Protein AF-A0A653V7L8-F1 (afdb_monomer_lite)

Foldseek 3Di:
DFDWDADPVRDTDGPPPPPPPPDPPPLFWEFAAKFKFDWAADPVQAAIDTDGLFCVNCVPPPSADEQFDKIKIKTFTDNQFQFKKKKFKFFFPLHLQVDRDTDFFFWAALPDDQPPRTDTDRIDMFGQLDDQLCAFSVSDPPSHPCSVPPGNRMTMIITTNYHPAQVSRQSSLVSQQAHKTWMKMKMDTPVQFFGHYHPDPDTDGDIDIALNDNVRGIYIYHYAKEKEFEAQQARNQRADDDPNGHQGIEIADHPSHQKYWYWYQYNSGGTDTFDIWGKDKAFFWAFKDADPDDDPAFPDKDADFWAQQWGMWTAHPQGKIWTAGDPPVRRIIIIGTDPGIAMKTQADQWTADDDPLFGQTEHEDGDQQRIAHPLLVNLSSQLSRQLSDYWYWSHAHHPNQHRPPGRGRGRHQKTKTFADPALVSNLSSLVSLVSSAQQAKEADCPDSRVVRPSYDYDPPRDGIIMGGDGDCSSYHYPRD

pLDDT: mean 90.54, std 13.06, range [32.81, 98.69]

Secondary structure (DSSP, 8-state):
-----B-TT--B-------------S---EEEEEEEEEEEEETTTTEEEEEE-STTT--SS--EEETT-EEEEEEEEES-TT-EEEEEEEE-SS-SSSS-PPP-EEEE-TTSPTT--EEEESSEEEETT--GGG--TTS--TT-SSHHHHTTTEEEEEEESS-S-HHHHHHHHHHHTTSEEEEEEEEEETT---BEETT-SS-BSS-EEES-SGGG--EEEE--EEEEEE-TT-TT--PPEETTEEP-EEEE--TT-SEEEEEEE-TT--EEEEEEEEEEEEEEEPPPEE-SSPPS-EEEEEEPPSSTTEEEEEEETTS-EEEEES-SS-SEEEEPEEEEEEEEEE--SEEEEEETTEEEEEEE-S----EE-HHHHHHHHHHHHHHTS-EEEEE-B-TTS--TT-SS-GGG-EEEEEPPSSHHHHHHHHHHHHHTTEEEEEE--SGGGGG-SS-EE-TT-SSEEEEEEE-GGGEEE---

Sequence (480 aa):
MAKITITNSGQTTTLNETNLPEIPEDGLQRIVSVYFAKKVVTQNGTSVTFNRIDSLNNPQMNYDAFLGQTIYLIIETSNMRALEIDAIIKPSTDTITGSTDSLNLMKFNPEAQAGSEYEASALLTATVGNFDALNDRDGSHAHYTNLETNHADKAIIKLQLRPNIRATFDTWATNLGTTSRSLEVVVERHDKQACAYRNTTEEIYGAETFLNSDAEGRFRIVNRVIFTIYHADNTYNILELNAGNRRRLAKVENNTATQATYFYYNEHDVEIEVATCNLSSVLGRTNGTRLQNVPTGYISQNPAPAGGEAQTNYYYANGNIVTQGTNTANPIVRYGALTTNVVLVRMPDNLAINNDGTVINYVFSGTQRRFCNPQCFAAFVGALAQFGQRMTSTGMCFGDATSYPSVSHPNGDSVDTTYAANLATEQLKVNGFHDYGFAHILRGQTGWKAQLQNSTYHTNHETHLHSGDFNDDFLQILNA

Structure (mmCIF, N/CA/C/O backbone):
data_AF-A0A653V7L8-F1
#
_entry.id   AF-A0A653V7L8-F1
#
loop_
_atom_site.group_PDB
_atom_site.id
_atom_site.type_symbol
_atom_site.label_atom_id
_atom_site.label_alt_id
_atom_site.label_comp_id
_atom_site.label_asym_id
_atom_site.label_entity_id
_atom_site.label_seq_id
_atom_site.pdbx_PDB_ins_code
_atom_site.Cartn_x
_atom_site.Cartn_y
_atom_site.Cartn_z
_atom_site.occupancy
_atom_site.B_iso_or_equiv
_atom_site.auth_seq_id
_atom_site.auth_comp_id
_atom_site.auth_asym_id
_atom_site.auth_atom_id
_atom_site.pdbx_PDB_model_num
ATOM 1 N N . MET A 1 1 ? -4.785 -25.035 31.695 1.00 34.50 1 MET A N 1
ATOM 2 C CA . MET A 1 1 ? -4.035 -26.304 31.496 1.00 34.50 1 MET A CA 1
ATOM 3 C C . MET A 1 1 ? -3.069 -26.073 30.345 1.00 34.50 1 MET A C 1
ATOM 5 O O . MET A 1 1 ? -3.517 -26.016 29.206 1.00 34.50 1 MET A O 1
ATOM 9 N N . ALA A 1 2 ? -1.779 -25.902 30.635 1.00 32.81 2 ALA A N 1
ATOM 10 C CA . ALA A 1 2 ? -0.767 -25.615 29.621 1.00 32.81 2 ALA A CA 1
ATOM 11 C C . ALA A 1 2 ? -0.572 -26.805 28.665 1.00 32.81 2 ALA A C 1
ATOM 13 O O . ALA A 1 2 ? -0.405 -27.947 29.099 1.00 32.81 2 ALA A O 1
ATOM 14 N N . LYS A 1 3 ? -0.585 -26.539 27.355 1.00 34.72 3 LYS A N 1
ATOM 15 C CA . LYS A 1 3 ? -0.336 -27.542 26.311 1.00 34.72 3 LYS A CA 1
ATOM 16 C C . LYS A 1 3 ? 1.136 -27.467 25.904 1.00 34.72 3 LYS A C 1
ATOM 18 O O . LYS 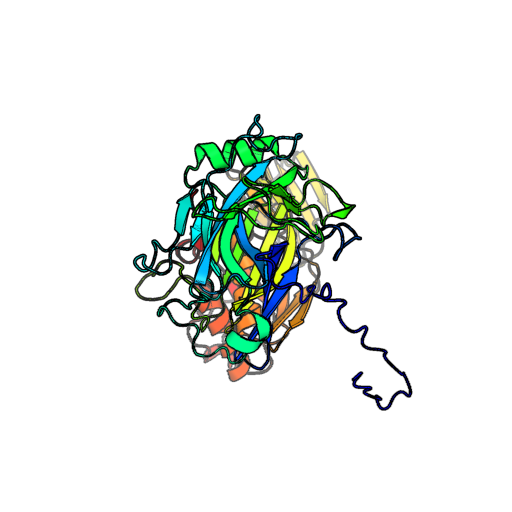A 1 3 ? 1.571 -26.477 25.325 1.00 34.72 3 LYS A O 1
ATOM 23 N N . ILE A 1 4 ? 1.901 -28.508 26.218 1.00 40.72 4 ILE A N 1
ATOM 24 C CA . ILE A 1 4 ? 3.314 -28.623 25.834 1.00 40.72 4 ILE A CA 1
ATOM 25 C C . ILE A 1 4 ? 3.383 -29.334 24.481 1.00 40.72 4 ILE A C 1
ATOM 27 O O . ILE A 1 4 ? 2.844 -30.431 24.336 1.00 40.72 4 ILE A O 1
ATOM 31 N N . THR A 1 5 ? 4.065 -28.732 23.506 1.00 43.97 5 THR A N 1
ATOM 32 C CA . THR A 1 5 ? 4.425 -29.402 22.248 1.00 43.97 5 THR A CA 1
ATOM 33 C C . THR A 1 5 ? 5.934 -29.607 22.226 1.00 43.97 5 THR A C 1
ATOM 35 O O . THR A 1 5 ? 6.688 -28.655 22.400 1.00 43.97 5 THR A O 1
ATOM 38 N N . ILE A 1 6 ? 6.376 -30.849 22.031 1.00 40.53 6 ILE A N 1
ATOM 39 C CA . ILE A 1 6 ? 7.792 -31.205 21.888 1.00 40.53 6 ILE A CA 1
ATOM 40 C C . ILE A 1 6 ? 8.074 -31.371 20.393 1.00 40.53 6 ILE A C 1
ATOM 42 O O . ILE A 1 6 ? 7.427 -32.186 19.736 1.00 40.53 6 ILE A O 1
ATOM 46 N N . THR A 1 7 ? 9.034 -30.624 19.846 1.00 46.31 7 THR A N 1
ATOM 47 C CA . THR A 1 7 ? 9.521 -30.831 18.472 1.00 46.31 7 THR A CA 1
ATOM 48 C C . THR A 1 7 ? 10.717 -31.787 18.448 1.00 46.31 7 THR A C 1
ATOM 50 O O . THR A 1 7 ? 11.477 -31.883 19.412 1.00 46.31 7 THR A O 1
ATOM 53 N N . ASN A 1 8 ? 10.931 -32.463 17.310 1.00 42.22 8 ASN A N 1
ATOM 54 C CA . ASN A 1 8 ? 11.995 -33.462 17.073 1.00 42.22 8 ASN A CA 1
ATOM 55 C C . ASN A 1 8 ? 13.451 -32.950 17.226 1.00 42.22 8 ASN A C 1
ATOM 57 O O . ASN A 1 8 ? 14.392 -33.697 16.976 1.00 42.22 8 ASN A O 1
ATOM 61 N N . SER A 1 9 ? 13.654 -31.694 17.632 1.00 53.09 9 SER A N 1
ATOM 62 C CA . SER A 1 9 ? 14.952 -31.087 17.954 1.00 53.09 9 SER A CA 1
ATOM 63 C C . SER A 1 9 ? 15.287 -31.096 19.454 1.00 53.09 9 SER A C 1
ATOM 65 O O . SER A 1 9 ? 16.361 -30.635 19.832 1.00 53.09 9 SER A O 1
ATOM 67 N N . GLY A 1 10 ? 14.392 -31.585 20.323 1.00 39.06 10 GLY A N 1
ATOM 68 C CA . GLY A 1 10 ? 14.613 -31.613 21.775 1.00 39.06 10 GLY A CA 1
ATOM 69 C C . GLY A 1 10 ? 14.524 -30.242 22.459 1.00 39.06 10 GLY A C 1
ATOM 70 O O . GLY A 1 10 ? 14.916 -30.113 23.616 1.00 39.06 10 GLY A O 1
ATOM 71 N N . GLN A 1 11 ? 14.013 -29.218 21.770 1.00 37.88 11 GLN A N 1
ATOM 72 C CA . GLN A 1 11 ? 13.721 -27.920 22.374 1.00 37.88 11 GLN A CA 1
ATOM 73 C C . GLN A 1 11 ? 12.317 -27.917 22.983 1.00 37.88 11 GLN A C 1
ATOM 75 O O . GLN A 1 11 ? 11.324 -28.161 22.299 1.00 37.88 11 GLN A O 1
ATOM 80 N N . THR A 1 12 ? 12.242 -27.610 24.277 1.00 35.38 12 THR A N 1
ATOM 81 C CA . THR A 1 12 ? 10.989 -27.308 24.971 1.00 35.38 12 THR A CA 1
ATOM 82 C C . THR A 1 12 ? 10.672 -25.835 24.750 1.00 35.38 12 THR A C 1
ATOM 84 O O . THR A 1 12 ? 11.412 -24.971 25.218 1.00 35.38 12 THR A O 1
ATOM 87 N N . THR A 1 13 ? 9.588 -25.526 24.043 1.00 38.84 13 THR A N 1
ATOM 88 C CA . THR A 1 13 ? 9.063 -24.158 23.981 1.00 38.84 13 THR A CA 1
ATOM 89 C C . THR A 1 13 ? 7.928 -24.041 24.989 1.00 38.84 13 THR A C 1
ATOM 91 O O . THR A 1 13 ? 6.899 -24.703 24.853 1.00 38.84 13 THR A O 1
ATOM 94 N N . THR A 1 14 ? 8.105 -23.213 26.016 1.00 36.03 14 THR A N 1
ATOM 95 C CA . THR A 1 14 ? 6.988 -22.781 26.857 1.00 36.03 14 THR A CA 1
ATOM 96 C C . THR A 1 14 ? 6.189 -21.779 26.033 1.00 36.03 14 THR A C 1
ATOM 98 O O . THR A 1 14 ? 6.667 -20.679 25.763 1.00 36.03 14 THR A O 1
ATOM 101 N N . LEU A 1 15 ? 4.990 -22.160 25.591 1.00 35.25 15 LEU A N 1
ATOM 102 C CA . LEU A 1 15 ? 3.989 -21.168 25.218 1.00 35.25 15 LEU A CA 1
ATOM 103 C C . LEU A 1 15 ? 3.699 -20.391 26.498 1.00 35.25 15 LEU A C 1
ATOM 105 O O . LEU A 1 15 ? 3.108 -20.946 27.424 1.00 35.25 15 LEU A O 1
ATOM 109 N N . ASN A 1 16 ? 4.170 -19.145 26.578 1.00 34.91 16 ASN A N 1
ATOM 110 C CA . ASN A 1 16 ? 3.606 -18.217 27.543 1.00 34.91 16 ASN A CA 1
ATOM 111 C C . ASN A 1 16 ? 2.110 -18.214 27.248 1.00 34.91 16 ASN A C 1
ATOM 113 O O . ASN A 1 16 ? 1.710 -17.853 26.138 1.00 34.91 16 ASN A O 1
ATOM 117 N N . GLU A 1 17 ? 1.301 -18.682 28.202 1.00 35.78 17 GLU A N 1
ATOM 118 C CA . GLU A 1 17 ? -0.106 -18.319 28.213 1.00 35.78 17 GLU A CA 1
ATOM 119 C C . GLU A 1 17 ? -0.104 -16.803 28.016 1.00 35.78 17 GLU A C 1
ATOM 121 O O . GLU A 1 17 ? 0.579 -16.071 28.738 1.00 35.78 17 GLU A O 1
ATOM 126 N N . THR A 1 18 ? -0.735 -16.335 26.940 1.00 35.91 18 THR A N 1
ATOM 127 C CA . THR A 1 18 ? -1.091 -14.928 26.834 1.00 35.91 18 THR A CA 1
ATOM 128 C C . THR A 1 18 ? -1.752 -14.601 28.159 1.00 35.91 18 THR A C 1
ATOM 130 O O . THR A 1 18 ? -2.824 -15.143 28.431 1.00 35.91 18 THR A O 1
ATOM 133 N N . ASN A 1 19 ? -1.091 -13.793 28.993 1.00 34.88 19 ASN A N 1
ATOM 134 C CA . ASN A 1 19 ? -1.705 -13.143 30.140 1.00 34.88 19 ASN A CA 1
ATOM 135 C C . ASN A 1 19 ? -2.784 -12.222 29.561 1.00 34.88 19 ASN A C 1
ATOM 137 O O . ASN A 1 19 ? -2.587 -11.015 29.431 1.00 34.88 19 ASN A O 1
ATOM 141 N N . LEU A 1 20 ? -3.899 -12.804 29.121 1.00 42.28 20 LEU A N 1
ATOM 142 C CA . LEU A 1 20 ? -5.147 -12.082 29.043 1.00 42.28 20 LEU A CA 1
ATOM 143 C C . LEU A 1 20 ? -5.364 -11.576 30.470 1.00 42.28 20 LEU A C 1
ATOM 145 O O . LEU A 1 20 ? -5.210 -12.374 31.401 1.00 42.28 20 LEU A O 1
ATOM 149 N N . PRO A 1 21 ? -5.605 -10.273 30.674 1.00 46.09 21 PRO A N 1
ATOM 150 C CA . PRO A 1 21 ? -5.945 -9.787 31.998 1.00 46.09 21 PRO A CA 1
ATOM 151 C C . PRO A 1 21 ? -7.099 -10.648 32.508 1.00 46.09 21 PRO A C 1
ATOM 153 O O . PRO A 1 21 ? -8.119 -10.777 31.831 1.00 46.09 21 PRO A O 1
ATOM 156 N N . GLU A 1 22 ? -6.883 -11.312 33.644 1.00 52.28 22 GLU A N 1
ATOM 157 C CA . GLU A 1 22 ? -7.913 -12.096 34.313 1.00 52.28 22 GLU A CA 1
ATOM 158 C C . GLU A 1 22 ? -9.054 -11.118 34.598 1.00 52.28 22 GLU A C 1
ATOM 160 O O . GLU A 1 22 ? -8.897 -10.187 35.390 1.00 52.28 22 GLU A O 1
ATOM 165 N N . ILE A 1 23 ? -10.150 -11.238 33.849 1.00 57.50 23 ILE A N 1
ATOM 166 C CA . ILE A 1 23 ? -11.311 -10.377 34.031 1.00 57.50 23 ILE A CA 1
ATOM 167 C C . ILE A 1 23 ? -11.871 -10.732 35.409 1.00 57.50 23 ILE A C 1
ATOM 169 O O . ILE A 1 23 ? -12.241 -11.891 35.609 1.00 57.50 23 ILE A O 1
ATOM 173 N N . PRO A 1 24 ? -11.931 -9.792 36.368 1.00 61.03 24 PRO A N 1
ATOM 174 C CA . PRO A 1 24 ? -12.511 -10.089 37.666 1.00 61.03 24 PRO A CA 1
ATOM 175 C C . PRO A 1 24 ? -13.969 -10.530 37.479 1.00 61.03 24 PRO A C 1
ATOM 177 O O . PRO A 1 24 ? -14.772 -9.787 36.914 1.00 61.03 24 PRO A O 1
ATOM 180 N N . GLU A 1 25 ? -14.325 -11.733 37.938 1.00 66.31 25 GLU A N 1
ATOM 181 C CA . GLU A 1 25 ? -15.727 -12.165 38.026 1.00 66.31 25 GLU A CA 1
ATOM 182 C C . GLU A 1 25 ? -16.388 -11.525 39.255 1.00 66.31 25 GLU A C 1
ATOM 184 O O . GLU A 1 25 ? -16.718 -12.182 40.240 1.00 66.31 25 GLU A O 1
ATOM 189 N N . ASP A 1 26 ? -16.535 -10.204 39.221 1.00 80.31 26 ASP A N 1
ATOM 190 C CA . ASP A 1 26 ? -17.148 -9.410 40.290 1.00 80.31 26 ASP A CA 1
ATOM 191 C C . ASP A 1 26 ? -18.551 -8.893 39.933 1.00 80.31 26 ASP A C 1
ATOM 193 O O . ASP A 1 26 ? -19.195 -8.226 40.741 1.00 80.31 26 ASP A O 1
ATOM 197 N N . GLY A 1 27 ? -19.045 -9.232 38.738 1.00 87.25 27 GLY A N 1
ATOM 198 C CA . GLY A 1 27 ? -20.359 -8.825 38.239 1.00 87.25 27 GLY A CA 1
ATOM 199 C C . GLY A 1 27 ? -20.444 -7.363 37.793 1.00 87.25 27 GLY A C 1
ATOM 200 O O . GLY A 1 27 ? -21.509 -6.949 37.338 1.00 87.25 27 GLY A O 1
ATOM 201 N N . LEU A 1 28 ? -19.354 -6.591 37.885 1.00 93.50 28 LEU A N 1
ATOM 202 C CA . LEU A 1 28 ? -19.339 -5.198 37.446 1.00 93.50 28 LEU A CA 1
ATOM 203 C C . LEU A 1 28 ? -19.404 -5.116 35.921 1.00 93.50 28 LEU A C 1
ATOM 205 O O . LEU A 1 28 ? -18.766 -5.901 35.210 1.00 93.50 28 LEU A O 1
ATOM 209 N N . GLN A 1 29 ? -20.145 -4.133 35.415 1.00 96.31 29 GLN A N 1
ATOM 210 C CA . GLN A 1 29 ? -20.105 -3.743 34.013 1.00 96.31 29 GLN A CA 1
ATOM 211 C C . GLN A 1 29 ? -18.828 -2.938 33.799 1.00 96.31 29 GLN A C 1
ATOM 213 O O . GLN A 1 29 ? -18.661 -1.847 34.347 1.00 96.31 29 GLN A O 1
ATOM 218 N N . ARG A 1 30 ? -17.882 -3.508 33.053 1.00 96.62 30 ARG A N 1
ATOM 219 C CA . ARG A 1 30 ? -16.494 -3.038 33.048 1.00 96.62 30 ARG A CA 1
ATOM 220 C C . ARG A 1 30 ? -15.959 -2.885 31.637 1.00 96.62 30 ARG A C 1
ATOM 222 O O . ARG A 1 30 ? -15.998 -3.836 30.861 1.00 96.62 30 ARG A O 1
ATOM 229 N N . ILE A 1 31 ? -15.348 -1.738 31.353 1.00 97.69 31 ILE A N 1
ATOM 230 C CA . ILE A 1 31 ? -14.451 -1.564 30.208 1.00 97.69 31 ILE A CA 1
ATOM 231 C C . ILE A 1 31 ? -13.039 -1.929 30.675 1.00 97.69 31 ILE A C 1
ATOM 233 O O . ILE A 1 31 ? -12.396 -1.198 31.432 1.00 97.69 31 ILE A O 1
ATOM 237 N N . VAL A 1 32 ? -12.577 -3.106 30.261 1.00 95.62 32 VAL A N 1
ATOM 238 C CA . VAL A 1 32 ? -11.346 -3.745 30.744 1.00 95.62 32 VAL A CA 1
ATOM 239 C C . VAL A 1 32 ? -10.127 -3.152 30.053 1.00 95.62 32 VAL A C 1
ATOM 241 O O . VAL A 1 32 ? -9.157 -2.772 30.710 1.00 95.62 32 VAL A O 1
ATOM 244 N N . SER A 1 33 ? -10.161 -3.077 28.722 1.00 96.00 33 SER A N 1
ATOM 245 C CA . SER A 1 33 ? -9.042 -2.575 27.933 1.00 96.00 33 SER A CA 1
ATOM 246 C C . SER A 1 33 ? -9.512 -1.933 26.633 1.00 96.00 33 SER A C 1
ATOM 248 O O . SER A 1 33 ? -10.568 -2.265 26.100 1.00 96.00 33 SER A O 1
ATOM 250 N N . VAL A 1 34 ? -8.712 -1.001 26.128 1.00 98.06 34 VAL A N 1
ATOM 251 C CA . VAL A 1 34 ? -8.911 -0.332 24.841 1.00 98.06 34 VAL A CA 1
ATOM 252 C C . VAL A 1 34 ? -7.582 -0.394 24.113 1.00 98.06 34 VAL A C 1
ATOM 254 O O . VAL A 1 34 ? -6.561 -0.143 24.744 1.00 98.06 34 VAL A O 1
ATOM 257 N N . TYR A 1 35 ? -7.562 -0.753 22.832 1.00 97.38 35 TYR A N 1
ATOM 258 C CA . TYR A 1 35 ? -6.334 -0.763 22.033 1.00 97.38 35 TYR A CA 1
ATOM 259 C C . TYR A 1 35 ? -6.618 -0.729 20.534 1.00 97.38 35 TYR A C 1
ATOM 261 O O . TYR A 1 35 ? -7.655 -1.195 20.062 1.00 97.38 35 TYR A O 1
ATOM 269 N N . PHE A 1 36 ? -5.651 -0.224 19.772 1.00 97.19 36 PHE A N 1
ATOM 270 C CA . PHE A 1 36 ? -5.639 -0.372 18.322 1.00 97.19 36 PHE A CA 1
ATOM 271 C C . PHE A 1 36 ? -4.998 -1.702 17.923 1.00 97.19 36 PHE A C 1
ATOM 273 O O . PHE A 1 36 ? -4.066 -2.178 18.575 1.00 97.19 36 PHE A O 1
ATOM 280 N N . ALA A 1 37 ? -5.487 -2.311 16.847 1.00 95.50 37 ALA A N 1
ATOM 281 C CA . ALA A 1 37 ? -5.036 -3.615 16.396 1.00 95.50 37 ALA A CA 1
ATOM 282 C C . ALA A 1 37 ? -5.086 -3.793 14.877 1.00 95.50 37 ALA A C 1
ATOM 284 O O . ALA A 1 37 ? -5.877 -3.163 14.168 1.00 95.50 37 ALA A O 1
ATOM 285 N N . LYS A 1 38 ? -4.271 -4.737 14.400 1.00 92.44 38 LYS A N 1
ATOM 286 C CA . LYS A 1 38 ? -4.398 -5.347 13.074 1.00 92.44 38 LYS A CA 1
ATOM 287 C C . LYS A 1 38 ? -5.235 -6.616 13.182 1.00 92.44 38 LYS A C 1
ATOM 289 O O . LYS A 1 38 ? -5.032 -7.411 14.103 1.00 92.44 38 LYS A O 1
ATOM 294 N N . LYS A 1 39 ? -6.145 -6.819 12.230 1.00 93.44 39 LYS A N 1
ATOM 295 C CA . LYS A 1 39 ? -6.850 -8.094 12.066 1.00 93.44 39 LYS A CA 1
ATOM 296 C C . LYS A 1 39 ? -5.863 -9.147 11.566 1.00 93.44 39 LYS A C 1
ATOM 298 O O . LYS A 1 39 ? -5.104 -8.887 10.636 1.00 93.44 39 LYS A O 1
ATOM 303 N N . VAL A 1 40 ? -5.908 -10.330 12.160 1.00 91.44 40 VAL A N 1
ATOM 304 C CA . VAL A 1 40 ? -5.190 -11.515 11.692 1.00 91.44 40 VAL A CA 1
ATOM 305 C C . VAL A 1 40 ? -6.206 -12.613 11.461 1.00 91.44 40 VAL A C 1
ATOM 307 O O . VAL A 1 40 ? -7.076 -12.843 12.299 1.00 91.44 40 VAL A O 1
ATOM 310 N N . VAL A 1 41 ? -6.099 -13.285 10.323 1.00 92.06 41 VAL A N 1
ATOM 311 C CA . VAL A 1 41 ? -6.967 -14.401 9.965 1.00 92.06 41 VAL A CA 1
ATOM 312 C C . VAL A 1 41 ? -6.110 -15.649 9.825 1.00 92.06 41 VAL A C 1
ATOM 314 O O . VAL A 1 41 ? -5.048 -15.618 9.220 1.00 92.06 41 VAL A O 1
ATOM 317 N N . THR A 1 42 ? -6.559 -16.743 10.426 1.00 88.56 42 THR A N 1
ATOM 318 C CA . THR A 1 42 ? -5.858 -18.030 10.465 1.00 88.56 42 THR A CA 1
ATOM 319 C C . THR A 1 42 ? -6.827 -19.159 10.122 1.00 88.56 42 THR A C 1
ATOM 321 O O . THR A 1 42 ? -8.011 -18.921 9.876 1.00 88.56 42 THR A O 1
ATOM 324 N N . GLN A 1 43 ? -6.330 -20.401 10.109 1.00 85.94 43 GLN A N 1
ATOM 325 C CA . GLN A 1 43 ? -7.136 -21.600 9.842 1.00 85.94 43 GLN A CA 1
ATOM 326 C C . GLN A 1 43 ? -7.854 -21.534 8.482 1.00 85.94 43 GLN A C 1
ATOM 328 O O . GLN A 1 43 ? -9.034 -21.846 8.381 1.00 85.94 43 GLN A O 1
ATOM 333 N N . ASN A 1 44 ? -7.138 -21.121 7.430 1.00 85.44 44 ASN A N 1
ATOM 334 C CA . ASN A 1 44 ? -7.683 -20.983 6.071 1.00 85.44 44 ASN A CA 1
ATOM 335 C C . ASN A 1 44 ? -8.931 -20.086 6.010 1.00 85.44 44 ASN A C 1
ATOM 337 O O . ASN A 1 44 ? -9.933 -20.435 5.386 1.00 85.44 44 ASN A O 1
ATOM 341 N N . GLY A 1 45 ? -8.891 -18.952 6.709 1.00 87.69 45 GLY A N 1
ATOM 342 C CA . GLY A 1 45 ? -9.970 -17.971 6.666 1.00 87.69 45 GLY A CA 1
ATOM 343 C C . GLY A 1 45 ? -11.005 -18.093 7.781 1.00 87.69 45 GLY A C 1
ATOM 344 O O . GLY A 1 45 ? -11.828 -17.200 7.904 1.00 87.69 45 GLY A O 1
ATOM 345 N N . THR A 1 46 ? -10.999 -19.147 8.606 1.00 94.06 46 THR A N 1
ATOM 346 C CA . THR A 1 46 ? -12.125 -19.417 9.525 1.00 94.06 46 THR A CA 1
ATOM 347 C C . THR A 1 46 ? -11.934 -18.905 10.948 1.00 94.06 46 THR A C 1
ATOM 349 O O . THR A 1 46 ? -12.849 -19.017 11.759 1.00 94.06 46 THR A O 1
ATOM 352 N N . SER A 1 47 ? -10.772 -18.357 11.302 1.00 94.94 47 SER A N 1
ATOM 353 C CA . SER A 1 47 ? -10.532 -17.836 12.651 1.00 94.94 47 SER A CA 1
ATOM 354 C C . SER A 1 47 ? -9.894 -16.459 12.605 1.00 94.94 47 SER A C 1
ATOM 356 O O . SER A 1 47 ? -8.853 -16.289 11.977 1.00 94.94 47 SER A O 1
ATOM 358 N N . VAL A 1 48 ? -10.461 -15.506 13.341 1.00 95.94 48 VAL A N 1
ATOM 359 C CA . VAL A 1 48 ? -9.960 -14.128 13.434 1.00 95.94 48 VAL A CA 1
ATOM 360 C C . VAL A 1 48 ? -9.353 -13.842 14.804 1.00 95.94 48 VAL A C 1
ATOM 362 O O . VAL A 1 48 ? -9.856 -14.297 15.826 1.00 95.94 48 VAL A O 1
ATOM 365 N N . THR A 1 49 ? -8.264 -13.086 14.846 1.00 95.62 49 THR A N 1
ATOM 366 C CA . THR A 1 49 ? -7.678 -12.521 16.065 1.00 95.62 49 THR A CA 1
ATOM 367 C C . THR A 1 49 ? -7.215 -11.085 15.810 1.00 95.62 49 THR A C 1
ATOM 369 O O . THR A 1 49 ? -7.247 -10.591 14.681 1.00 95.62 49 THR A O 1
ATOM 372 N N . PHE A 1 50 ? -6.811 -10.388 16.873 1.00 94.81 50 PHE A N 1
ATOM 373 C CA . PHE A 1 50 ? -6.368 -8.998 16.808 1.00 94.81 50 PHE A CA 1
ATOM 374 C C . PHE A 1 50 ? -4.986 -8.855 17.433 1.00 94.81 50 PHE A C 1
ATOM 376 O O . PHE A 1 50 ? -4.810 -9.119 18.623 1.00 94.81 50 PHE A O 1
ATOM 383 N N . ASN A 1 51 ? -4.019 -8.407 16.635 1.00 92.06 51 ASN A N 1
ATOM 384 C CA . ASN A 1 51 ? -2.669 -8.119 17.102 1.00 92.06 51 ASN A CA 1
ATOM 385 C C . ASN A 1 51 ? -2.570 -6.649 17.490 1.00 92.06 51 ASN A C 1
ATOM 387 O O . ASN A 1 51 ? -2.757 -5.774 16.641 1.00 92.06 51 ASN A O 1
ATOM 391 N N . ARG A 1 52 ? -2.272 -6.386 18.765 1.00 93.31 52 ARG A N 1
ATOM 392 C CA . ARG A 1 52 ? -2.180 -5.027 19.303 1.00 93.31 52 ARG A CA 1
ATOM 393 C C . ARG A 1 52 ? -1.054 -4.232 18.644 1.00 93.31 52 ARG A C 1
ATOM 395 O O . ARG A 1 52 ? 0.048 -4.743 18.437 1.00 93.31 52 ARG A O 1
ATOM 402 N N . ILE A 1 53 ? -1.340 -2.968 18.362 1.00 92.25 53 ILE A N 1
ATOM 403 C CA . ILE A 1 53 ? -0.402 -1.977 17.845 1.00 92.25 53 ILE A CA 1
ATOM 404 C C . ILE A 1 53 ? -0.133 -0.998 18.991 1.00 92.25 53 ILE A C 1
ATOM 406 O O . ILE A 1 53 ? -0.821 0.005 19.123 1.00 92.25 53 ILE A O 1
ATOM 410 N N . ASP A 1 54 ? 0.800 -1.318 19.884 1.00 90.69 54 ASP A N 1
ATOM 411 C CA . ASP A 1 54 ? 1.079 -0.470 21.046 1.00 90.69 54 ASP A CA 1
ATOM 412 C C . ASP A 1 54 ? 2.493 -0.647 21.623 1.00 90.69 54 ASP A C 1
ATOM 414 O O . ASP A 1 54 ? 3.220 -1.590 21.287 1.00 90.69 54 ASP A O 1
ATOM 418 N N . SER A 1 55 ? 2.861 0.272 22.523 1.00 88.31 55 SER A N 1
ATOM 419 C CA . SER A 1 55 ? 4.152 0.307 23.219 1.00 88.31 55 SER A CA 1
ATOM 420 C C . SER A 1 55 ? 4.455 -0.911 24.092 1.00 88.31 55 SER A C 1
ATOM 422 O O . SER A 1 55 ? 5.630 -1.217 24.298 1.00 88.31 55 SER A O 1
ATOM 424 N N . LEU A 1 56 ? 3.436 -1.585 24.631 1.00 87.25 56 LEU A N 1
ATOM 425 C CA . LEU A 1 56 ? 3.611 -2.694 25.574 1.00 87.25 56 LEU A CA 1
ATOM 426 C C . LEU A 1 56 ? 3.920 -4.000 24.846 1.00 87.25 56 LEU A C 1
ATOM 428 O O . LEU A 1 56 ? 4.769 -4.775 25.282 1.00 87.25 56 LEU A O 1
ATOM 432 N N . ASN A 1 57 ? 3.244 -4.229 23.726 1.00 82.56 57 ASN A N 1
ATOM 433 C CA . ASN A 1 57 ? 3.347 -5.463 22.959 1.00 82.56 57 ASN A CA 1
ATOM 434 C C . ASN A 1 57 ? 4.460 -5.400 21.907 1.00 82.56 57 ASN A C 1
ATOM 436 O O . ASN A 1 57 ? 4.889 -6.435 21.404 1.00 82.56 57 ASN A O 1
ATOM 440 N N . ASN A 1 58 ? 4.970 -4.201 21.601 1.00 75.12 58 ASN A N 1
ATOM 441 C CA . ASN A 1 58 ? 5.989 -3.984 20.574 1.00 75.12 58 ASN A CA 1
ATOM 442 C C . ASN A 1 58 ? 7.044 -2.943 21.019 1.00 75.12 58 ASN A C 1
ATOM 444 O O . ASN A 1 58 ? 7.224 -1.912 20.367 1.00 75.12 58 ASN A O 1
ATOM 448 N N . PRO A 1 59 ? 7.793 -3.185 22.111 1.00 60.34 59 PRO A N 1
ATOM 449 C CA . PRO A 1 59 ? 8.681 -2.183 22.715 1.00 60.34 59 PRO A CA 1
ATOM 450 C C . PRO A 1 59 ? 9.866 -1.762 21.822 1.00 60.34 59 PRO A C 1
ATOM 452 O O . PRO A 1 59 ? 10.506 -0.741 22.075 1.00 60.34 59 PRO A O 1
ATOM 455 N N . GLN A 1 60 ? 10.170 -2.517 20.761 1.00 52.19 60 GLN A N 1
ATOM 456 C CA . GLN A 1 60 ? 11.239 -2.217 19.806 1.00 52.19 60 GLN A CA 1
ATOM 457 C C . GLN A 1 60 ? 10.712 -1.430 18.590 1.00 52.19 60 GLN A C 1
ATOM 459 O O . GLN A 1 60 ? 10.590 -1.984 17.507 1.00 52.19 60 GLN A O 1
ATOM 464 N N . MET A 1 61 ? 10.386 -0.145 18.784 1.00 50.22 61 MET A N 1
ATOM 465 C CA . MET A 1 61 ? 10.174 0.918 17.767 1.00 50.22 61 MET A CA 1
ATOM 466 C C . MET A 1 61 ? 9.287 0.660 16.515 1.00 50.22 61 MET A C 1
ATOM 468 O O . MET A 1 61 ? 9.154 1.573 15.710 1.00 50.22 61 MET A O 1
ATOM 472 N N . ASN A 1 62 ? 8.614 -0.483 16.358 1.00 64.06 62 ASN A N 1
ATOM 473 C CA . ASN A 1 62 ? 7.895 -0.857 15.124 1.00 64.06 62 ASN A CA 1
ATOM 474 C C . ASN A 1 62 ? 6.358 -0.920 15.259 1.00 64.06 62 ASN A C 1
ATOM 476 O O . ASN A 1 62 ? 5.711 -1.647 14.512 1.00 64.06 62 ASN A O 1
ATOM 480 N N . TYR A 1 63 ? 5.752 -0.191 16.199 1.00 80.81 63 TYR A N 1
ATOM 481 C CA . TYR A 1 63 ? 4.284 -0.165 16.351 1.00 80.81 63 TYR A CA 1
ATOM 482 C C . TYR A 1 63 ? 3.623 1.095 15.803 1.00 80.81 63 TYR A C 1
ATOM 484 O O . TYR A 1 63 ? 2.470 1.372 16.114 1.00 80.81 63 TYR A O 1
ATOM 492 N N . ASP A 1 64 ? 4.332 1.884 15.006 1.00 87.50 64 ASP A N 1
ATOM 493 C CA . ASP A 1 64 ? 3.697 3.023 14.363 1.00 87.50 64 ASP A CA 1
ATOM 494 C C . ASP A 1 64 ? 2.637 2.525 13.369 1.00 87.50 64 ASP A C 1
ATOM 496 O O . ASP A 1 64 ? 2.899 1.660 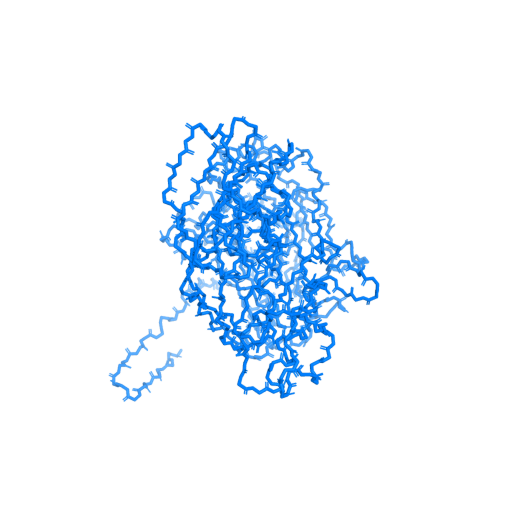12.530 1.00 87.50 64 ASP A O 1
ATOM 500 N N . ALA A 1 65 ? 1.438 3.093 13.453 1.00 92.00 65 ALA A N 1
ATOM 501 C CA . ALA A 1 65 ? 0.457 3.000 12.384 1.00 92.00 65 ALA A CA 1
ATOM 502 C C . ALA A 1 65 ? 0.634 4.162 11.402 1.00 92.00 65 ALA A C 1
ATOM 504 O O . ALA A 1 65 ? 1.273 5.177 11.694 1.00 92.00 65 ALA A O 1
ATOM 505 N N . PHE A 1 66 ? 0.049 4.035 10.218 1.00 92.12 66 PHE A N 1
ATOM 506 C CA . PHE A 1 66 ? 0.259 5.002 9.145 1.00 92.12 66 PHE A CA 1
ATOM 507 C C . PHE A 1 66 ? -0.988 5.849 8.908 1.00 92.12 66 PHE A C 1
ATOM 509 O O . PHE A 1 66 ? -2.110 5.344 8.910 1.00 92.12 66 PHE A O 1
ATOM 516 N N . LEU A 1 67 ? -0.801 7.149 8.671 1.00 91.75 67 LEU A N 1
ATOM 517 C CA . LEU A 1 67 ? -1.901 8.039 8.308 1.00 91.75 67 LEU A CA 1
ATOM 518 C C . LEU A 1 67 ? -2.603 7.531 7.032 1.00 91.75 67 LEU A C 1
ATOM 520 O O . LEU A 1 67 ? -1.985 7.427 5.976 1.00 91.75 67 LEU A O 1
ATOM 524 N N . GLY A 1 68 ? -3.895 7.221 7.138 1.00 90.00 68 GLY A N 1
ATOM 525 C CA . GLY A 1 68 ? -4.715 6.604 6.092 1.00 90.00 68 GLY A CA 1
ATOM 526 C C . GLY A 1 68 ? -4.806 5.076 6.130 1.00 90.00 68 GLY A C 1
ATOM 527 O O . GLY A 1 68 ? -5.600 4.514 5.379 1.00 90.00 68 GLY A O 1
ATOM 528 N N . GLN A 1 69 ? -4.054 4.401 7.003 1.00 91.69 69 GLN A N 1
ATOM 529 C CA . GLN A 1 69 ? -4.145 2.951 7.178 1.00 91.69 69 GLN A CA 1
ATOM 530 C C . GLN A 1 69 ? -5.506 2.553 7.757 1.00 91.69 69 GLN A C 1
ATOM 532 O O . GLN A 1 69 ? -6.057 3.262 8.602 1.00 91.69 69 GLN A O 1
ATOM 537 N N . THR A 1 70 ? -6.016 1.396 7.328 1.00 92.44 70 THR A N 1
ATOM 538 C CA . THR A 1 70 ? -7.179 0.753 7.953 1.00 92.44 70 THR A CA 1
ATOM 539 C C . THR A 1 70 ? -6.729 -0.029 9.185 1.00 92.44 70 THR A C 1
ATOM 541 O O . THR A 1 70 ? -5.853 -0.883 9.083 1.00 92.44 70 THR A O 1
ATOM 544 N N . ILE A 1 71 ? -7.333 0.240 10.338 1.00 95.12 71 ILE A N 1
ATOM 545 C CA . ILE A 1 71 ? -7.045 -0.430 11.611 1.00 95.12 71 ILE A CA 1
ATOM 546 C C . ILE A 1 71 ? -8.343 -0.744 12.362 1.00 95.12 71 ILE A C 1
ATOM 548 O O . ILE A 1 71 ? -9.425 -0.291 11.980 1.00 95.12 71 ILE A O 1
ATOM 552 N N . TYR A 1 72 ? -8.223 -1.494 13.456 1.00 97.88 72 TYR A N 1
ATOM 553 C CA . TYR A 1 72 ? -9.332 -1.805 14.351 1.00 97.88 72 TYR A CA 1
ATOM 554 C C . TYR A 1 72 ? -9.094 -1.176 15.719 1.00 97.88 72 TYR A C 1
ATOM 556 O O . TYR A 1 72 ? -8.009 -1.315 16.275 1.00 97.88 72 TYR A O 1
ATOM 564 N N . LEU A 1 73 ? -10.101 -0.508 16.271 1.00 98.56 73 LEU A N 1
ATOM 565 C CA . LEU A 1 73 ? -10.164 -0.152 17.683 1.00 98.56 73 LEU A CA 1
ATOM 566 C C . LEU A 1 73 ? -10.970 -1.238 18.400 1.00 98.56 73 LEU A C 1
ATOM 568 O O . LEU A 1 73 ? -12.127 -1.488 18.059 1.00 98.56 73 LEU A O 1
ATOM 572 N N . ILE A 1 74 ? -10.336 -1.893 19.367 1.00 98.56 74 ILE A N 1
ATOM 573 C CA . ILE A 1 74 ? -10.921 -2.972 20.155 1.00 98.56 74 ILE A CA 1
ATOM 574 C C . ILE A 1 74 ? -11.137 -2.472 21.575 1.00 98.56 74 ILE A C 1
ATOM 576 O O . ILE A 1 74 ? -10.209 -1.961 22.203 1.00 98.56 74 ILE A O 1
ATOM 580 N N . ILE A 1 75 ? -12.358 -2.645 22.072 1.00 98.62 75 ILE A N 1
ATOM 581 C CA . ILE A 1 75 ? -12.736 -2.338 23.449 1.00 98.62 75 ILE A CA 1
ATOM 582 C C . ILE A 1 75 ? -13.176 -3.647 24.096 1.00 98.62 75 ILE A C 1
ATOM 584 O O . ILE A 1 75 ? -14.218 -4.199 23.748 1.00 98.62 75 ILE A O 1
ATOM 588 N N . GLU A 1 76 ? -12.353 -4.170 24.997 1.00 97.88 76 GLU A N 1
ATOM 589 C CA . GLU A 1 76 ? -12.641 -5.386 25.756 1.00 97.88 76 GLU A CA 1
ATOM 590 C C . GLU A 1 76 ? -13.457 -5.039 26.993 1.00 97.88 76 GLU A C 1
ATOM 592 O O . GLU A 1 76 ? -13.135 -4.096 27.720 1.00 97.88 76 GLU A O 1
ATOM 597 N N . THR A 1 77 ? -14.504 -5.815 27.243 1.00 97.31 77 THR A N 1
ATOM 598 C CA . THR A 1 77 ? -15.471 -5.552 28.308 1.00 97.31 77 THR A CA 1
ATOM 599 C C . THR A 1 77 ? -15.747 -6.794 29.153 1.00 97.31 77 THR A C 1
ATOM 601 O O . THR A 1 77 ? -15.334 -7.899 28.810 1.00 97.31 77 THR A O 1
ATOM 604 N N . SER A 1 78 ? -16.448 -6.603 30.268 1.00 95.50 78 SER A N 1
ATOM 605 C CA . SER A 1 78 ? -17.025 -7.662 31.097 1.00 95.50 78 SER A CA 1
ATOM 606 C C . SER A 1 78 ? -18.450 -7.291 31.481 1.00 95.50 78 SER A C 1
ATOM 608 O O . SER A 1 78 ? -18.694 -6.143 31.843 1.00 95.50 78 SER A O 1
ATOM 610 N N . ASN A 1 79 ? -19.382 -8.247 31.412 1.00 94.88 79 ASN A N 1
ATOM 611 C CA . ASN A 1 79 ? -20.803 -8.064 31.747 1.00 94.88 79 ASN A CA 1
ATOM 612 C C . ASN A 1 79 ? -21.526 -6.963 30.937 1.00 94.88 79 ASN A C 1
ATOM 614 O O . ASN A 1 79 ? -22.495 -6.372 31.413 1.00 94.88 79 ASN A O 1
ATOM 618 N N . MET A 1 80 ? -21.075 -6.686 29.706 1.00 96.88 80 MET A N 1
ATOM 619 C CA . MET A 1 80 ? -21.598 -5.596 28.861 1.00 96.88 80 MET A CA 1
ATOM 620 C C . MET A 1 80 ? -22.131 -6.054 27.494 1.00 96.88 80 MET A C 1
ATOM 622 O O . MET A 1 80 ? -22.325 -5.220 26.614 1.00 96.88 80 MET A O 1
ATOM 626 N N . ARG A 1 81 ? -22.380 -7.355 27.284 1.00 95.94 81 ARG A N 1
ATOM 627 C CA . ARG A 1 81 ? -22.906 -7.867 26.003 1.00 95.94 81 ARG A CA 1
ATOM 628 C C . ARG A 1 81 ? -24.171 -7.127 25.569 1.00 95.94 81 ARG A C 1
ATOM 630 O O . ARG A 1 81 ? -25.051 -6.877 26.390 1.00 95.94 81 ARG A O 1
ATOM 637 N N . ALA A 1 82 ? -24.252 -6.827 24.274 1.00 97.06 82 ALA A N 1
ATOM 638 C CA . ALA A 1 82 ? -25.319 -6.053 23.638 1.00 97.06 82 ALA A CA 1
ATOM 639 C C . ALA A 1 82 ? -25.462 -4.590 24.106 1.00 97.06 82 ALA A C 1
ATOM 641 O O . ALA A 1 82 ? -26.355 -3.896 23.624 1.00 97.06 82 ALA A O 1
ATOM 642 N N . LEU A 1 83 ? -24.596 -4.093 24.996 1.00 98.19 83 LEU A N 1
ATOM 643 C CA . LEU A 1 83 ? -24.525 -2.665 25.303 1.00 98.19 83 LEU A CA 1
ATOM 644 C C . LEU A 1 83 ? -23.704 -1.929 24.245 1.00 98.19 83 LEU A C 1
ATOM 646 O O . LEU A 1 83 ? -22.832 -2.505 23.593 1.00 98.19 83 LEU A O 1
ATOM 650 N N . GLU A 1 84 ? -23.965 -0.636 24.100 1.00 98.50 84 GLU A N 1
ATOM 651 C CA . GLU A 1 84 ? -23.236 0.242 23.191 1.00 98.50 84 GLU A CA 1
ATOM 652 C C . GLU A 1 84 ? -22.174 1.049 23.939 1.00 98.50 84 GLU A C 1
ATOM 654 O O . GLU A 1 84 ? -22.412 1.580 25.030 1.00 98.50 84 GLU A O 1
ATOM 659 N N . ILE A 1 85 ? -20.997 1.148 23.327 1.00 98.56 85 ILE A N 1
ATOM 660 C CA . ILE A 1 85 ? -19.859 1.915 23.826 1.00 98.56 85 ILE A CA 1
ATOM 661 C C . ILE A 1 85 ? -19.580 3.053 22.855 1.00 98.56 85 ILE A C 1
ATOM 663 O O . ILE A 1 85 ? -19.473 2.829 21.649 1.00 98.56 85 ILE A O 1
ATOM 667 N N . ASP A 1 86 ? -19.425 4.253 23.402 1.00 98.56 86 ASP A N 1
ATOM 668 C CA . ASP A 1 86 ? -18.968 5.433 22.687 1.00 98.56 86 ASP A CA 1
ATOM 669 C C . ASP A 1 86 ? -17.451 5.572 22.849 1.00 98.56 86 ASP A C 1
ATOM 671 O O . ASP A 1 86 ? -16.918 5.477 23.957 1.00 98.56 86 ASP A O 1
ATOM 675 N N . ALA A 1 87 ? -16.755 5.844 21.748 1.00 98.56 87 ALA A N 1
ATOM 676 C CA . ALA A 1 87 ? -15.331 6.137 21.737 1.00 98.56 87 ALA A CA 1
ATOM 677 C C . ALA A 1 87 ? -15.026 7.420 20.959 1.00 98.56 87 ALA A C 1
ATOM 679 O O . ALA A 1 87 ? -15.547 7.658 19.869 1.00 98.56 87 ALA A O 1
ATOM 680 N N . ILE A 1 88 ? -14.126 8.230 21.504 1.00 97.88 88 ILE A N 1
ATOM 681 C CA . ILE A 1 88 ? -13.584 9.432 20.875 1.00 97.88 88 ILE A CA 1
ATOM 682 C C . ILE A 1 88 ? -12.070 9.280 20.800 1.00 97.88 88 ILE A C 1
ATOM 684 O O . ILE A 1 88 ? -11.415 9.016 21.807 1.00 97.88 88 ILE A O 1
ATOM 688 N N . ILE A 1 89 ? -11.503 9.492 19.615 1.00 97.31 89 ILE A N 1
ATOM 689 C CA . ILE A 1 89 ? -10.053 9.478 19.404 1.00 97.31 89 ILE A CA 1
ATOM 690 C C . ILE A 1 89 ? -9.573 10.922 19.330 1.00 97.31 89 ILE A C 1
ATOM 692 O O . ILE A 1 89 ? -10.129 11.716 18.575 1.00 97.31 89 ILE A O 1
ATOM 696 N N . LYS A 1 90 ? -8.531 11.269 20.083 1.00 95.19 90 LYS A N 1
ATOM 697 C CA . LYS A 1 90 ? -7.957 12.621 20.094 1.00 95.19 90 LYS A CA 1
ATOM 698 C C . LYS A 1 90 ? -6.428 12.580 20.039 1.00 95.19 90 LYS A C 1
ATOM 700 O O . LYS A 1 90 ? -5.831 11.584 20.458 1.00 95.19 90 LYS A O 1
ATOM 705 N N . PRO A 1 91 ? -5.769 13.637 19.540 1.00 93.12 91 PRO A N 1
ATOM 706 C CA . PRO A 1 91 ? -4.329 13.784 19.691 1.00 93.12 91 PRO A CA 1
ATOM 707 C C . PRO A 1 91 ? -3.948 13.837 21.171 1.00 93.12 91 PRO A C 1
ATOM 709 O O . PRO A 1 91 ? -4.650 14.461 21.969 1.00 93.12 91 PRO A O 1
ATOM 712 N N . SER A 1 92 ? -2.799 13.259 21.520 1.00 85.12 92 SER A N 1
ATOM 713 C CA . SER A 1 92 ? -2.133 13.614 22.773 1.00 85.12 92 SER A CA 1
ATOM 714 C C . SER A 1 92 ? -1.651 15.076 22.717 1.00 85.12 92 SER A C 1
ATOM 716 O O . SER A 1 92 ? -1.809 15.769 21.711 1.00 85.12 92 SER A O 1
ATOM 718 N N . THR A 1 93 ? -1.024 15.570 23.784 1.00 74.00 93 THR A N 1
ATOM 719 C CA . THR A 1 93 ? -0.584 16.978 23.910 1.00 74.00 93 THR A CA 1
ATOM 720 C C . THR A 1 93 ? 0.351 17.486 22.797 1.00 74.00 93 THR A C 1
ATOM 722 O O . THR A 1 93 ? 0.489 18.696 22.638 1.00 74.00 93 THR A O 1
ATOM 725 N N . ASP A 1 94 ? 0.951 16.588 22.009 1.00 63.50 94 ASP A N 1
ATOM 726 C CA . ASP A 1 94 ? 1.746 16.897 20.818 1.00 63.50 94 ASP A CA 1
ATOM 727 C C . ASP A 1 94 ? 0.878 16.673 19.574 1.00 63.50 94 ASP A C 1
ATOM 729 O O . ASP A 1 94 ? 0.689 15.547 19.108 1.00 63.50 94 ASP A O 1
ATOM 733 N N . THR A 1 95 ? 0.273 17.745 19.069 1.00 70.19 95 THR A N 1
ATOM 734 C CA . THR A 1 95 ? -0.965 17.621 18.297 1.00 70.19 95 THR A CA 1
ATOM 735 C C . THR A 1 95 ? -0.729 17.488 16.791 1.00 70.19 95 THR A C 1
ATOM 737 O O . THR A 1 95 ? -0.048 18.287 16.152 1.00 70.19 95 THR A O 1
ATOM 740 N N . ILE A 1 96 ? -1.354 16.474 16.189 1.00 82.69 96 ILE A N 1
ATOM 741 C CA . ILE A 1 96 ? -1.444 16.297 14.730 1.00 82.69 96 ILE A CA 1
ATOM 742 C C . ILE A 1 96 ? -2.326 17.372 14.066 1.00 82.69 96 ILE A C 1
ATOM 744 O O . ILE A 1 96 ? -2.142 17.702 12.896 1.00 82.69 96 ILE A O 1
ATOM 748 N N . THR A 1 97 ? -3.257 17.968 14.810 1.00 82.56 97 THR A N 1
ATOM 749 C CA . THR A 1 97 ? -4.228 18.950 14.299 1.00 82.56 97 THR A CA 1
ATOM 750 C C . THR A 1 97 ? -3.925 20.392 14.706 1.00 82.56 97 THR A C 1
ATOM 752 O O . THR A 1 97 ? -4.601 21.301 14.235 1.00 82.56 97 THR A O 1
ATOM 755 N N . GLY A 1 98 ? -2.943 20.624 15.582 1.00 80.62 98 GLY A N 1
ATOM 756 C CA . GLY A 1 98 ? -2.770 21.907 16.270 1.00 80.62 98 GLY A CA 1
ATOM 757 C C . GLY A 1 98 ? -3.635 22.073 17.533 1.00 80.62 98 GLY A C 1
ATOM 758 O O . GLY A 1 98 ? -3.450 23.054 18.248 1.00 80.62 98 GLY A O 1
ATOM 759 N N . SER A 1 99 ? -4.524 21.121 17.855 1.00 85.75 99 SER A N 1
ATOM 760 C CA . SER A 1 99 ? -5.327 21.075 19.093 1.00 85.75 99 SER A CA 1
ATOM 761 C C . SER A 1 99 ? -5.472 19.642 19.632 1.00 85.75 99 SER A C 1
ATOM 763 O O . SER A 1 99 ? -5.055 18.682 18.990 1.00 85.75 99 SER A O 1
ATOM 765 N N . THR A 1 100 ? -6.046 19.473 20.824 1.00 87.88 100 THR A N 1
ATOM 766 C CA . THR A 1 100 ? -6.362 18.150 21.408 1.00 87.88 100 THR A CA 1
ATOM 767 C C . THR A 1 100 ? -7.833 17.772 21.212 1.00 87.88 100 THR A C 1
ATOM 769 O O . THR A 1 100 ? -8.373 16.970 21.973 1.00 87.88 100 THR A O 1
ATOM 772 N N . ASP A 1 101 ? -8.500 18.393 20.237 1.00 91.88 101 ASP A N 1
ATOM 773 C CA . ASP A 1 101 ? -9.899 18.111 19.925 1.00 91.88 101 ASP A CA 1
ATOM 774 C C . ASP A 1 101 ? -10.052 16.729 19.286 1.00 91.88 101 ASP A C 1
ATOM 776 O O . ASP A 1 101 ? -9.114 16.173 18.704 1.00 91.88 101 ASP A O 1
ATOM 780 N N . SER A 1 102 ? -11.264 16.187 19.372 1.00 93.88 102 SER A N 1
ATOM 781 C CA . SER A 1 102 ? -11.638 14.921 18.749 1.00 93.88 102 SER A CA 1
ATOM 782 C C . SER A 1 102 ? -11.303 14.903 17.259 1.00 93.88 102 SER A C 1
ATOM 784 O O . SER A 1 102 ? -11.628 15.829 16.511 1.00 93.88 102 SER A O 1
ATOM 786 N N . LEU A 1 103 ? -10.691 13.812 16.812 1.00 94.94 103 LEU A N 1
ATOM 787 C CA . LEU A 1 103 ? -10.431 13.562 15.406 1.00 94.94 103 LEU A CA 1
ATOM 788 C C . LEU A 1 103 ? -11.713 13.112 14.717 1.00 94.94 103 LEU A C 1
ATOM 790 O O . LEU A 1 103 ? -12.370 12.178 15.166 1.00 94.94 103 LEU A O 1
ATOM 794 N N . ASN A 1 104 ? -12.022 13.735 13.583 1.00 94.12 104 ASN A N 1
ATOM 795 C CA . ASN A 1 104 ? -13.030 13.227 12.665 1.00 94.12 104 ASN A CA 1
ATOM 796 C C . ASN A 1 104 ? -12.370 12.198 11.736 1.00 94.12 104 ASN A C 1
ATOM 798 O O . ASN A 1 104 ? -11.509 12.566 10.932 1.00 94.12 104 ASN A O 1
ATOM 802 N N . LEU A 1 105 ? -12.718 10.921 11.889 1.00 95.44 105 LEU A N 1
ATOM 803 C CA . LEU A 1 105 ? -12.075 9.799 11.203 1.00 95.44 105 LEU A CA 1
ATOM 804 C C . LEU A 1 105 ? -13.074 9.033 10.341 1.00 95.44 105 LEU A C 1
ATOM 806 O O . LEU A 1 105 ? -14.268 9.006 10.624 1.00 95.44 105 LEU A O 1
ATOM 810 N N . MET A 1 106 ? -12.569 8.378 9.301 1.00 94.75 106 MET A N 1
ATOM 811 C CA . MET A 1 106 ? -13.362 7.510 8.434 1.00 94.75 106 MET A CA 1
ATOM 812 C C . MET A 1 106 ? -13.687 6.189 9.151 1.00 94.75 106 MET A C 1
ATOM 814 O O . MET A 1 106 ? -12.839 5.302 9.237 1.00 94.75 106 MET A O 1
ATOM 818 N N . LYS A 1 107 ? -14.908 6.047 9.668 1.00 95.19 107 LYS A N 1
ATOM 819 C CA . LYS A 1 107 ? -15.451 4.843 10.318 1.00 95.19 107 LYS A CA 1
ATOM 820 C C . LYS A 1 107 ? -16.105 3.937 9.279 1.00 95.19 107 LYS A C 1
ATOM 822 O O . LYS A 1 107 ? -16.830 4.428 8.421 1.00 95.19 107 LYS A O 1
ATOM 827 N N . PHE A 1 108 ? -15.872 2.628 9.365 1.00 94.62 108 PHE A N 1
ATOM 828 C CA . PHE A 1 108 ? -16.573 1.656 8.530 1.00 94.62 108 PHE A CA 1
ATOM 829 C C . PHE A 1 108 ? -18.063 1.597 8.897 1.00 94.62 108 PHE A C 1
ATOM 831 O O . PHE A 1 108 ? -18.403 1.435 10.073 1.00 94.62 108 PHE A O 1
ATOM 838 N N . ASN A 1 109 ? -18.927 1.698 7.892 1.00 92.00 109 ASN A N 1
ATOM 839 C CA . ASN A 1 109 ? -20.369 1.557 8.005 1.00 92.00 109 ASN A CA 1
ATOM 840 C C . ASN A 1 109 ? -20.810 0.293 7.236 1.00 92.00 109 ASN A C 1
ATOM 842 O O . ASN A 1 109 ? -20.822 0.312 6.003 1.00 92.00 109 ASN A O 1
ATOM 846 N N . PRO A 1 110 ? -21.167 -0.801 7.935 1.00 86.94 110 PRO A N 1
ATOM 847 C CA . PRO A 1 110 ? -21.556 -2.063 7.301 1.00 86.94 110 PRO A CA 1
ATOM 848 C C . PRO A 1 110 ? -22.887 -1.989 6.539 1.00 86.94 110 PRO A C 1
ATOM 850 O O . PRO A 1 110 ? -23.164 -2.867 5.728 1.00 86.94 110 PRO A O 1
ATOM 853 N N . GLU A 1 111 ? -23.710 -0.967 6.784 1.00 86.38 111 GLU A N 1
ATOM 854 C CA . GLU A 1 111 ? -25.009 -0.778 6.124 1.00 86.38 111 GLU A CA 1
ATOM 855 C C . GLU A 1 111 ? -24.913 0.080 4.853 1.00 86.38 111 GLU A C 1
ATOM 857 O O . GLU A 1 111 ? -25.888 0.228 4.107 1.00 86.38 111 GLU A O 1
ATOM 862 N N . ALA A 1 112 ? -23.751 0.683 4.603 1.00 84.62 112 ALA A N 1
ATOM 863 C CA . ALA A 1 112 ? -23.551 1.556 3.461 1.00 84.62 112 ALA A CA 1
ATOM 864 C C . ALA A 1 112 ? -23.498 0.777 2.138 1.00 84.62 112 ALA A C 1
ATOM 866 O O . ALA A 1 112 ? -23.226 -0.422 2.075 1.00 84.62 112 ALA A O 1
ATOM 867 N N . GLN A 1 113 ? -23.761 1.487 1.041 1.00 75.94 113 GLN A N 1
ATOM 868 C CA . GLN A 1 113 ? -23.692 0.903 -0.296 1.00 75.94 113 GLN A CA 1
ATOM 869 C C . GLN A 1 113 ? -22.238 0.624 -0.689 1.00 75.94 113 GLN A C 1
ATOM 871 O O . GLN A 1 113 ? -21.323 1.333 -0.258 1.00 75.94 113 GLN A O 1
ATOM 876 N N . ALA A 1 114 ? -22.038 -0.364 -1.565 1.00 70.62 114 ALA A N 1
ATOM 877 C CA . ALA A 1 114 ? -20.714 -0.712 -2.067 1.00 70.62 114 ALA A CA 1
ATOM 878 C C . ALA A 1 114 ? -19.988 0.513 -2.660 1.00 70.62 114 ALA A C 1
ATOM 880 O O . ALA A 1 114 ? -20.534 1.201 -3.526 1.00 70.62 114 ALA A O 1
ATOM 881 N N . GLY A 1 115 ? -18.759 0.773 -2.214 1.00 69.69 115 GLY A N 1
ATOM 882 C CA . GLY A 1 115 ? -17.972 1.962 -2.560 1.00 69.69 115 GLY A CA 1
ATOM 883 C C . GLY A 1 115 ? -18.229 3.201 -1.686 1.00 69.69 115 GLY A C 1
ATOM 884 O O . GLY A 1 115 ? -17.656 4.256 -1.953 1.00 69.69 115 GLY A O 1
ATOM 885 N N . SER A 1 116 ? -19.073 3.102 -0.655 1.00 78.50 116 SER A N 1
ATOM 886 C CA . SER A 1 116 ? -19.360 4.171 0.319 1.00 78.50 116 SER A CA 1
ATOM 887 C C . SER A 1 116 ? -19.291 3.692 1.774 1.00 78.50 116 SER A C 1
ATOM 889 O O . SER A 1 116 ? -19.843 4.318 2.671 1.00 78.50 116 SER A O 1
ATOM 891 N N . GLU A 1 117 ? -18.577 2.595 2.020 1.00 88.38 117 GLU A N 1
ATOM 892 C CA . GLU A 1 117 ? -18.514 1.887 3.301 1.00 88.38 117 GLU A CA 1
ATOM 893 C C . GLU A 1 117 ? -17.758 2.636 4.400 1.00 88.38 117 GLU A C 1
ATOM 895 O O . GLU A 1 117 ? -17.582 2.095 5.485 1.00 88.38 117 GLU A O 1
ATOM 900 N N . TYR A 1 118 ? -17.296 3.862 4.152 1.00 91.19 118 TYR A N 1
ATOM 901 C CA . TYR A 1 118 ? -16.685 4.698 5.175 1.00 91.19 118 TYR A CA 1
ATOM 902 C C . TYR A 1 118 ? -17.352 6.063 5.263 1.00 91.19 118 TYR A C 1
ATOM 904 O O . TYR A 1 118 ? -17.487 6.771 4.265 1.00 91.19 118 TYR A O 1
ATOM 912 N N . GLU A 1 119 ? -17.661 6.467 6.489 1.00 92.62 119 GLU A N 1
ATOM 913 C CA . GLU A 1 119 ? -18.240 7.764 6.821 1.00 92.62 119 GLU A CA 1
ATOM 914 C C . GLU A 1 119 ? -17.381 8.503 7.848 1.00 92.62 119 GLU A C 1
ATOM 916 O O . GLU A 1 119 ? -16.712 7.895 8.682 1.00 92.62 119 GLU A O 1
ATOM 921 N N . ALA A 1 120 ? -17.383 9.832 7.792 1.00 94.19 120 ALA A N 1
ATOM 922 C CA . ALA A 1 120 ? -16.646 10.645 8.749 1.00 94.19 120 ALA A CA 1
ATOM 923 C C . ALA A 1 120 ? -17.405 10.709 10.079 1.00 94.19 120 ALA A C 1
ATOM 925 O O . ALA A 1 120 ? -18.546 11.171 10.105 1.00 94.19 120 ALA A O 1
ATOM 926 N N . SER A 1 121 ? -16.769 10.305 11.178 1.00 95.81 121 SER A N 1
ATOM 927 C CA . SER A 1 121 ? -17.306 10.529 12.517 1.00 95.81 121 SER A CA 1
ATOM 928 C C . SER A 1 121 ? -16.226 10.886 13.538 1.00 95.81 121 SER A C 1
ATOM 930 O O . SER A 1 121 ? -15.121 10.340 13.531 1.00 95.81 121 SER A O 1
ATOM 932 N N . ALA A 1 122 ? -16.580 11.786 14.458 1.00 95.94 122 ALA A N 1
ATOM 933 C CA . ALA A 1 122 ? -15.802 12.080 15.661 1.00 95.94 122 ALA A CA 1
ATOM 934 C C . ALA A 1 122 ? -16.228 11.233 16.876 1.00 95.94 122 ALA A C 1
ATOM 936 O O . ALA A 1 122 ? -15.443 11.070 17.809 1.00 95.94 122 ALA A O 1
ATOM 937 N N . LEU A 1 123 ? -17.459 10.703 16.865 1.00 97.44 123 LEU A N 1
ATOM 938 C CA . LEU A 1 123 ? -18.003 9.812 17.891 1.00 97.44 123 LEU A CA 1
ATOM 939 C C . LEU A 1 123 ? -18.194 8.418 17.292 1.00 97.44 123 LEU A C 1
ATOM 941 O O . LEU A 1 123 ? -18.994 8.211 16.377 1.00 97.44 123 LEU A O 1
ATOM 945 N N . LEU A 1 124 ? -17.434 7.455 17.792 1.00 97.81 124 LEU A N 1
ATOM 946 C CA . LEU A 1 124 ? -17.428 6.089 17.296 1.00 97.81 124 LEU A CA 1
ATOM 947 C C . LEU A 1 124 ? -18.232 5.206 18.249 1.00 97.81 124 LEU A C 1
ATOM 949 O O . LEU A 1 124 ? -17.727 4.810 19.294 1.00 97.81 124 LEU A O 1
ATOM 953 N N . THR A 1 125 ? -19.469 4.892 17.877 1.00 97.44 125 THR A N 1
ATOM 954 C CA . THR A 1 125 ? -20.323 3.972 18.643 1.00 97.44 125 THR A CA 1
ATOM 955 C C . THR A 1 125 ? -20.246 2.556 18.073 1.00 97.44 125 THR A C 1
ATOM 957 O O . THR A 1 125 ? -20.294 2.380 16.846 1.00 97.44 125 THR A O 1
ATOM 960 N N . ALA A 1 126 ? -20.123 1.560 18.953 1.00 97.69 126 ALA A N 1
ATOM 961 C CA . ALA A 1 126 ? -20.192 0.140 18.613 1.00 97.69 126 ALA A CA 1
ATOM 962 C C . ALA A 1 126 ? -20.867 -0.686 19.715 1.00 97.69 126 ALA A C 1
ATOM 964 O O . ALA A 1 126 ? -20.697 -0.421 20.906 1.00 97.69 126 ALA A O 1
ATOM 965 N N . THR A 1 127 ? -21.595 -1.722 19.304 1.00 98.44 127 THR A N 1
ATOM 966 C CA . THR A 1 127 ? -22.259 -2.671 20.203 1.00 98.44 127 THR A CA 1
ATOM 967 C C . THR A 1 127 ? -21.307 -3.800 20.600 1.00 98.44 127 THR A C 1
ATOM 969 O O . THR A 1 127 ? -20.656 -4.410 19.750 1.00 98.44 127 THR A O 1
ATOM 972 N N . VAL A 1 128 ? -21.238 -4.116 21.893 1.00 98.69 128 VAL A N 1
ATOM 973 C CA . VAL A 1 128 ? -20.449 -5.240 22.416 1.00 98.69 128 VAL A CA 1
ATOM 974 C C . VAL A 1 128 ? -21.038 -6.562 21.924 1.00 98.69 128 VAL A C 1
ATOM 976 O O . VAL A 1 128 ? -22.216 -6.849 22.153 1.00 98.69 128 VAL A O 1
ATOM 979 N N . GLY A 1 129 ? -20.205 -7.375 21.274 1.00 97.69 129 GLY A N 1
ATOM 980 C CA . GLY A 1 129 ? -20.598 -8.651 20.677 1.00 97.69 129 GLY A CA 1
ATOM 981 C C . GLY A 1 129 ? -21.196 -8.534 19.272 1.00 97.69 129 GLY A C 1
ATOM 982 O O . GLY A 1 129 ? -21.599 -9.546 18.711 1.00 97.69 129 GLY A O 1
ATOM 983 N N . ASN A 1 130 ? -21.241 -7.334 18.682 1.00 97.69 130 ASN A N 1
ATOM 984 C CA . ASN A 1 130 ? -21.508 -7.172 17.253 1.00 97.69 130 ASN A CA 1
ATOM 985 C C . ASN A 1 130 ? -20.200 -7.321 16.455 1.00 97.69 130 ASN A C 1
ATOM 987 O O . ASN A 1 130 ? -19.154 -6.787 16.835 1.00 97.69 130 ASN A O 1
ATOM 991 N N . PHE A 1 131 ? -20.263 -8.042 15.334 1.00 97.69 131 PHE A N 1
ATOM 992 C CA . PHE A 1 131 ? -19.094 -8.375 14.517 1.00 97.69 131 PHE A CA 1
ATOM 993 C C . PHE A 1 131 ? -19.132 -7.757 13.115 1.00 97.69 131 PHE A C 1
ATOM 995 O O . PHE A 1 131 ? -18.333 -8.139 12.263 1.00 97.69 131 PHE A O 1
ATOM 1002 N N . 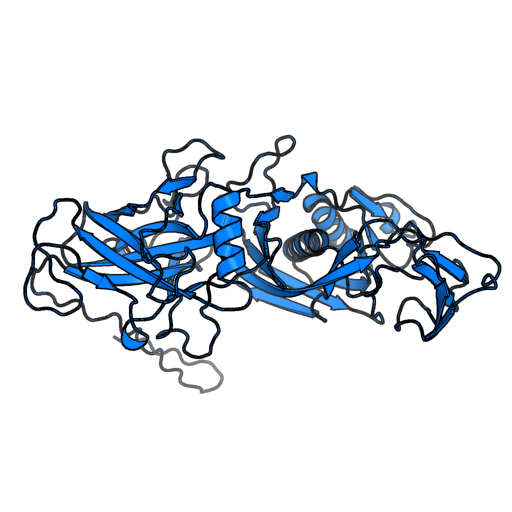ASP A 1 132 ? -20.019 -6.802 12.836 1.00 96.00 132 ASP A N 1
ATOM 1003 C CA . ASP A 1 132 ? -20.222 -6.272 11.479 1.00 96.00 132 ASP A CA 1
ATOM 1004 C C . ASP A 1 132 ? -19.003 -5.516 10.939 1.00 96.00 132 ASP A C 1
ATOM 1006 O O . ASP A 1 132 ? -18.764 -5.470 9.734 1.00 96.00 132 ASP A O 1
ATOM 1010 N N . ALA A 1 133 ? -18.141 -5.011 11.826 1.00 95.62 133 ALA A N 1
ATOM 1011 C CA . ALA A 1 133 ? -16.827 -4.481 11.461 1.00 95.62 133 ALA A CA 1
ATOM 1012 C C . ALA A 1 133 ? -15.918 -5.514 10.753 1.00 95.62 133 ALA A C 1
ATOM 1014 O O . ALA A 1 133 ? -14.903 -5.139 10.162 1.00 95.62 133 ALA A O 1
ATOM 1015 N N . LEU A 1 134 ? -16.260 -6.805 10.823 1.00 95.69 134 LEU A N 1
ATOM 1016 C CA . LEU A 1 134 ? -15.563 -7.929 10.197 1.00 95.69 134 LEU A CA 1
ATOM 1017 C C . LEU A 1 134 ? -16.281 -8.479 8.963 1.00 95.69 134 LEU A C 1
ATOM 1019 O O . LEU A 1 134 ? -15.868 -9.524 8.457 1.00 95.69 134 LEU A O 1
ATOM 1023 N N . ASN A 1 135 ? -17.320 -7.797 8.480 1.00 93.56 135 ASN A N 1
ATOM 1024 C CA . ASN A 1 135 ? -18.018 -8.196 7.268 1.00 93.56 135 ASN A CA 1
ATOM 1025 C C . ASN A 1 135 ? -17.095 -8.117 6.047 1.00 93.56 135 ASN A C 1
ATOM 1027 O O . ASN A 1 135 ? -16.267 -7.207 5.912 1.00 93.56 135 ASN A O 1
ATOM 1031 N N . ASP A 1 136 ? -17.238 -9.097 5.162 1.00 91.38 136 ASP A N 1
ATOM 1032 C CA . ASP A 1 136 ? -16.768 -9.006 3.786 1.00 91.38 136 ASP A CA 1
ATOM 1033 C C . ASP A 1 136 ? -17.656 -8.047 2.971 1.00 91.38 136 ASP A C 1
ATOM 1035 O O . ASP A 1 136 ? -18.610 -7.451 3.480 1.00 91.38 136 ASP A O 1
ATOM 1039 N N . ARG A 1 137 ? -17.341 -7.868 1.685 1.00 86.81 137 ARG A N 1
ATOM 1040 C CA . ARG A 1 137 ? -18.109 -6.983 0.793 1.00 86.81 137 ARG A CA 1
ATOM 1041 C C . ARG A 1 137 ? -19.557 -7.426 0.567 1.00 86.81 137 ARG A C 1
ATOM 1043 O O . ARG A 1 137 ? -20.339 -6.636 0.049 1.00 86.81 137 ARG A O 1
ATOM 1050 N N . ASP A 1 138 ? -19.886 -8.675 0.896 1.00 86.44 138 ASP A N 1
ATOM 1051 C CA . ASP A 1 138 ? -21.233 -9.230 0.772 1.00 86.44 138 ASP A CA 1
ATOM 1052 C C . ASP A 1 138 ? -22.014 -9.079 2.095 1.00 86.44 138 ASP A C 1
ATOM 1054 O O . ASP A 1 138 ? -23.144 -9.553 2.215 1.00 86.44 138 ASP A O 1
ATOM 1058 N N . GLY A 1 139 ? -21.429 -8.392 3.085 1.00 89.81 139 GLY A N 1
ATOM 1059 C CA . GLY A 1 139 ? -22.052 -8.118 4.375 1.00 89.81 139 GLY A CA 1
ATOM 1060 C C . GLY A 1 139 ? -21.995 -9.302 5.338 1.00 89.81 139 GLY A C 1
ATOM 1061 O O . GLY A 1 139 ? -22.836 -9.385 6.229 1.00 89.81 139 GLY A O 1
ATOM 1062 N N . SER A 1 140 ? -21.052 -10.238 5.162 1.00 92.25 140 SER A N 1
ATOM 1063 C CA . SER A 1 140 ? -20.985 -11.459 5.969 1.00 92.25 140 SER A CA 1
ATOM 1064 C C . SER A 1 140 ? -19.678 -11.628 6.739 1.00 92.25 140 SER A C 1
ATOM 1066 O O . SER A 1 140 ? -18.582 -11.411 6.229 1.00 92.25 140 SER A O 1
ATOM 1068 N N . HIS A 1 141 ? -19.798 -12.135 7.963 1.00 94.56 141 HIS A N 1
ATOM 1069 C CA . HIS A 1 141 ? -18.699 -12.644 8.793 1.00 94.56 141 HIS A CA 1
ATOM 1070 C C . HIS A 1 141 ? -18.906 -14.112 9.214 1.00 94.56 141 HIS A C 1
ATOM 1072 O O . HIS A 1 141 ? -18.203 -14.625 10.082 1.00 94.56 141 HIS A O 1
ATOM 1078 N N . ALA A 1 142 ? -19.893 -14.801 8.627 1.00 94.62 142 ALA A N 1
ATOM 1079 C CA . ALA A 1 142 ? -20.381 -16.098 9.113 1.00 94.62 142 ALA A CA 1
ATOM 1080 C C . ALA A 1 142 ? -19.368 -17.249 8.974 1.00 94.62 142 ALA A C 1
ATOM 1082 O O . ALA A 1 142 ? -19.541 -18.312 9.565 1.00 94.62 142 ALA A O 1
ATOM 1083 N N . HIS A 1 143 ? -18.315 -17.053 8.182 1.00 94.62 143 HIS A N 1
ATOM 1084 C CA . HIS A 1 143 ? -17.245 -18.031 8.015 1.00 94.62 143 HIS A CA 1
ATOM 1085 C C . HIS A 1 143 ? -16.271 -18.060 9.206 1.00 94.62 143 HIS A C 1
ATOM 1087 O O . HIS A 1 143 ? -15.538 -19.039 9.355 1.00 94.62 143 HIS A O 1
ATOM 1093 N N . TYR A 1 144 ? -16.263 -17.035 10.068 1.00 96.94 144 TYR A N 1
ATOM 1094 C CA . TYR A 1 144 ? -15.469 -17.058 11.293 1.00 96.94 144 TYR A CA 1
ATOM 1095 C C . TYR A 1 144 ? -16.144 -17.909 12.370 1.00 96.94 144 TYR A C 1
ATOM 1097 O O . TYR A 1 144 ? -17.249 -17.621 12.823 1.00 96.94 144 TYR A O 1
ATOM 1105 N N . THR A 1 145 ? -15.452 -18.942 12.846 1.00 97.00 145 THR A N 1
ATOM 1106 C CA . THR A 1 145 ? -15.998 -19.911 13.808 1.00 97.00 145 THR A CA 1
ATOM 1107 C C . THR A 1 145 ? -15.717 -19.553 15.265 1.00 97.00 145 THR A C 1
ATOM 1109 O O . THR A 1 145 ? -16.197 -20.237 16.164 1.00 97.00 145 THR A O 1
ATOM 1112 N N . ASN A 1 146 ? -14.904 -18.526 15.526 1.00 97.06 146 ASN A N 1
ATOM 1113 C CA . ASN A 1 146 ? -14.403 -18.199 16.864 1.00 97.06 146 ASN A CA 1
ATOM 1114 C C . ASN A 1 146 ? -14.947 -16.879 17.442 1.00 97.06 146 ASN A C 1
ATOM 1116 O O . ASN A 1 146 ? -14.500 -16.465 18.512 1.00 97.06 146 ASN A O 1
ATOM 1120 N N . LEU A 1 147 ? -15.892 -16.221 16.760 1.00 97.00 147 LEU A N 1
ATOM 1121 C CA . LEU A 1 147 ? -16.427 -14.913 17.158 1.00 97.00 147 LEU A CA 1
ATOM 1122 C C . LEU A 1 147 ? -17.085 -14.953 18.543 1.00 97.00 147 LEU A C 1
ATOM 1124 O O . LEU A 1 147 ? -16.640 -14.267 19.461 1.00 97.00 147 LEU A O 1
ATOM 1128 N N . GLU A 1 148 ? -18.066 -15.834 18.731 1.00 95.50 148 GLU A N 1
ATOM 1129 C CA . GLU A 1 148 ? -18.796 -15.962 20.000 1.00 95.50 148 GLU A CA 1
ATOM 1130 C C . GLU A 1 148 ? -17.898 -16.368 21.175 1.00 95.50 148 GLU A C 1
ATOM 1132 O O . GLU A 1 148 ? -18.085 -15.925 22.306 1.00 95.50 148 GLU A O 1
ATOM 1137 N N . THR A 1 149 ? -16.900 -17.215 20.920 1.00 94.31 149 THR A N 1
ATOM 1138 C CA . THR A 1 149 ? -16.015 -17.726 21.975 1.00 94.31 149 THR A CA 1
ATOM 1139 C C . THR A 1 149 ? -14.949 -16.713 22.384 1.00 94.31 149 THR A C 1
ATOM 1141 O O . THR A 1 149 ? -14.629 -16.620 23.564 1.00 94.31 149 THR A O 1
ATOM 1144 N N . ASN A 1 150 ? -14.395 -15.950 21.436 1.00 94.62 150 ASN A N 1
ATOM 1145 C CA . ASN A 1 150 ? -13.201 -15.133 21.685 1.00 94.62 150 ASN A CA 1
ATOM 1146 C C . ASN A 1 150 ? -13.462 -13.618 21.646 1.00 94.62 150 ASN A C 1
ATOM 1148 O O . ASN A 1 150 ? -12.579 -12.830 22.014 1.00 94.62 150 ASN A O 1
ATOM 1152 N N . HIS A 1 151 ? -14.621 -13.195 21.136 1.00 96.88 151 HIS A N 1
ATOM 1153 C CA . HIS A 1 151 ? -14.890 -11.796 20.804 1.00 96.88 151 HIS A CA 1
ATOM 1154 C C . HIS A 1 151 ? -16.269 -11.290 21.250 1.00 96.88 151 HIS A C 1
ATOM 1156 O O . HIS A 1 151 ? -16.506 -10.093 21.129 1.00 96.88 151 HIS A O 1
ATOM 1162 N N . ALA A 1 152 ? -17.144 -12.131 21.812 1.00 96.81 152 ALA A N 1
ATOM 1163 C CA . ALA A 1 152 ? -18.486 -11.720 22.244 1.00 96.81 152 ALA A CA 1
ATOM 1164 C C . ALA A 1 152 ? -18.503 -10.609 23.310 1.00 96.81 152 ALA A C 1
ATOM 1166 O O . ALA A 1 152 ? -19.475 -9.869 23.410 1.00 96.81 152 ALA A O 1
ATOM 1167 N N . ASP A 1 153 ? -17.421 -10.459 24.074 1.00 96.94 153 ASP A N 1
ATOM 1168 C CA . ASP A 1 153 ? -17.277 -9.421 25.099 1.00 96.94 153 ASP A CA 1
ATOM 1169 C C . ASP A 1 153 ? -16.448 -8.221 24.600 1.00 96.94 153 ASP A C 1
ATOM 1171 O O . ASP A 1 153 ? -15.820 -7.504 25.382 1.00 96.94 153 ASP A O 1
ATOM 1175 N N . LYS A 1 154 ? -16.418 -7.998 23.278 1.00 98.44 154 LYS A N 1
ATOM 1176 C CA . LYS A 1 154 ? -15.684 -6.899 22.637 1.00 98.44 154 LYS A CA 1
ATOM 1177 C C . LYS A 1 154 ? -16.619 -6.018 21.820 1.00 98.44 154 LYS A C 1
ATOM 1179 O O . LYS A 1 154 ? -17.447 -6.528 21.072 1.00 98.44 154 LYS A O 1
ATOM 1184 N N . ALA A 1 155 ? -16.437 -4.705 21.908 1.00 98.56 155 ALA A N 1
ATOM 1185 C CA . ALA A 1 155 ? -16.888 -3.790 20.864 1.00 98.56 155 ALA A CA 1
ATOM 1186 C C . ALA A 1 155 ? -15.742 -3.604 19.855 1.00 98.56 155 ALA A C 1
ATOM 1188 O O . ALA A 1 155 ? -14.592 -3.373 20.243 1.00 98.56 155 ALA A O 1
ATOM 1189 N N . ILE A 1 156 ? -16.046 -3.758 18.565 1.00 98.62 156 ILE A N 1
ATOM 1190 C CA . ILE A 1 156 ? -15.060 -3.756 17.477 1.00 98.62 156 ILE A CA 1
ATOM 1191 C C . ILE A 1 156 ? -15.411 -2.634 16.506 1.00 98.62 156 ILE A C 1
ATOM 1193 O O . ILE A 1 156 ? -16.484 -2.632 15.911 1.00 98.62 156 ILE A O 1
ATOM 1197 N N . ILE A 1 157 ? -14.488 -1.694 16.311 1.00 98.44 157 ILE A N 1
ATOM 1198 C CA . ILE A 1 157 ? -14.651 -0.580 15.373 1.00 98.44 157 ILE A CA 1
ATOM 1199 C C . ILE A 1 157 ? -13.559 -0.677 14.310 1.00 98.44 157 ILE A C 1
ATOM 1201 O O . ILE A 1 157 ? -12.376 -0.637 14.634 1.00 98.44 157 ILE A O 1
ATOM 1205 N N . LYS A 1 158 ? -13.942 -0.764 13.034 1.00 97.38 158 LYS A N 1
ATOM 1206 C CA . LYS A 1 158 ? -13.022 -0.662 11.890 1.00 97.38 158 LYS A CA 1
ATOM 1207 C C . LYS A 1 158 ? -12.985 0.785 11.402 1.00 97.38 158 LYS A C 1
ATOM 1209 O O . LYS A 1 158 ? -14.035 1.392 11.199 1.00 97.38 158 LYS A O 1
ATOM 1214 N N . LEU A 1 159 ? -11.793 1.348 11.221 1.00 95.75 159 LEU A N 1
ATOM 1215 C CA . LEU A 1 159 ? -11.625 2.740 10.795 1.00 95.75 159 LEU A CA 1
ATOM 1216 C C . LEU A 1 159 ? -10.378 2.932 9.934 1.00 95.75 159 LEU A C 1
ATOM 1218 O O . LEU A 1 159 ? -9.433 2.150 10.010 1.00 95.75 159 LEU A O 1
ATOM 1222 N N . GLN A 1 160 ? -10.359 4.003 9.145 1.00 94.00 160 GLN A N 1
ATOM 1223 C CA . GLN A 1 160 ? -9.154 4.507 8.494 1.00 94.00 160 GLN A CA 1
ATOM 1224 C C . GLN A 1 160 ? -8.630 5.723 9.256 1.00 94.00 160 GLN A C 1
ATOM 1226 O O . GLN A 1 160 ? -9.389 6.629 9.602 1.00 94.00 160 GLN A O 1
ATOM 1231 N N . LEU A 1 161 ? -7.316 5.771 9.481 1.00 94.00 161 LEU A N 1
ATOM 1232 C CA . LEU A 1 161 ? -6.626 6.866 10.172 1.00 94.00 161 LEU A CA 1
ATOM 1233 C C . LEU A 1 161 ? -6.517 8.131 9.304 1.00 94.00 161 LEU A C 1
ATOM 1235 O O . LEU A 1 161 ? -5.421 8.615 9.029 1.00 94.00 161 LEU A O 1
ATOM 1239 N N . ARG A 1 162 ? -7.637 8.648 8.806 1.00 92.50 162 ARG A N 1
ATOM 1240 C CA . ARG A 1 162 ? -7.706 9.849 7.968 1.00 92.50 162 ARG A CA 1
ATOM 1241 C C . ARG A 1 162 ? -9.061 10.548 8.119 1.00 92.50 162 ARG A C 1
ATOM 1243 O O . ARG A 1 162 ? -10.043 9.865 8.410 1.00 92.50 162 ARG A O 1
ATOM 1250 N N . PRO A 1 163 ? -9.128 11.868 7.883 1.00 93.06 163 PRO A N 1
ATOM 1251 C CA . PRO A 1 163 ? -10.386 12.579 7.721 1.00 93.06 163 PRO A CA 1
ATOM 1252 C C . PRO A 1 163 ? -10.963 12.354 6.312 1.00 93.06 163 PRO A C 1
ATOM 1254 O O . PRO A 1 163 ? -10.292 11.812 5.431 1.00 93.06 163 PRO A O 1
ATOM 1257 N N . ASN A 1 164 ? -12.185 12.840 6.100 1.00 89.81 164 ASN A N 1
ATOM 1258 C CA . ASN A 1 164 ? -12.906 12.850 4.820 1.00 89.81 164 ASN A CA 1
ATOM 1259 C C . ASN A 1 164 ? -12.722 14.143 4.004 1.00 89.81 164 ASN A C 1
ATOM 1261 O O . ASN A 1 164 ? -13.537 14.462 3.137 1.00 89.81 164 ASN A O 1
ATOM 1265 N N . ILE A 1 165 ? -11.736 14.965 4.363 1.00 91.00 165 ILE A N 1
ATOM 1266 C CA . ILE A 1 165 ? -11.454 16.219 3.669 1.00 91.00 165 ILE A CA 1
ATOM 1267 C C . ILE A 1 165 ? -9.961 16.280 3.385 1.00 91.00 165 ILE A C 1
ATOM 1269 O O . ILE A 1 165 ? -9.141 16.324 4.309 1.00 91.00 165 ILE A O 1
ATOM 1273 N N . ARG A 1 166 ? -9.609 16.375 2.101 1.00 91.12 166 ARG A N 1
ATOM 1274 C CA . ARG A 1 166 ? -8.224 16.449 1.630 1.00 91.12 166 ARG A CA 1
ATOM 1275 C C . ARG A 1 166 ? -7.397 17.526 2.314 1.00 91.12 166 ARG A C 1
ATOM 1277 O O . ARG A 1 166 ? -6.308 17.241 2.798 1.00 91.12 166 ARG A O 1
ATOM 1284 N N . ALA A 1 167 ? -7.929 18.742 2.407 1.00 91.94 167 ALA A N 1
ATOM 1285 C CA . ALA A 1 167 ? -7.232 19.858 3.045 1.00 91.94 167 ALA A CA 1
ATOM 1286 C C . ALA A 1 167 ? -6.887 19.570 4.521 1.00 91.94 167 ALA A C 1
ATOM 1288 O O . ALA A 1 167 ? -5.806 19.923 5.000 1.00 91.94 167 ALA A O 1
ATOM 1289 N N . THR A 1 168 ? -7.787 18.889 5.238 1.00 92.12 168 THR A N 1
ATOM 1290 C CA . THR A 1 168 ? -7.566 18.466 6.625 1.00 92.12 168 THR A CA 1
ATOM 1291 C C . THR A 1 168 ? -6.491 17.385 6.702 1.00 92.12 168 THR A C 1
ATOM 1293 O O . THR A 1 168 ? -5.580 17.506 7.519 1.00 92.12 168 THR A O 1
ATOM 1296 N N . PHE A 1 169 ? -6.534 16.383 5.815 1.00 93.19 169 PHE A N 1
ATOM 1297 C CA . PHE A 1 169 ? -5.487 15.359 5.723 1.00 93.19 169 PHE A CA 1
ATOM 1298 C C . PHE A 1 169 ? -4.111 15.978 5.447 1.00 93.19 169 PHE A C 1
ATOM 1300 O O . PHE A 1 169 ? -3.142 15.630 6.114 1.00 93.19 169 PHE A O 1
ATOM 1307 N N . ASP A 1 170 ? -4.022 16.935 4.520 1.00 92.12 170 ASP A N 1
ATOM 1308 C CA . ASP A 1 170 ? -2.761 17.608 4.184 1.00 92.12 170 ASP A CA 1
ATOM 1309 C C . ASP A 1 170 ? -2.198 18.413 5.360 1.00 92.12 170 ASP A C 1
ATOM 1311 O O . ASP A 1 170 ? -0.985 18.436 5.582 1.00 92.12 170 ASP A O 1
ATOM 1315 N N . THR A 1 171 ? -3.070 19.023 6.165 1.00 91.75 171 THR A N 1
ATOM 1316 C CA . THR A 1 171 ? -2.663 19.701 7.404 1.00 91.75 171 THR A CA 1
ATOM 1317 C C . THR A 1 171 ? -2.110 18.700 8.417 1.00 91.75 171 THR A C 1
ATOM 1319 O O . THR A 1 171 ? -1.027 18.915 8.961 1.00 91.75 171 THR A O 1
ATOM 1322 N N . TRP A 1 172 ? -2.798 17.574 8.627 1.00 92.50 172 TRP A N 1
ATOM 1323 C CA . TRP A 1 172 ? -2.337 16.511 9.527 1.00 92.50 172 TRP A CA 1
ATOM 1324 C C . TRP A 1 172 ? -0.983 15.945 9.083 1.00 92.50 172 TRP A C 1
ATOM 1326 O O . TRP A 1 172 ? -0.055 15.835 9.885 1.00 92.50 172 TRP A O 1
ATOM 1336 N N . ALA A 1 173 ? -0.842 15.652 7.789 1.00 92.44 173 ALA A N 1
ATOM 1337 C CA . ALA A 1 173 ? 0.388 15.151 7.188 1.00 92.44 173 ALA A CA 1
ATOM 1338 C C . ALA A 1 173 ? 1.549 16.154 7.303 1.00 92.44 173 ALA A C 1
ATOM 1340 O O . ALA A 1 173 ? 2.691 15.766 7.560 1.00 92.44 173 ALA A O 1
ATOM 1341 N N . THR A 1 174 ? 1.274 17.451 7.145 1.00 91.81 174 THR A N 1
ATOM 1342 C CA . THR A 1 174 ? 2.271 18.520 7.321 1.00 91.81 174 THR A CA 1
ATOM 1343 C C . THR A 1 174 ? 2.736 18.617 8.774 1.00 91.81 174 THR A C 1
ATOM 1345 O O . THR A 1 174 ? 3.938 18.685 9.024 1.00 91.81 174 THR A O 1
ATOM 1348 N N . ASN A 1 175 ? 1.807 18.566 9.732 1.00 90.94 175 ASN A N 1
ATOM 1349 C CA . ASN A 1 175 ? 2.114 18.654 11.162 1.00 90.94 175 ASN A CA 1
ATOM 1350 C C . ASN A 1 175 ? 2.870 17.424 11.691 1.00 90.94 175 ASN A C 1
ATOM 1352 O O . ASN A 1 175 ? 3.712 17.546 12.587 1.00 90.94 175 ASN A O 1
ATOM 1356 N N . LEU A 1 176 ? 2.584 16.238 11.143 1.00 91.00 176 LEU A N 1
ATOM 1357 C CA . LEU A 1 176 ? 3.358 15.026 11.413 1.00 91.00 176 LEU A CA 1
ATOM 1358 C C . LEU A 1 176 ? 4.781 15.143 10.853 1.00 91.00 176 LEU A C 1
ATOM 1360 O O . LEU A 1 176 ? 5.750 14.832 11.552 1.00 91.00 176 LEU A O 1
ATOM 1364 N N . GLY A 1 177 ? 4.923 15.589 9.601 1.00 89.06 177 GLY A N 1
ATOM 1365 C CA . GLY A 1 177 ? 6.213 15.663 8.919 1.00 89.06 177 GLY A CA 1
ATOM 1366 C C . GLY A 1 177 ? 6.924 14.305 8.927 1.00 89.06 177 GLY A C 1
ATOM 1367 O O . GLY A 1 177 ? 6.389 13.312 8.442 1.00 89.06 177 GLY A O 1
ATOM 1368 N N . THR A 1 178 ? 8.129 14.246 9.500 1.00 87.25 178 THR A N 1
ATOM 1369 C CA . THR A 1 178 ? 8.889 12.996 9.702 1.00 87.25 178 THR A CA 1
ATOM 1370 C C . THR A 1 178 ? 8.789 12.440 11.126 1.00 87.25 178 THR A C 1
ATOM 1372 O O . THR A 1 178 ? 9.453 11.453 11.440 1.00 87.25 178 THR A O 1
ATOM 1375 N N . THR A 1 179 ? 7.999 13.073 11.996 1.00 87.69 179 THR A N 1
ATOM 1376 C CA . THR A 1 179 ? 7.824 12.677 13.401 1.00 87.69 179 THR A CA 1
ATOM 1377 C C . THR A 1 179 ? 6.627 11.744 13.578 1.00 87.69 179 THR A C 1
ATOM 1379 O O . THR A 1 179 ? 5.755 11.665 12.710 1.00 87.69 179 THR A O 1
ATOM 1382 N N . SER A 1 180 ? 6.583 11.036 14.708 1.00 89.56 180 SER A N 1
ATOM 1383 C CA . SER A 1 180 ? 5.386 10.331 15.165 1.00 89.56 180 SER A CA 1
ATOM 1384 C C . SER A 1 180 ? 4.613 11.179 16.174 1.00 89.56 180 SER A C 1
ATOM 1386 O O . SER A 1 180 ? 5.196 11.977 16.914 1.00 89.56 180 SER A O 1
ATOM 1388 N N . ARG A 1 181 ? 3.288 11.012 16.206 1.00 91.62 181 ARG A N 1
ATOM 1389 C CA . ARG A 1 181 ? 2.399 11.618 17.212 1.00 91.62 181 ARG A CA 1
ATOM 1390 C C . ARG A 1 181 ? 1.559 10.540 17.867 1.00 91.62 181 ARG A C 1
ATOM 1392 O O . ARG A 1 181 ? 1.241 9.543 17.223 1.00 91.62 181 ARG A O 1
ATOM 1399 N N . SER A 1 182 ? 1.225 10.735 19.138 1.00 92.25 182 SER A N 1
ATOM 1400 C CA . SER A 1 182 ? 0.430 9.760 19.886 1.00 92.25 182 SER A CA 1
ATOM 1401 C C . SER A 1 182 ? -1.045 10.131 19.857 1.00 92.25 182 SER A C 1
ATOM 1403 O O . SER A 1 182 ? -1.390 11.313 19.795 1.00 92.25 182 SER A O 1
ATOM 1405 N N . LEU A 1 183 ? -1.906 9.118 19.900 1.00 94.25 183 LEU A N 1
ATOM 1406 C CA . LEU A 1 183 ? -3.345 9.302 20.058 1.00 94.25 183 LEU A CA 1
ATOM 1407 C C . LEU A 1 183 ? -3.804 8.692 21.378 1.00 94.25 183 LEU A C 1
ATOM 1409 O O . LEU A 1 183 ? -3.238 7.707 21.849 1.00 94.25 183 LEU A O 1
ATOM 1413 N N . GLU A 1 184 ? -4.863 9.269 21.924 1.00 95.50 184 GLU A N 1
ATOM 1414 C CA . GLU A 1 184 ? -5.560 8.797 23.114 1.00 95.50 184 GLU A CA 1
ATOM 1415 C C . GLU A 1 184 ? -7.001 8.458 22.748 1.00 95.50 184 GLU A C 1
ATOM 1417 O O . GLU A 1 184 ? -7.561 9.021 21.799 1.00 95.50 184 GLU A O 1
ATOM 1422 N N . VAL A 1 185 ? -7.614 7.562 23.519 1.00 97.88 185 VAL A N 1
ATOM 1423 C CA . VAL A 1 185 ? -9.014 7.178 23.321 1.00 97.88 185 VAL A CA 1
ATOM 1424 C C . VAL A 1 185 ? -9.789 7.457 24.594 1.00 97.88 185 VAL A C 1
ATOM 1426 O O . VAL A 1 185 ? -9.429 6.973 25.661 1.00 97.88 185 VAL A O 1
ATOM 1429 N N . VAL A 1 186 ? -10.851 8.244 24.481 1.00 98.19 186 VAL A N 1
ATOM 1430 C CA . VAL A 1 186 ? -11.811 8.479 25.558 1.00 98.19 186 VAL A CA 1
ATOM 1431 C C . VAL A 1 186 ? -13.004 7.568 25.316 1.00 98.19 186 VAL A C 1
ATOM 1433 O O . VAL A 1 186 ? -13.558 7.592 24.218 1.00 98.19 186 VAL A O 1
ATOM 1436 N N . VAL A 1 187 ? -13.377 6.762 26.306 1.00 98.44 187 VAL A N 1
ATOM 1437 C CA . VAL A 1 187 ? -14.472 5.791 26.187 1.00 98.44 187 VAL A CA 1
ATOM 1438 C C . VAL A 1 187 ? -15.463 5.929 27.330 1.00 98.44 187 VAL A C 1
ATOM 1440 O O . VAL A 1 187 ? -15.080 6.207 28.467 1.00 98.44 187 VAL A O 1
ATOM 1443 N N . GLU A 1 188 ? -16.732 5.703 27.018 1.00 98.06 188 GLU A N 1
ATOM 1444 C CA . GLU A 1 188 ? -17.819 5.603 27.988 1.00 98.06 188 GLU A CA 1
ATOM 1445 C C . GLU A 1 188 ? -18.961 4.751 27.439 1.00 98.06 188 GLU A C 1
ATOM 1447 O O . GLU A 1 188 ? -19.028 4.444 26.247 1.00 98.06 188 GLU A O 1
ATOM 1452 N N . ARG A 1 189 ? -19.909 4.398 28.303 1.00 97.81 189 ARG A N 1
ATOM 1453 C CA . ARG A 1 189 ? -21.167 3.803 27.857 1.00 97.81 189 ARG A CA 1
ATOM 1454 C C . ARG A 1 189 ? -22.006 4.804 27.072 1.00 97.81 189 ARG A C 1
ATOM 1456 O O . ARG A 1 189 ? -22.111 5.974 27.446 1.00 97.81 189 ARG A O 1
ATOM 1463 N N . HIS A 1 190 ? -22.674 4.318 26.032 1.00 98.12 190 HIS A N 1
ATOM 1464 C CA . HIS A 1 190 ? -23.576 5.137 25.227 1.00 98.12 190 HIS A CA 1
ATOM 1465 C C . HIS A 1 190 ? -24.761 5.676 26.048 1.00 98.12 190 HIS A C 1
ATOM 1467 O O . HIS A 1 190 ? -25.081 6.861 25.995 1.00 98.12 190 HIS A O 1
ATOM 1473 N N . ASP A 1 191 ? -25.350 4.829 26.899 1.00 97.69 191 ASP A N 1
ATOM 1474 C CA . ASP A 1 191 ? -26.488 5.160 27.772 1.00 97.69 191 ASP A CA 1
ATOM 1475 C C . ASP A 1 191 ? -26.132 6.041 28.988 1.00 97.69 191 ASP A C 1
ATOM 1477 O O . ASP A 1 191 ? -27.007 6.369 29.797 1.00 97.69 191 ASP A O 1
ATOM 1481 N N . LYS A 1 192 ? -24.852 6.419 29.121 1.00 97.31 192 LYS A N 1
ATOM 1482 C CA . LYS A 1 192 ? -24.288 7.251 30.198 1.00 97.31 192 LYS A CA 1
ATOM 1483 C C . LYS A 1 192 ? -24.517 6.699 31.611 1.00 97.31 192 LYS A C 1
ATOM 1485 O O . LYS A 1 192 ? -24.426 7.448 32.584 1.00 97.31 192 LYS A O 1
ATOM 1490 N N . GLN A 1 193 ? -24.806 5.405 31.745 1.00 98.00 193 GLN A N 1
ATOM 1491 C CA . GLN A 1 193 ? -24.849 4.741 33.046 1.00 98.00 193 GLN A CA 1
ATOM 1492 C C . GLN A 1 193 ? -23.434 4.487 33.574 1.00 98.00 193 GLN A C 1
ATOM 1494 O O . GLN A 1 193 ? -22.452 4.533 32.829 1.00 98.00 193 GLN A O 1
ATOM 1499 N N . ALA A 1 194 ? -23.330 4.224 34.876 1.00 97.25 194 ALA A N 1
ATOM 1500 C CA . ALA A 1 194 ? -22.046 3.966 35.509 1.00 97.25 194 ALA A CA 1
ATOM 1501 C C . ALA A 1 194 ? -21.383 2.683 34.964 1.00 97.25 194 ALA A C 1
ATOM 1503 O O . ALA A 1 194 ? -22.064 1.733 34.569 1.00 97.25 194 ALA A O 1
ATOM 1504 N N . CYS A 1 195 ? -20.052 2.662 34.920 1.00 96.94 195 CYS A N 1
ATOM 1505 C CA . CYS A 1 195 ? -19.269 1.451 34.666 1.00 96.94 195 CYS A CA 1
ATOM 1506 C C . CYS A 1 195 ? -17.890 1.536 35.322 1.00 96.94 195 CYS A C 1
ATOM 1508 O O . CYS A 1 195 ? -17.422 2.615 35.690 1.00 96.94 195 CYS A O 1
ATOM 1510 N N . ALA A 1 196 ? -17.262 0.381 35.515 1.00 97.31 196 ALA A N 1
ATOM 1511 C CA . ALA A 1 196 ? -15.897 0.281 36.005 1.00 97.31 196 ALA A CA 1
ATOM 1512 C C . ALA A 1 196 ? -14.903 0.371 34.838 1.00 97.31 196 ALA A C 1
ATOM 1514 O O . ALA A 1 196 ? -15.188 -0.057 33.717 1.00 97.31 196 ALA A O 1
ATOM 1515 N N . TYR A 1 197 ? -13.698 0.866 35.115 1.00 96.75 197 TYR A N 1
ATOM 1516 C CA . TYR A 1 197 ? -12.640 1.025 34.119 1.00 96.75 197 TYR A CA 1
ATOM 1517 C C . TYR A 1 197 ? -11.377 0.293 34.565 1.00 96.75 197 TYR A C 1
ATOM 1519 O O . TYR A 1 197 ? -10.957 0.395 35.718 1.00 96.75 197 TYR A O 1
ATOM 1527 N N . ARG A 1 198 ? -10.726 -0.434 33.649 1.00 93.50 198 ARG A N 1
ATOM 1528 C CA . ARG A 1 198 ? -9.532 -1.247 33.950 1.00 93.50 198 ARG A CA 1
ATOM 1529 C C . ARG A 1 198 ? -9.816 -2.202 35.115 1.00 93.50 198 ARG A C 1
ATOM 1531 O O . ARG A 1 198 ? -10.754 -2.983 35.024 1.00 93.50 198 ARG A O 1
ATOM 1538 N N . ASN A 1 199 ? -9.057 -2.100 36.210 1.00 90.06 199 ASN A N 1
ATOM 1539 C CA . ASN A 1 199 ? -9.155 -2.928 37.415 1.00 90.06 199 ASN A CA 1
ATOM 1540 C C . ASN A 1 199 ? -9.771 -2.177 38.612 1.00 90.06 199 ASN A C 1
ATOM 1542 O O . ASN A 1 199 ? -9.552 -2.574 39.754 1.00 90.06 199 ASN A O 1
ATOM 1546 N N . THR A 1 200 ? -10.517 -1.083 38.392 1.00 92.94 200 THR A N 1
ATOM 1547 C CA . THR A 1 200 ? -11.215 -0.398 39.497 1.00 92.94 200 THR A CA 1
ATOM 1548 C C . THR A 1 200 ? -12.269 -1.309 40.125 1.00 92.94 200 THR A C 1
ATOM 1550 O O . THR A 1 200 ? -12.797 -2.207 39.472 1.00 92.94 200 THR A O 1
ATOM 1553 N N . THR A 1 201 ? -12.580 -1.099 41.401 1.00 91.44 201 THR A N 1
ATOM 1554 C CA . THR A 1 201 ? -13.569 -1.896 42.150 1.00 91.44 201 THR A CA 1
ATOM 1555 C C . THR A 1 201 ? -14.943 -1.229 42.228 1.00 91.44 201 THR A C 1
ATOM 1557 O O . THR A 1 201 ? -15.813 -1.706 42.946 1.00 91.44 201 THR A O 1
ATOM 1560 N N . GLU A 1 202 ? -15.126 -0.104 41.537 1.00 93.75 202 GLU A N 1
ATOM 1561 C CA . GLU A 1 202 ? -16.333 0.720 41.591 1.00 93.75 202 GLU A CA 1
ATOM 1562 C C . GLU A 1 202 ? -16.750 1.140 40.180 1.00 93.75 202 GLU A C 1
ATOM 1564 O O . GLU A 1 202 ? -15.897 1.410 39.325 1.00 93.75 202 GLU A O 1
ATOM 1569 N N . GLU A 1 203 ? -18.065 1.201 39.963 1.00 96.19 203 GLU A N 1
ATOM 1570 C CA . GLU A 1 203 ? -18.671 1.794 38.775 1.00 96.19 203 GLU A CA 1
ATOM 1571 C C . GLU A 1 203 ? -18.865 3.295 38.992 1.00 96.19 203 GLU A C 1
ATOM 1573 O O . GLU A 1 203 ? -19.446 3.723 39.992 1.00 96.19 203 GLU A O 1
ATOM 1578 N N . ILE A 1 204 ? -18.399 4.097 38.040 1.00 97.06 204 ILE A N 1
ATOM 1579 C CA . ILE A 1 204 ? -18.495 5.557 38.085 1.00 97.06 204 ILE A CA 1
ATOM 1580 C C . ILE A 1 204 ? -19.219 6.085 36.849 1.00 97.06 204 ILE A C 1
ATOM 1582 O O . ILE A 1 204 ? -19.213 5.454 35.793 1.00 97.06 204 ILE A O 1
ATOM 1586 N N . TYR A 1 205 ? -19.845 7.255 36.983 1.00 97.19 205 TYR A N 1
ATOM 1587 C CA . TYR A 1 205 ? -20.428 7.977 35.852 1.00 97.19 205 TYR A CA 1
ATOM 1588 C C . TYR A 1 205 ? -19.354 8.743 35.076 1.00 97.19 205 TYR A C 1
ATOM 1590 O O . TYR A 1 205 ? -18.452 9.330 35.675 1.00 97.19 205 TYR A O 1
ATOM 1598 N N . GLY A 1 206 ? -19.532 8.825 33.758 1.00 95.56 206 GLY A N 1
ATOM 1599 C CA . GLY A 1 206 ? -18.664 9.582 32.855 1.00 95.56 206 GLY A CA 1
ATOM 1600 C C . GLY A 1 206 ? -17.600 8.723 32.181 1.00 95.56 206 GLY A C 1
ATOM 1601 O O . GLY A 1 206 ? -17.579 7.505 32.346 1.00 95.56 206 GLY A O 1
ATOM 1602 N N . ALA A 1 207 ? -16.746 9.382 31.401 1.00 97.38 207 ALA A N 1
ATOM 1603 C CA . ALA A 1 207 ? -15.765 8.756 30.523 1.00 97.38 207 ALA A CA 1
ATOM 1604 C C . ALA A 1 207 ? -14.365 8.657 31.133 1.00 97.38 207 ALA A C 1
ATOM 1606 O O . ALA A 1 207 ? -13.962 9.506 31.928 1.00 97.38 207 ALA A O 1
ATOM 1607 N N . GLU A 1 208 ? -13.587 7.684 30.661 1.00 97.75 208 GLU A N 1
ATOM 1608 C CA . GLU A 1 208 ? -12.170 7.527 30.999 1.00 97.75 208 GLU A CA 1
ATOM 1609 C C . GLU A 1 208 ? -11.276 7.568 29.761 1.00 97.75 208 GLU A C 1
ATOM 1611 O O . GLU A 1 208 ? -11.682 7.215 28.653 1.00 97.75 208 GLU A O 1
ATOM 1616 N N . THR A 1 209 ? -10.030 8.007 29.953 1.00 96.81 209 THR A N 1
ATOM 1617 C CA . THR A 1 209 ? -9.027 8.097 28.877 1.00 96.81 209 THR A CA 1
ATOM 1618 C C . THR A 1 209 ? -8.076 6.911 28.939 1.00 96.81 209 THR A C 1
ATOM 1620 O O . THR A 1 209 ? -7.552 6.625 30.007 1.00 96.81 209 THR A O 1
ATOM 1623 N N . PHE A 1 210 ? -7.808 6.272 27.803 1.00 97.00 210 PHE A N 1
ATOM 1624 C CA . PHE A 1 210 ? -6.869 5.164 27.610 1.00 97.00 210 PHE A CA 1
ATOM 1625 C C . PHE A 1 210 ? -5.744 5.560 26.639 1.00 97.00 210 PHE A C 1
ATOM 1627 O O . PHE A 1 210 ? -5.883 6.505 25.856 1.00 97.00 210 PHE A O 1
ATOM 1634 N N . LEU A 1 211 ? -4.647 4.792 26.654 1.00 94.19 211 LEU A N 1
ATOM 1635 C CA . LEU A 1 211 ? -3.478 4.931 25.761 1.00 94.19 211 LEU A CA 1
ATOM 1636 C C . LEU A 1 211 ? -2.675 6.235 25.945 1.00 94.19 211 LEU A C 1
ATOM 1638 O O . LEU A 1 211 ? -1.828 6.577 25.119 1.00 94.19 211 LEU A O 1
ATOM 1642 N N . ASN A 1 212 ? -2.893 6.954 27.047 1.00 92.50 212 ASN A N 1
ATOM 1643 C CA . ASN A 1 212 ? -2.243 8.238 27.346 1.00 92.50 212 ASN A CA 1
ATOM 1644 C C . ASN A 1 212 ? -0.796 8.100 27.872 1.00 92.50 212 ASN A C 1
ATOM 1646 O O . ASN A 1 212 ? -0.050 9.080 27.963 1.00 92.50 212 ASN A O 1
ATOM 1650 N N . SER A 1 213 ? -0.335 6.881 28.163 1.00 90.00 213 SER A N 1
ATOM 1651 C CA . SER A 1 213 ? 1.030 6.615 28.626 1.00 90.00 213 SER A CA 1
ATOM 1652 C C . SER A 1 213 ? 1.605 5.322 28.048 1.00 90.00 213 SER A C 1
ATOM 1654 O O . SER A 1 213 ? 0.867 4.425 27.647 1.00 90.00 213 SER A O 1
ATOM 1656 N N . ASP A 1 214 ? 2.937 5.197 28.026 1.00 86.12 214 ASP A N 1
ATOM 1657 C CA . ASP A 1 214 ? 3.593 3.961 27.570 1.00 86.12 214 ASP A CA 1
ATOM 1658 C C . ASP A 1 214 ? 3.252 2.754 28.470 1.00 86.12 214 ASP A C 1
ATOM 1660 O O . ASP A 1 214 ? 3.241 1.621 27.991 1.00 86.12 214 ASP A O 1
ATOM 1664 N N . ALA A 1 215 ? 2.928 2.995 29.748 1.00 87.94 215 ALA A N 1
ATOM 1665 C CA . ALA A 1 215 ? 2.482 1.970 30.695 1.00 87.94 215 ALA A CA 1
ATOM 1666 C C . ALA A 1 215 ? 1.069 1.441 30.391 1.00 87.94 215 ALA A C 1
ATOM 1668 O O . ALA A 1 215 ? 0.703 0.376 30.879 1.00 87.94 215 ALA A O 1
ATOM 1669 N N . GLU A 1 216 ? 0.296 2.162 29.576 1.00 87.88 216 GLU A N 1
ATOM 1670 C CA . GLU A 1 216 ? -1.044 1.771 29.133 1.00 87.88 216 GLU A CA 1
ATOM 1671 C C . GLU A 1 216 ? -1.089 1.277 27.681 1.00 87.88 216 GLU A C 1
ATOM 1673 O O . GLU A 1 216 ? -2.169 1.030 27.156 1.00 87.88 216 GLU A O 1
ATOM 1678 N N . GLY A 1 217 ? 0.062 1.123 27.020 1.00 89.25 217 GLY A N 1
ATOM 1679 C CA . GLY A 1 217 ? 0.097 0.725 25.613 1.00 89.25 217 GLY A CA 1
ATOM 1680 C C . GLY A 1 217 ? -0.126 1.909 24.680 1.00 89.25 217 GLY A C 1
ATOM 1681 O O . GLY A 1 217 ? -1.029 1.895 23.856 1.00 89.25 217 GLY A O 1
ATOM 1682 N N . ARG A 1 218 ? 0.709 2.943 24.777 1.00 91.25 218 ARG A N 1
ATOM 1683 C CA . ARG A 1 218 ? 0.657 4.111 23.890 1.00 91.25 218 ARG A CA 1
ATOM 1684 C C . ARG A 1 218 ? 0.574 3.698 22.418 1.00 91.25 218 ARG A C 1
ATOM 1686 O O . ARG A 1 218 ? 1.320 2.825 21.977 1.00 91.25 218 ARG A O 1
ATOM 1693 N N . PHE A 1 219 ? -0.276 4.391 21.663 1.00 93.00 219 PHE A N 1
ATOM 1694 C CA . PHE A 1 219 ? -0.421 4.251 20.215 1.00 93.00 219 PHE A CA 1
ATOM 1695 C C . PHE A 1 219 ? 0.170 5.455 19.489 1.00 93.00 219 PHE A C 1
ATOM 1697 O O . PHE A 1 219 ? 0.046 6.586 19.964 1.00 93.00 219 PHE A O 1
ATOM 1704 N N . ARG A 1 220 ? 0.796 5.222 18.332 1.00 91.94 220 ARG A N 1
ATOM 1705 C CA . ARG A 1 220 ? 1.446 6.266 17.536 1.00 91.94 220 ARG A CA 1
ATOM 1706 C C . ARG A 1 220 ? 1.088 6.161 16.068 1.00 91.94 220 ARG A C 1
ATOM 1708 O O . ARG A 1 220 ? 0.893 5.071 15.536 1.00 91.94 220 ARG A O 1
ATOM 1715 N N . ILE A 1 221 ? 1.075 7.318 15.420 1.00 92.25 221 ILE A N 1
ATOM 1716 C CA . ILE A 1 221 ? 0.890 7.445 13.982 1.00 92.25 221 ILE A CA 1
ATOM 1717 C C . ILE A 1 221 ? 2.052 8.194 13.340 1.00 92.25 221 ILE A C 1
ATOM 1719 O O . ILE A 1 221 ? 2.604 9.130 13.928 1.00 92.25 221 ILE A O 1
ATOM 1723 N N . VAL A 1 222 ? 2.398 7.797 12.117 1.00 91.81 222 VAL A N 1
ATOM 1724 C CA . VAL A 1 222 ? 3.422 8.440 11.284 1.00 91.81 222 VAL A CA 1
ATOM 1725 C C . VAL A 1 222 ? 2.906 8.757 9.887 1.00 91.81 222 VAL A C 1
ATOM 1727 O O . VAL A 1 222 ? 1.923 8.199 9.395 1.00 91.81 222 VAL A O 1
ATOM 1730 N N . ASN A 1 223 ? 3.622 9.662 9.225 1.00 91.81 223 ASN A N 1
ATOM 1731 C CA . ASN A 1 223 ? 3.309 10.119 7.884 1.00 91.81 223 ASN A CA 1
ATOM 1732 C C . ASN A 1 223 ? 3.980 9.253 6.807 1.00 91.81 223 ASN A C 1
ATOM 1734 O O . ASN A 1 223 ? 5.212 9.196 6.744 1.00 91.81 223 ASN A O 1
ATOM 1738 N N . ARG A 1 224 ? 3.203 8.610 5.931 1.00 92.25 224 ARG A N 1
ATOM 1739 C CA . ARG A 1 224 ? 3.701 7.835 4.778 1.00 92.25 224 ARG A CA 1
ATOM 1740 C C . ARG A 1 224 ? 2.770 7.994 3.576 1.00 92.25 224 ARG A C 1
ATOM 1742 O O . ARG A 1 224 ? 1.604 8.348 3.739 1.00 92.25 224 ARG A O 1
ATOM 1749 N N . VAL A 1 225 ? 3.280 7.699 2.380 1.00 94.38 225 VAL A N 1
ATOM 1750 C CA . VAL A 1 225 ? 2.422 7.262 1.268 1.00 94.38 225 VAL A CA 1
ATOM 1751 C C . VAL A 1 225 ? 2.092 5.794 1.511 1.00 94.38 225 VAL A C 1
ATOM 1753 O O . VAL A 1 225 ? 3.001 4.997 1.734 1.00 94.38 225 VAL A O 1
ATOM 1756 N N . ILE A 1 226 ? 0.816 5.429 1.474 1.00 94.94 226 ILE A N 1
ATOM 1757 C CA . ILE A 1 226 ? 0.394 4.040 1.671 1.00 94.94 226 ILE A CA 1
ATOM 1758 C C . ILE A 1 226 ? -0.070 3.480 0.340 1.00 94.94 226 ILE A C 1
ATOM 1760 O O . ILE A 1 226 ? -0.904 4.096 -0.324 1.00 94.94 226 ILE A O 1
ATOM 1764 N N . PHE A 1 227 ? 0.442 2.306 -0.009 1.00 96.88 227 PHE A N 1
ATOM 1765 C CA . PHE A 1 227 ? -0.089 1.474 -1.074 1.00 96.88 227 PHE A CA 1
ATOM 1766 C C . PHE A 1 227 ? -0.739 0.236 -0.478 1.00 96.88 227 PHE A C 1
ATOM 1768 O O . PHE A 1 227 ? -0.113 -0.495 0.287 1.00 96.88 227 PHE A O 1
ATOM 1775 N N . THR A 1 228 ? -1.982 -0.006 -0.868 1.00 96.25 228 THR A N 1
ATOM 1776 C CA . THR A 1 228 ? -2.736 -1.203 -0.516 1.00 96.25 228 THR A CA 1
ATOM 1777 C C . THR A 1 228 ? -2.931 -2.041 -1.771 1.00 96.25 228 THR A C 1
ATOM 1779 O O . THR A 1 228 ? -3.383 -1.535 -2.797 1.00 96.25 228 THR A O 1
ATOM 1782 N N . ILE A 1 229 ? -2.568 -3.316 -1.688 1.00 97.94 229 ILE A N 1
ATOM 1783 C CA . ILE A 1 229 ? -2.567 -4.267 -2.796 1.00 97.94 229 ILE A CA 1
ATOM 1784 C C . ILE A 1 229 ? -3.423 -5.455 -2.370 1.00 97.94 229 ILE A C 1
ATOM 1786 O O . ILE A 1 229 ? -3.141 -6.072 -1.350 1.00 97.94 229 ILE A O 1
ATOM 1790 N N . TYR A 1 230 ? -4.454 -5.788 -3.134 1.00 96.75 230 TYR A N 1
ATOM 1791 C CA . TYR A 1 230 ? -5.347 -6.905 -2.832 1.00 96.75 230 TYR A CA 1
ATOM 1792 C C . TYR A 1 230 ? -5.067 -8.099 -3.740 1.00 96.75 230 TYR A C 1
ATOM 1794 O O . TYR A 1 230 ? -4.818 -7.936 -4.940 1.00 96.75 230 TYR A O 1
ATOM 1802 N N . HIS A 1 231 ? -5.169 -9.304 -3.180 1.00 95.00 231 HIS A N 1
ATOM 1803 C CA . HIS A 1 231 ? -5.317 -10.529 -3.958 1.00 95.00 231 HIS A CA 1
ATOM 1804 C C . HIS A 1 231 ? -6.578 -10.465 -4.834 1.00 95.00 231 HIS A C 1
ATOM 1806 O O . HIS A 1 231 ? -7.565 -9.817 -4.473 1.00 95.00 231 HIS A O 1
ATOM 1812 N N . ALA A 1 232 ? -6.562 -11.167 -5.969 1.00 90.00 232 ALA A N 1
ATOM 1813 C CA . ALA A 1 232 ? -7.684 -11.221 -6.905 1.00 90.00 232 ALA A CA 1
ATOM 1814 C C . ALA A 1 232 ? -8.994 -11.689 -6.247 1.00 90.00 232 ALA A C 1
ATOM 1816 O O . ALA A 1 232 ? -10.056 -11.123 -6.507 1.00 90.00 232 ALA A O 1
ATOM 1817 N N . ASP A 1 233 ? -8.885 -12.677 -5.359 1.00 91.75 233 ASP A N 1
ATOM 1818 C CA . ASP A 1 233 ? -10.022 -13.339 -4.713 1.00 91.75 233 ASP A CA 1
ATOM 1819 C C . ASP A 1 233 ? -10.377 -12.753 -3.338 1.00 91.75 233 ASP A C 1
ATOM 1821 O O . ASP A 1 233 ? -11.240 -13.287 -2.648 1.00 91.75 233 ASP A O 1
ATOM 1825 N N . ASN A 1 234 ? -9.732 -11.660 -2.913 1.00 93.94 234 ASN A N 1
ATOM 1826 C CA . ASN A 1 234 ? -10.043 -11.043 -1.625 1.00 93.94 234 ASN A CA 1
ATOM 1827 C C . ASN A 1 234 ? -11.470 -10.445 -1.654 1.00 93.94 234 ASN A C 1
ATOM 1829 O O . ASN A 1 234 ? -11.758 -9.487 -2.380 1.00 93.94 234 ASN A O 1
ATOM 1833 N N . THR A 1 235 ? -12.370 -11.012 -0.846 1.00 92.31 235 THR A N 1
ATOM 1834 C CA . THR A 1 235 ? -13.778 -10.589 -0.735 1.00 92.31 235 THR A CA 1
ATOM 1835 C C . THR A 1 235 ? -13.983 -9.383 0.181 1.00 92.31 235 THR A C 1
ATOM 1837 O O . THR A 1 235 ? -15.059 -8.802 0.182 1.00 92.31 235 THR A O 1
ATOM 1840 N N . TYR A 1 236 ? -12.963 -8.953 0.913 1.00 91.75 236 TYR A N 1
ATOM 1841 C CA . TYR A 1 236 ? -12.961 -7.754 1.755 1.00 91.75 236 TYR A CA 1
ATOM 1842 C C . TYR A 1 236 ? -12.502 -6.498 1.017 1.00 91.75 236 TYR A C 1
ATOM 1844 O O . TYR A 1 236 ? -12.639 -5.384 1.524 1.00 91.75 236 TYR A O 1
ATOM 1852 N N . ASN A 1 237 ? -11.959 -6.669 -0.187 1.00 91.94 237 ASN A N 1
ATOM 1853 C CA . ASN A 1 237 ? -11.634 -5.576 -1.076 1.00 91.94 237 ASN A CA 1
ATOM 1854 C C . ASN A 1 237 ? -12.925 -4.842 -1.475 1.00 91.94 237 ASN A C 1
ATOM 1856 O O . ASN A 1 237 ? -13.773 -5.382 -2.191 1.00 91.94 237 ASN A O 1
ATOM 1860 N N . ILE A 1 238 ? -13.020 -3.588 -1.040 1.00 87.94 238 ILE A N 1
ATOM 1861 C CA . ILE A 1 238 ? -14.133 -2.663 -1.295 1.00 87.94 238 ILE A CA 1
ATOM 1862 C C . ILE A 1 238 ? -13.769 -1.545 -2.281 1.00 87.94 238 ILE A C 1
ATOM 1864 O O . ILE A 1 238 ? -14.525 -0.597 -2.455 1.00 87.94 238 ILE A O 1
ATOM 1868 N N . LEU A 1 239 ? -12.628 -1.647 -2.970 1.00 89.88 239 LEU A N 1
ATOM 1869 C CA . LEU A 1 239 ? -12.240 -0.675 -3.995 1.00 89.88 239 LEU A CA 1
ATOM 1870 C C . LEU A 1 239 ? -13.258 -0.619 -5.140 1.00 89.88 239 LEU A C 1
ATOM 1872 O O . LEU A 1 239 ? -13.978 -1.581 -5.399 1.00 89.88 239 LEU A O 1
ATOM 1876 N N . GLU A 1 240 ? -13.300 0.499 -5.854 1.00 89.31 240 GLU A N 1
ATOM 1877 C CA . GLU A 1 240 ? -14.221 0.718 -6.967 1.00 89.31 240 GLU A CA 1
ATOM 1878 C C . GLU A 1 240 ? -14.031 -0.303 -8.099 1.00 89.31 240 GLU A C 1
ATOM 1880 O O . GLU A 1 240 ? -12.950 -0.864 -8.318 1.00 89.31 240 GLU A O 1
ATOM 1885 N N . LEU A 1 241 ? -15.100 -0.521 -8.866 1.00 88.69 241 LEU A N 1
ATOM 1886 C CA . LEU A 1 241 ? -15.030 -1.291 -10.102 1.00 88.69 241 LEU A CA 1
ATOM 1887 C C . LEU A 1 241 ? -14.401 -0.441 -11.216 1.00 88.69 241 LEU A C 1
ATOM 1889 O O . LEU A 1 241 ? -14.794 0.700 -11.441 1.00 88.69 241 LEU A O 1
ATOM 1893 N N . ASN A 1 242 ? -13.472 -1.023 -11.968 1.00 84.19 242 ASN A N 1
ATOM 1894 C CA . ASN A 1 242 ? -12.994 -0.524 -13.250 1.00 84.19 242 ASN A CA 1
ATOM 1895 C C . ASN A 1 242 ? -13.366 -1.536 -14.347 1.00 84.19 242 ASN A C 1
ATOM 1897 O O . ASN A 1 242 ? -12.969 -2.699 -14.292 1.00 84.19 242 ASN A O 1
ATOM 1901 N N . ALA A 1 243 ? -14.173 -1.106 -15.322 1.00 84.38 243 ALA A N 1
ATOM 1902 C CA . ALA A 1 243 ? -14.662 -1.946 -16.421 1.00 84.38 243 ALA A CA 1
ATOM 1903 C C . ALA A 1 243 ? -15.275 -3.293 -15.962 1.00 84.38 243 ALA A C 1
ATOM 1905 O O . ALA A 1 243 ? -15.084 -4.329 -16.593 1.00 84.38 243 ALA A O 1
ATOM 1906 N N . GLY A 1 244 ? -16.003 -3.280 -14.838 1.00 83.75 244 GLY A N 1
ATOM 1907 C CA . GLY A 1 244 ? -16.655 -4.463 -14.259 1.00 83.75 244 GLY A CA 1
ATOM 1908 C C . GLY A 1 244 ? -15.765 -5.323 -13.356 1.00 83.75 244 GLY A C 1
ATOM 1909 O O . GLY A 1 244 ? -16.286 -6.183 -12.654 1.00 83.75 244 GLY A O 1
ATOM 1910 N N . ASN A 1 245 ? -14.456 -5.063 -13.305 1.00 84.69 245 ASN A N 1
ATOM 1911 C CA . ASN A 1 245 ? -13.529 -5.744 -12.406 1.00 84.69 245 ASN A CA 1
ATOM 1912 C C . ASN A 1 245 ? -13.180 -4.852 -11.225 1.00 84.69 245 ASN A C 1
ATOM 1914 O O . ASN A 1 245 ? -12.955 -3.655 -11.384 1.00 84.69 245 ASN A O 1
ATOM 1918 N N . ARG A 1 246 ? -13.093 -5.421 -10.026 1.00 88.94 246 ARG A N 1
ATOM 1919 C CA . ARG A 1 246 ? -12.679 -4.644 -8.861 1.00 88.94 246 ARG A CA 1
ATOM 1920 C C . ARG A 1 246 ? -11.214 -4.236 -8.981 1.00 88.94 246 ARG A C 1
ATOM 1922 O O . ARG A 1 246 ? -10.368 -5.079 -9.288 1.00 88.94 246 ARG A O 1
ATOM 1929 N N . ARG A 1 247 ? -10.911 -2.959 -8.722 1.00 92.38 247 ARG A N 1
ATOM 1930 C CA . ARG A 1 247 ? -9.524 -2.488 -8.616 1.00 92.38 247 ARG A CA 1
ATOM 1931 C C . ARG A 1 247 ? -8.806 -3.271 -7.518 1.00 92.38 247 ARG A C 1
ATOM 1933 O O . ARG A 1 247 ? -9.405 -3.652 -6.515 1.00 92.38 247 ARG A O 1
ATOM 1940 N N . ARG A 1 248 ? -7.513 -3.520 -7.713 1.00 94.44 248 ARG A N 1
ATOM 1941 C CA . ARG A 1 248 ? -6.678 -4.294 -6.775 1.00 94.44 248 ARG A CA 1
ATOM 1942 C C . ARG A 1 248 ? -5.589 -3.456 -6.122 1.00 94.44 248 ARG A C 1
ATOM 1944 O O . ARG A 1 248 ? -4.898 -3.947 -5.239 1.00 94.44 248 ARG A O 1
ATOM 1951 N N . LEU A 1 249 ? -5.434 -2.210 -6.557 1.00 96.56 249 LEU A N 1
ATOM 1952 C CA . LEU A 1 249 ? -4.419 -1.290 -6.078 1.00 96.56 249 LEU A CA 1
ATOM 1953 C C . LEU A 1 249 ? -5.104 -0.033 -5.560 1.00 96.56 249 LEU A C 1
ATOM 1955 O O . LEU A 1 249 ? -5.964 0.537 -6.234 1.00 96.56 249 LEU A O 1
ATOM 1959 N N . ALA A 1 250 ? -4.684 0.427 -4.391 1.00 94.88 250 ALA A N 1
ATOM 1960 C CA . ALA A 1 250 ? -5.086 1.708 -3.845 1.00 94.88 250 ALA A CA 1
ATOM 1961 C C . ALA A 1 250 ? -3.896 2.479 -3.282 1.00 94.88 250 ALA A C 1
ATOM 1963 O O . ALA A 1 250 ? -2.911 1.890 -2.834 1.00 94.88 250 ALA A O 1
ATOM 1964 N N . LYS A 1 251 ? -4.008 3.807 -3.298 1.00 94.38 251 LYS A N 1
ATOM 1965 C CA . LYS A 1 251 ? -3.013 4.734 -2.763 1.00 94.38 251 LYS A CA 1
ATOM 1966 C C . LYS A 1 251 ? -3.684 5.765 -1.870 1.00 94.38 251 LYS A C 1
ATOM 1968 O O . LYS A 1 251 ? -4.639 6.413 -2.292 1.00 94.38 251 LYS A O 1
ATOM 1973 N N . VAL A 1 252 ? -3.130 5.974 -0.679 1.00 91.75 252 VAL A N 1
ATOM 1974 C CA . VAL A 1 252 ? -3.385 7.188 0.105 1.00 91.75 252 VAL A CA 1
ATOM 1975 C C . VAL A 1 252 ? -2.271 8.178 -0.207 1.00 91.75 252 VAL A C 1
ATOM 1977 O O . VAL A 1 252 ? -1.104 7.964 0.132 1.00 91.75 252 VAL A O 1
ATOM 1980 N N . GLU A 1 253 ? -2.623 9.247 -0.914 1.00 87.31 253 GLU A N 1
ATOM 1981 C CA . GLU A 1 253 ? -1.656 10.230 -1.393 1.00 87.31 253 GLU A CA 1
ATOM 1982 C C . GLU A 1 253 ? -1.202 11.197 -0.314 1.00 87.31 253 GLU A C 1
ATOM 1984 O O . GLU A 1 253 ? -2.014 11.825 0.361 1.00 87.31 253 GLU A O 1
ATOM 1989 N N . ASN A 1 254 ? 0.109 11.407 -0.235 1.00 88.25 254 ASN A N 1
ATOM 1990 C CA . ASN A 1 254 ? 0.711 12.219 0.802 1.00 88.25 254 ASN A CA 1
ATOM 1991 C C . ASN A 1 254 ? 1.935 12.976 0.283 1.00 88.25 254 ASN A C 1
ATOM 1993 O O . ASN A 1 254 ? 3.020 12.412 0.148 1.00 88.25 254 ASN A O 1
ATOM 1997 N N . ASN A 1 255 ? 1.752 14.261 -0.011 1.00 84.81 255 ASN A N 1
ATOM 1998 C CA . ASN A 1 255 ? 2.771 15.065 -0.686 1.00 84.81 255 ASN A CA 1
ATOM 1999 C C . ASN A 1 255 ? 3.923 15.498 0.234 1.00 84.81 255 ASN A C 1
ATOM 2001 O O . ASN A 1 255 ? 4.950 15.962 -0.256 1.00 84.81 255 ASN A O 1
ATOM 2005 N N . THR A 1 256 ? 3.773 15.349 1.553 1.00 88.12 256 THR A N 1
ATOM 2006 C CA . THR A 1 256 ? 4.817 15.678 2.537 1.00 88.12 256 THR A CA 1
ATOM 2007 C C . THR A 1 256 ? 5.594 14.447 3.005 1.00 88.12 256 THR A C 1
ATOM 2009 O O . THR A 1 256 ? 6.593 14.579 3.713 1.00 88.12 256 THR A O 1
ATOM 2012 N N . ALA A 1 257 ? 5.161 13.243 2.620 1.00 92.12 257 ALA A N 1
ATOM 2013 C CA . ALA A 1 257 ? 5.827 12.005 2.988 1.00 92.12 257 ALA A CA 1
ATOM 2014 C C . ALA A 1 257 ? 7.126 11.797 2.192 1.00 92.12 257 ALA A C 1
ATOM 2016 O O . ALA A 1 257 ? 7.191 11.988 0.980 1.00 92.12 257 ALA A O 1
ATOM 2017 N N . THR A 1 258 ? 8.163 11.326 2.882 1.00 93.25 258 THR A N 1
ATOM 2018 C CA . THR A 1 258 ? 9.470 10.982 2.291 1.00 93.25 258 THR A CA 1
ATOM 2019 C C . THR A 1 258 ? 9.631 9.484 2.036 1.00 93.25 258 THR A C 1
ATOM 2021 O O . THR A 1 258 ? 10.653 9.042 1.512 1.00 93.25 258 THR A O 1
ATOM 2024 N N . GLN A 1 259 ? 8.631 8.690 2.414 1.00 94.62 259 GLN A N 1
ATOM 2025 C CA . GLN A 1 259 ? 8.634 7.238 2.312 1.00 94.62 259 GLN A CA 1
ATOM 2026 C C . GLN A 1 259 ? 7.262 6.722 1.874 1.00 94.62 259 GLN A C 1
ATOM 2028 O O . GLN A 1 259 ? 6.229 7.301 2.225 1.00 94.62 259 GLN A O 1
ATOM 2033 N N . ALA A 1 260 ? 7.274 5.609 1.143 1.00 96.06 260 ALA A N 1
ATOM 2034 C CA . ALA A 1 260 ? 6.094 4.834 0.788 1.00 96.06 260 ALA A CA 1
ATOM 2035 C C . ALA A 1 260 ? 6.147 3.448 1.435 1.00 96.06 260 ALA A C 1
ATOM 2037 O O . ALA A 1 260 ? 7.195 2.801 1.400 1.00 96.06 260 ALA A O 1
ATOM 2038 N N . THR A 1 261 ? 5.022 2.994 1.978 1.00 95.69 261 THR A N 1
ATOM 2039 C CA . THR A 1 261 ? 4.865 1.667 2.581 1.00 95.69 261 THR A CA 1
ATOM 2040 C C . THR A 1 261 ? 3.817 0.874 1.808 1.00 95.69 261 THR A C 1
ATOM 2042 O O . THR A 1 261 ? 2.781 1.416 1.420 1.00 95.69 261 THR A O 1
ATOM 2045 N N . TYR A 1 262 ? 4.109 -0.402 1.565 1.00 97.56 262 TYR A N 1
ATOM 2046 C CA . TYR A 1 262 ? 3.306 -1.294 0.733 1.00 97.56 262 TYR A CA 1
ATOM 2047 C C . TYR A 1 262 ? 2.713 -2.407 1.590 1.00 97.56 262 TYR A C 1
ATOM 2049 O O . TYR A 1 262 ? 3.456 -3.154 2.230 1.00 97.56 262 TYR A O 1
ATOM 2057 N N . PHE A 1 263 ? 1.391 -2.538 1.561 1.00 96.19 263 PHE A N 1
ATOM 2058 C CA . PHE A 1 263 ? 0.648 -3.603 2.224 1.00 96.19 263 PHE A CA 1
ATOM 2059 C C . PHE A 1 263 ? -0.020 -4.486 1.188 1.00 96.19 263 PHE A C 1
ATOM 2061 O O . PHE A 1 263 ? -0.692 -3.991 0.283 1.00 96.19 263 PHE A O 1
ATOM 2068 N N . TYR A 1 264 ? 0.149 -5.791 1.345 1.00 97.38 264 TYR A N 1
ATOM 2069 C CA . TYR A 1 264 ? -0.569 -6.791 0.581 1.00 97.38 264 TYR A CA 1
ATOM 2070 C C . TYR A 1 264 ? -1.631 -7.450 1.460 1.00 97.38 264 TYR A C 1
ATOM 2072 O O . TYR A 1 264 ? -1.339 -7.825 2.589 1.00 97.38 264 TYR A O 1
ATOM 2080 N N . TYR A 1 265 ? -2.842 -7.608 0.939 1.00 95.62 265 TYR A N 1
ATOM 2081 C CA . TYR A 1 265 ? -3.947 -8.296 1.594 1.00 95.62 265 TYR A CA 1
ATOM 2082 C C . TYR A 1 265 ? -4.267 -9.554 0.795 1.00 95.62 265 TYR A C 1
ATOM 2084 O O . TYR A 1 265 ? -4.666 -9.471 -0.371 1.00 95.62 265 TYR A O 1
ATOM 2092 N N . ASN A 1 266 ? -4.067 -10.718 1.411 1.00 93.94 266 ASN A N 1
ATOM 2093 C CA . ASN A 1 266 ? -4.303 -12.008 0.761 1.00 93.94 266 ASN A CA 1
ATOM 2094 C C . ASN A 1 266 ? -5.807 -12.299 0.573 1.00 93.94 266 ASN A C 1
ATOM 2096 O O . ASN A 1 266 ? -6.656 -11.470 0.893 1.00 93.94 266 ASN A O 1
ATOM 2100 N N . GLU A 1 267 ? -6.160 -13.469 0.048 1.00 92.50 267 GLU A N 1
ATOM 2101 C CA . GLU A 1 267 ? -7.543 -13.914 -0.168 1.00 92.50 267 GLU A CA 1
ATOM 2102 C C . GLU A 1 267 ? -8.409 -13.925 1.104 1.00 92.50 267 GLU A C 1
ATOM 2104 O O . GLU A 1 267 ? -9.626 -13.779 1.017 1.00 92.50 267 GLU A O 1
ATOM 2109 N N . HIS A 1 268 ? -7.789 -14.039 2.279 1.00 91.25 268 HIS A N 1
ATOM 2110 C CA . HIS A 1 268 ? -8.445 -14.043 3.589 1.00 91.25 268 HIS A CA 1
ATOM 2111 C C . HIS A 1 268 ? -8.361 -12.689 4.309 1.00 91.25 268 HIS A C 1
ATOM 2113 O O . HIS A 1 268 ? -8.683 -12.598 5.492 1.00 91.25 268 HIS A O 1
ATOM 2119 N N . ASP A 1 269 ? -7.923 -11.638 3.611 1.00 92.38 269 ASP A N 1
ATOM 2120 C CA . ASP A 1 269 ? -7.766 -10.285 4.151 1.00 92.38 269 ASP A CA 1
ATOM 2121 C C . ASP A 1 269 ? -6.788 -10.189 5.331 1.00 92.38 269 ASP A C 1
ATOM 2123 O O . ASP A 1 269 ? -6.941 -9.370 6.241 1.00 92.38 269 ASP A O 1
ATOM 2127 N N . VAL A 1 270 ? -5.755 -11.034 5.303 1.00 90.19 270 VAL A N 1
ATOM 2128 C CA . VAL A 1 270 ? -4.579 -10.904 6.165 1.00 90.19 270 VAL A CA 1
ATOM 2129 C C . VAL A 1 270 ? -3.677 -9.817 5.595 1.00 90.19 270 VAL A C 1
ATOM 2131 O O . VAL A 1 270 ? -3.208 -9.930 4.462 1.00 90.19 270 VAL A O 1
ATOM 2134 N N . GLU A 1 271 ? -3.412 -8.782 6.394 1.00 92.94 271 GLU A N 1
ATOM 2135 C CA . GLU A 1 271 ? -2.453 -7.730 6.056 1.00 92.94 271 GLU A CA 1
ATOM 2136 C C . GLU A 1 271 ? -1.012 -8.246 6.177 1.00 92.94 271 GLU A C 1
ATOM 2138 O O . GLU A 1 271 ? -0.581 -8.727 7.226 1.00 92.94 271 GLU A O 1
ATOM 2143 N N . ILE A 1 272 ? -0.237 -8.066 5.113 1.00 92.81 272 ILE A N 1
ATOM 2144 C CA . ILE A 1 272 ? 1.192 -8.348 5.039 1.00 92.81 272 ILE A CA 1
ATOM 2145 C C . ILE A 1 272 ? 1.902 -7.039 4.695 1.00 92.81 272 ILE A C 1
ATOM 2147 O O . ILE A 1 272 ? 1.756 -6.512 3.592 1.00 92.81 272 ILE A O 1
ATOM 2151 N N . GLU A 1 273 ? 2.699 -6.510 5.624 1.00 93.44 273 GLU A N 1
ATOM 2152 C CA . GLU A 1 273 ? 3.615 -5.412 5.309 1.00 93.44 273 GLU A CA 1
ATOM 2153 C C . GLU A 1 273 ? 4.753 -5.940 4.430 1.00 93.44 273 GLU A C 1
AT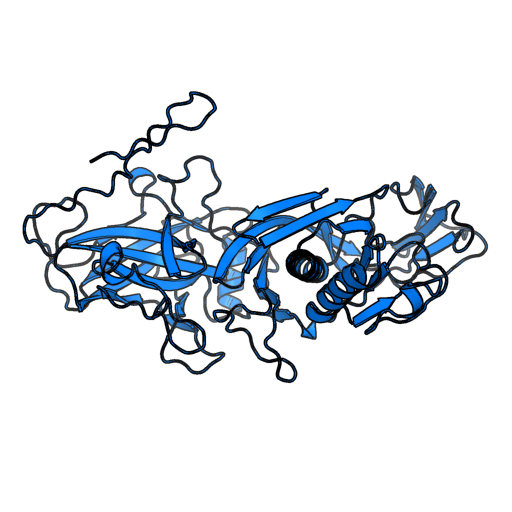OM 2155 O O . GLU A 1 273 ? 5.499 -6.837 4.822 1.00 93.44 273 GLU A O 1
ATOM 2160 N N . VAL A 1 274 ? 4.871 -5.398 3.219 1.00 96.69 274 VAL A N 1
ATOM 2161 C CA . VAL A 1 274 ? 5.811 -5.890 2.209 1.00 96.69 274 VAL A CA 1
ATOM 2162 C C . VAL A 1 274 ? 7.151 -5.175 2.311 1.00 96.69 274 VAL A C 1
ATOM 2164 O O . VAL A 1 274 ? 8.202 -5.811 2.369 1.00 96.69 274 VAL A O 1
ATOM 2167 N N . ALA A 1 275 ? 7.120 -3.843 2.288 1.00 95.88 275 ALA A N 1
ATOM 2168 C CA . ALA A 1 275 ? 8.310 -3.008 2.359 1.00 95.88 275 ALA A CA 1
ATOM 2169 C C . ALA A 1 275 ? 7.951 -1.555 2.683 1.00 95.88 275 ALA A C 1
ATOM 2171 O O . ALA A 1 275 ? 6.873 -1.074 2.331 1.00 95.88 275 ALA A O 1
ATOM 2172 N N . THR A 1 276 ? 8.921 -0.835 3.244 1.00 95.06 276 THR A N 1
ATOM 2173 C CA . THR A 1 276 ? 8.948 0.631 3.269 1.00 95.06 276 THR A CA 1
ATOM 2174 C C . THR A 1 276 ? 10.137 1.118 2.441 1.00 95.06 276 THR A C 1
ATOM 2176 O O . THR A 1 276 ? 11.266 0.664 2.632 1.00 95.06 276 THR A O 1
ATOM 2179 N N . CYS A 1 277 ? 9.898 2.037 1.506 1.00 96.62 277 CYS A N 1
ATOM 2180 C CA . CYS A 1 277 ? 10.904 2.552 0.580 1.00 96.62 277 CYS A CA 1
ATOM 2181 C C . CYS A 1 277 ? 11.013 4.074 0.665 1.00 96.62 277 CYS A C 1
ATOM 2183 O O . CYS A 1 277 ? 10.006 4.775 0.749 1.00 96.62 277 CYS A O 1
ATOM 2185 N N . ASN A 1 278 ? 12.238 4.593 0.573 1.00 95.62 278 ASN A N 1
ATOM 2186 C CA . ASN A 1 278 ? 12.469 6.032 0.454 1.00 95.62 278 ASN A CA 1
ATOM 2187 C C . ASN A 1 278 ? 11.995 6.540 -0.909 1.00 95.62 278 ASN A C 1
ATOM 2189 O O . ASN A 1 278 ? 12.272 5.915 -1.937 1.00 95.62 278 ASN A O 1
ATOM 2193 N N . LEU A 1 279 ? 11.332 7.694 -0.898 1.00 95.75 279 LEU A N 1
ATOM 2194 C CA . LEU A 1 279 ? 10.924 8.424 -2.088 1.00 95.75 279 LEU A CA 1
ATOM 2195 C C . LEU A 1 279 ? 12.033 9.390 -2.499 1.00 95.75 279 LEU A C 1
ATOM 2197 O O . LEU A 1 279 ? 12.629 10.082 -1.674 1.00 95.75 279 LEU A O 1
ATOM 2201 N N . SER A 1 280 ? 12.291 9.446 -3.798 1.00 95.50 280 SER A N 1
ATOM 2202 C CA . SER A 1 280 ? 13.207 10.399 -4.414 1.00 95.50 280 SER A CA 1
ATOM 2203 C C . SER A 1 280 ? 12.499 11.114 -5.553 1.00 95.50 280 SER A C 1
ATOM 2205 O O . SER A 1 280 ? 11.745 10.498 -6.302 1.00 95.50 280 SER A O 1
ATOM 2207 N N . SER A 1 281 ? 12.722 12.421 -5.668 1.00 95.50 281 SER A N 1
ATOM 2208 C CA . SER A 1 281 ? 12.230 13.228 -6.782 1.00 95.50 281 SER A CA 1
ATOM 2209 C C . SER A 1 281 ? 13.402 13.539 -7.700 1.00 95.50 281 SER A C 1
ATOM 2211 O O . SER A 1 281 ? 14.394 14.122 -7.260 1.00 95.50 281 SER A O 1
ATOM 2213 N N . VAL A 1 282 ? 13.303 13.129 -8.962 1.00 95.88 282 VAL A N 1
ATOM 2214 C CA . VAL A 1 282 ? 14.341 13.360 -9.973 1.00 95.88 282 VAL A CA 1
ATOM 2215 C C . VAL A 1 282 ? 13.725 13.912 -11.243 1.00 95.88 282 VAL A C 1
ATOM 2217 O O . VAL A 1 282 ? 12.546 13.697 -11.508 1.00 95.88 282 VAL A O 1
ATOM 2220 N N . LEU A 1 283 ? 14.517 14.628 -12.039 1.00 96.81 283 LEU A N 1
ATOM 2221 C CA . LEU A 1 283 ? 14.041 15.159 -13.311 1.00 96.81 283 LEU A CA 1
ATOM 2222 C C . LEU A 1 283 ? 13.655 14.007 -14.243 1.00 96.81 283 LEU A C 1
ATOM 2224 O O . LEU A 1 283 ? 14.475 13.120 -14.498 1.00 96.81 283 LEU A O 1
ATOM 2228 N N . GLY A 1 284 ? 12.422 14.034 -14.747 1.00 97.38 284 GLY A N 1
ATOM 2229 C CA . GLY A 1 284 ? 11.911 13.000 -15.632 1.00 97.38 284 GLY A CA 1
ATOM 2230 C C . GLY A 1 284 ? 12.680 12.926 -16.949 1.00 97.38 284 GLY A C 1
ATOM 2231 O O . GLY A 1 284 ? 13.383 13.862 -17.354 1.00 97.38 284 GLY A O 1
ATOM 2232 N N . ARG A 1 285 ? 12.544 11.793 -17.634 1.00 97.19 285 ARG A N 1
ATOM 2233 C CA . ARG A 1 285 ? 13.255 11.487 -18.874 1.00 97.19 285 ARG A CA 1
ATOM 2234 C C . ARG A 1 285 ? 12.294 11.123 -19.997 1.00 97.19 285 ARG A C 1
ATOM 2236 O O . ARG A 1 285 ? 11.325 10.401 -19.789 1.00 97.19 285 ARG A O 1
ATOM 2243 N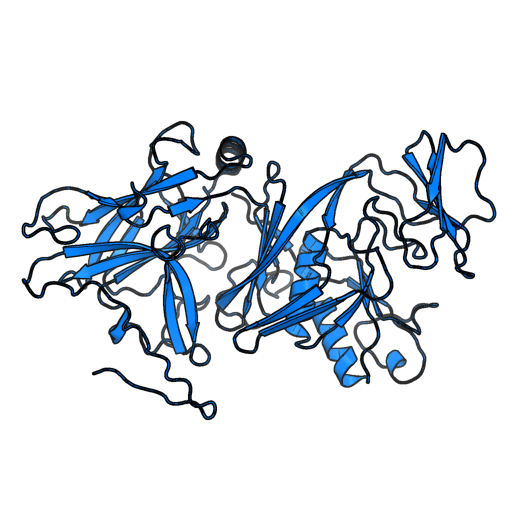 N . THR A 1 286 ? 12.579 11.591 -21.207 1.00 96.56 286 THR A N 1
ATOM 2244 C CA . THR A 1 286 ? 11.947 11.054 -22.417 1.00 96.56 286 THR A CA 1
ATOM 2245 C C . THR A 1 286 ? 12.469 9.649 -22.697 1.00 96.56 286 THR A C 1
ATOM 2247 O O . THR A 1 286 ? 13.583 9.305 -22.286 1.00 96.56 286 THR A O 1
ATOM 2250 N N . ASN A 1 287 ? 11.741 8.899 -23.526 1.00 94.81 287 ASN A N 1
ATOM 2251 C CA . ASN A 1 287 ? 12.274 7.697 -24.165 1.00 94.81 287 ASN A CA 1
ATOM 2252 C C . ASN A 1 287 ? 13.640 7.961 -24.817 1.00 94.81 287 ASN A C 1
ATOM 2254 O O . ASN A 1 287 ? 13.938 9.056 -25.315 1.00 94.81 287 ASN A O 1
ATOM 2258 N N . GLY A 1 288 ? 14.483 6.935 -24.763 1.00 95.31 288 GLY A N 1
ATOM 2259 C CA . GLY A 1 288 ? 15.847 6.947 -25.247 1.00 95.31 288 GLY A CA 1
ATOM 2260 C C . GLY A 1 288 ? 15.909 7.128 -26.761 1.00 95.31 288 GLY A C 1
ATOM 2261 O O . GLY A 1 288 ? 15.265 6.417 -27.527 1.00 95.31 288 GLY A O 1
ATOM 2262 N N . THR A 1 289 ? 16.736 8.060 -27.219 1.00 97.19 289 THR A N 1
ATOM 2263 C CA . THR A 1 289 ? 17.092 8.204 -28.634 1.00 97.19 289 THR A CA 1
ATOM 2264 C C . THR A 1 289 ? 18.460 7.575 -28.865 1.00 97.19 289 THR A C 1
ATOM 2266 O O . THR A 1 289 ? 19.435 7.979 -28.230 1.00 97.19 289 THR A O 1
ATOM 2269 N N . ARG A 1 290 ? 18.561 6.611 -29.784 1.00 96.81 290 ARG A N 1
ATOM 2270 C CA . ARG A 1 290 ? 19.851 6.024 -30.183 1.00 96.81 290 ARG A CA 1
ATOM 2271 C C . ARG A 1 290 ? 20.697 7.062 -30.912 1.00 96.81 290 ARG A C 1
ATOM 2273 O O . ARG A 1 290 ? 20.192 7.750 -31.798 1.00 96.81 290 ARG A O 1
ATOM 2280 N N . LEU A 1 291 ? 21.976 7.152 -30.566 1.00 96.94 291 LEU A N 1
ATOM 2281 C CA . LEU A 1 291 ? 22.931 8.053 -31.207 1.00 96.94 291 LEU A CA 1
ATOM 2282 C C . LEU A 1 291 ? 24.080 7.265 -31.837 1.00 96.94 291 LEU A C 1
ATOM 2284 O O . LEU A 1 291 ? 24.410 6.169 -31.393 1.00 96.94 291 LEU A O 1
ATOM 2288 N N . GLN A 1 292 ? 24.714 7.849 -32.856 1.00 95.56 292 GLN A N 1
ATOM 2289 C CA . GLN A 1 292 ? 25.933 7.278 -33.438 1.00 95.56 292 GLN A CA 1
ATOM 2290 C C . GLN A 1 292 ? 27.202 7.678 -32.685 1.00 95.56 292 GLN A C 1
ATOM 2292 O O . GLN A 1 292 ? 28.137 6.893 -32.622 1.00 95.56 292 GLN A O 1
ATOM 2297 N N . ASN A 1 293 ? 27.233 8.882 -32.109 1.00 96.69 293 ASN A N 1
ATOM 2298 C CA . ASN A 1 293 ? 28.371 9.418 -31.364 1.00 96.69 293 ASN A CA 1
ATOM 2299 C C . ASN A 1 293 ? 27.867 10.183 -30.137 1.00 96.69 293 ASN A C 1
ATOM 2301 O O . ASN A 1 293 ? 26.752 10.712 -30.161 1.00 96.69 293 ASN A O 1
ATOM 2305 N N . VAL A 1 294 ? 28.696 10.282 -29.094 1.00 97.88 294 VAL A N 1
ATOM 2306 C CA . VAL A 1 294 ? 28.425 11.152 -27.941 1.00 97.88 294 VAL A CA 1
ATOM 2307 C C . VAL A 1 294 ? 28.532 12.617 -28.397 1.00 97.88 294 VAL A C 1
ATOM 2309 O O . VAL A 1 294 ? 29.595 13.019 -28.872 1.00 97.88 294 VAL A O 1
ATOM 2312 N N . PRO A 1 295 ? 27.465 13.431 -28.292 1.00 97.50 295 PRO A N 1
ATOM 2313 C CA . PRO A 1 295 ? 27.514 14.836 -28.694 1.00 97.50 295 PRO A CA 1
ATOM 2314 C C . PRO A 1 295 ? 28.508 15.656 -27.857 1.00 97.50 295 PRO A C 1
ATOM 2316 O O . PRO A 1 295 ? 28.608 15.477 -26.643 1.00 97.50 295 PRO A O 1
ATOM 2319 N N . THR A 1 296 ? 29.197 16.618 -28.470 1.00 96.38 296 THR A N 1
ATOM 2320 C CA . THR A 1 296 ? 30.031 17.591 -27.741 1.00 96.38 296 THR A CA 1
ATOM 2321 C C . THR A 1 296 ? 29.185 18.504 -26.843 1.00 96.38 296 THR A C 1
ATOM 2323 O O . THR A 1 296 ? 27.989 18.668 -27.075 1.00 96.38 296 THR A O 1
ATOM 2326 N N . GLY A 1 297 ? 29.805 19.157 -25.853 1.00 96.06 297 GLY A N 1
ATOM 2327 C CA . GLY A 1 297 ? 29.134 20.158 -25.005 1.00 96.06 297 GLY A CA 1
ATOM 2328 C C . GLY A 1 297 ? 28.489 19.609 -23.728 1.00 96.06 297 GLY A C 1
ATOM 2329 O O . GLY A 1 297 ? 27.654 20.288 -23.130 1.00 96.06 297 GLY A O 1
ATOM 2330 N N . TYR A 1 298 ? 28.860 18.398 -23.300 1.00 97.88 298 TYR A N 1
ATOM 2331 C CA . TYR A 1 298 ? 28.550 17.926 -21.951 1.00 97.88 298 TYR A CA 1
ATOM 2332 C C . TYR A 1 298 ? 29.325 18.759 -20.918 1.00 97.88 298 TYR A C 1
ATOM 2334 O O . TYR A 1 298 ? 30.466 19.158 -21.146 1.00 97.88 298 TYR A O 1
ATOM 2342 N N . ILE A 1 299 ? 28.689 19.032 -19.784 1.00 98.19 299 ILE A N 1
ATOM 2343 C CA . ILE A 1 299 ? 29.262 19.809 -18.678 1.00 98.19 299 ILE A CA 1
ATOM 2344 C C . ILE A 1 299 ? 30.002 18.920 -17.674 1.00 98.19 299 ILE A C 1
ATOM 2346 O O . ILE A 1 299 ? 30.856 19.401 -16.935 1.00 98.19 299 ILE A O 1
ATOM 2350 N N . SER A 1 300 ? 29.694 17.621 -17.650 1.00 98.00 300 SER A N 1
ATOM 2351 C CA . SER A 1 300 ? 30.397 16.623 -16.846 1.00 98.00 300 SER A CA 1
ATOM 2352 C C . SER A 1 300 ? 30.189 15.214 -17.406 1.00 98.00 300 SER A C 1
ATOM 2354 O O . SER A 1 300 ? 29.287 14.972 -18.213 1.00 98.00 300 SER A O 1
ATOM 2356 N N . GLN A 1 301 ? 31.037 14.281 -16.976 1.00 97.69 301 GLN A N 1
ATOM 2357 C CA . GLN A 1 301 ? 30.899 12.855 -17.257 1.00 97.69 301 GLN A CA 1
ATOM 2358 C C . GLN A 1 301 ? 31.270 12.049 -16.012 1.00 97.69 301 GLN A C 1
ATOM 2360 O O . GLN A 1 301 ? 32.212 12.415 -15.312 1.00 97.69 301 GLN A O 1
ATOM 2365 N N . ASN A 1 302 ? 30.557 10.954 -15.761 1.00 97.31 302 ASN A N 1
ATOM 2366 C CA . ASN A 1 302 ? 30.813 10.039 -14.649 1.00 97.31 302 ASN A CA 1
ATOM 2367 C C . ASN A 1 302 ? 30.670 8.583 -15.119 1.00 97.31 302 ASN A C 1
ATOM 2369 O O . ASN A 1 302 ? 29.947 8.329 -16.088 1.00 97.31 302 ASN A O 1
ATOM 2373 N N . PRO A 1 303 ? 31.287 7.608 -14.426 1.00 97.44 303 PRO A N 1
ATOM 2374 C CA . PRO A 1 303 ? 30.943 6.203 -14.612 1.00 97.44 303 PRO A CA 1
ATOM 2375 C C . PRO A 1 303 ? 29.431 5.990 -14.463 1.00 97.44 303 PRO A C 1
ATOM 2377 O O . PRO A 1 303 ? 28.821 6.491 -13.516 1.00 97.44 303 PRO A O 1
ATOM 2380 N N . ALA A 1 304 ? 28.824 5.265 -15.401 1.00 95.19 304 ALA A N 1
ATOM 2381 C CA . ALA A 1 304 ? 27.415 4.907 -15.302 1.00 95.19 304 ALA A CA 1
ATOM 2382 C C . ALA A 1 304 ? 27.216 3.845 -14.201 1.00 95.19 304 ALA A C 1
ATOM 2384 O O . ALA A 1 304 ? 28.112 3.021 -13.980 1.00 95.19 304 ALA A O 1
ATOM 2385 N N . PRO A 1 305 ? 26.061 3.817 -13.508 1.00 92.50 305 PRO A N 1
ATOM 2386 C CA . PRO A 1 305 ? 25.775 2.756 -12.551 1.00 92.50 305 PRO A CA 1
ATOM 2387 C C . PRO A 1 305 ? 25.807 1.378 -13.226 1.00 92.50 305 PRO A C 1
ATOM 2389 O O . PRO A 1 305 ? 25.353 1.215 -14.357 1.00 92.50 305 PRO A O 1
ATOM 2392 N N . ALA A 1 306 ? 26.322 0.370 -12.520 1.00 90.75 306 ALA A N 1
ATOM 2393 C CA . ALA A 1 306 ? 26.487 -0.965 -13.086 1.00 90.75 306 ALA A CA 1
ATOM 2394 C C . ALA A 1 306 ? 25.142 -1.592 -13.493 1.00 90.75 306 ALA A C 1
ATOM 2396 O O . ALA A 1 306 ? 24.194 -1.640 -12.711 1.00 90.75 306 ALA A O 1
ATOM 2397 N N . GLY A 1 307 ? 25.071 -2.148 -14.696 1.00 88.12 307 GLY A N 1
ATOM 2398 C CA . GLY A 1 307 ? 23.895 -2.864 -15.181 1.00 88.12 307 GLY A CA 1
ATOM 2399 C C . GLY A 1 307 ? 23.621 -2.558 -16.639 1.00 88.12 307 GLY A C 1
ATOM 2400 O O . GLY A 1 307 ? 23.890 -1.457 -17.112 1.00 88.12 307 GLY A O 1
ATOM 2401 N N . GLY A 1 308 ? 23.110 -3.554 -17.361 1.00 83.81 308 GLY A N 1
ATOM 2402 C CA . GLY A 1 308 ? 22.724 -3.349 -18.752 1.00 83.81 308 GLY A CA 1
ATOM 2403 C C . GLY A 1 308 ? 23.880 -2.921 -19.664 1.00 83.81 308 GLY A C 1
ATOM 2404 O O . GLY A 1 308 ? 23.632 -2.283 -20.675 1.00 83.81 308 GLY A O 1
ATOM 2405 N N . GLU A 1 309 ? 25.126 -3.239 -19.292 1.00 91.94 309 GLU A N 1
ATOM 2406 C CA . GLU A 1 309 ? 26.345 -2.903 -20.049 1.00 91.94 309 GLU A CA 1
ATOM 2407 C C . GLU A 1 309 ? 26.667 -1.396 -20.128 1.00 91.94 309 GLU A C 1
ATOM 2409 O O . GLU A 1 309 ? 27.456 -0.973 -20.976 1.00 91.94 309 GLU A O 1
ATOM 2414 N N . ALA A 1 310 ? 26.076 -0.575 -19.251 1.00 94.38 310 ALA A N 1
ATOM 2415 C CA . ALA A 1 310 ? 26.376 0.852 -19.156 1.00 94.38 310 ALA A CA 1
ATOM 2416 C C . ALA A 1 310 ? 27.828 1.090 -18.698 1.00 94.38 310 ALA A C 1
ATOM 2418 O O . ALA A 1 310 ? 28.322 0.388 -17.814 1.00 94.38 310 ALA A O 1
ATOM 2419 N N . GLN A 1 311 ? 28.502 2.098 -19.264 1.00 96.56 311 GLN A N 1
ATOM 2420 C CA . GLN A 1 311 ? 29.881 2.450 -18.899 1.00 96.56 311 GLN A CA 1
ATOM 2421 C C . GLN A 1 311 ? 30.031 3.899 -18.442 1.00 96.56 311 GLN A C 1
ATOM 2423 O O . GLN A 1 311 ? 30.633 4.158 -17.401 1.00 96.56 311 GLN A O 1
ATOM 2428 N N . THR A 1 312 ? 29.513 4.866 -19.198 1.00 98.12 312 THR A N 1
ATOM 2429 C CA . THR A 1 312 ? 29.725 6.294 -18.914 1.00 98.12 312 THR A CA 1
ATOM 2430 C C . THR A 1 312 ? 28.463 7.096 -19.186 1.00 98.12 312 THR A C 1
ATOM 2432 O O . THR A 1 312 ? 27.846 6.947 -20.240 1.00 98.12 312 THR A O 1
ATOM 2435 N N . ASN A 1 313 ? 28.103 7.959 -18.238 1.00 98.31 313 ASN A N 1
ATOM 2436 C CA . ASN A 1 313 ? 27.049 8.954 -18.378 1.00 98.31 313 ASN A CA 1
ATOM 2437 C C . ASN A 1 313 ? 27.670 10.330 -18.637 1.00 98.31 313 ASN A C 1
ATOM 2439 O O . ASN A 1 313 ? 28.548 10.768 -17.895 1.00 98.31 313 ASN A O 1
ATOM 2443 N N . TYR A 1 314 ? 27.166 11.019 -19.657 1.00 98.56 314 TYR A N 1
ATOM 2444 C CA . TYR A 1 314 ? 27.508 12.389 -20.029 1.00 98.56 314 TYR A CA 1
ATOM 2445 C C . TYR A 1 314 ? 26.317 13.297 -19.728 1.00 98.56 314 TYR A C 1
ATOM 2447 O O . TYR A 1 314 ? 25.206 13.045 -20.203 1.00 98.56 314 TYR A O 1
ATOM 2455 N N . TYR A 1 315 ? 26.549 14.356 -18.957 1.00 98.31 315 TYR A N 1
ATOM 2456 C CA . TYR A 1 315 ? 25.510 15.268 -18.484 1.00 98.31 315 TYR A CA 1
ATOM 2457 C C . TYR A 1 315 ? 25.592 16.595 -19.230 1.00 98.31 315 TYR A C 1
ATOM 2459 O O . TYR A 1 315 ? 26.672 17.165 -19.374 1.00 98.31 315 TYR A O 1
ATOM 2467 N N . TYR A 1 316 ? 24.452 17.111 -19.684 1.00 98.38 316 TYR A N 1
ATOM 2468 C CA . TYR A 1 316 ? 24.369 18.356 -20.450 1.00 98.38 316 TYR A CA 1
ATOM 2469 C C . TYR A 1 316 ? 23.658 19.450 -19.651 1.00 98.38 316 TYR A C 1
ATOM 2471 O O . TYR A 1 316 ? 22.820 19.168 -18.798 1.00 98.38 316 TYR A O 1
ATOM 2479 N N . ALA A 1 317 ? 23.953 20.715 -19.966 1.00 97.31 317 ALA A N 1
ATOM 2480 C CA . ALA A 1 317 ? 23.371 21.874 -19.278 1.00 97.31 317 ALA A CA 1
ATOM 2481 C C . ALA A 1 317 ? 21.835 21.942 -19.370 1.00 97.31 317 ALA A C 1
ATOM 2483 O O . ALA A 1 317 ? 21.186 22.489 -18.487 1.00 97.31 317 ALA A O 1
ATOM 2484 N N . ASN A 1 318 ? 21.246 21.354 -20.415 1.00 95.81 318 ASN A N 1
ATOM 2485 C CA . ASN A 1 318 ? 19.795 21.247 -20.576 1.00 95.81 318 ASN A CA 1
ATOM 2486 C C . ASN A 1 318 ? 19.173 20.065 -19.805 1.00 95.81 318 ASN A C 1
ATOM 2488 O O . ASN A 1 318 ? 18.009 19.746 -20.021 1.00 95.81 318 ASN A O 1
ATOM 2492 N N . GLY A 1 319 ? 19.947 19.381 -18.960 1.00 96.38 319 GLY A N 1
ATOM 2493 C CA . GLY A 1 319 ? 19.500 18.247 -18.157 1.00 96.38 319 GLY A CA 1
ATOM 2494 C C . GLY A 1 319 ? 19.509 16.900 -18.880 1.00 96.38 319 GLY A C 1
ATOM 2495 O O . GLY A 1 319 ? 19.217 15.890 -18.237 1.00 96.38 319 GLY A O 1
ATOM 2496 N N . ASN A 1 320 ? 19.841 16.846 -20.176 1.00 98.19 320 ASN A N 1
ATOM 2497 C CA . ASN A 1 320 ? 19.946 15.580 -20.901 1.00 98.19 320 ASN A CA 1
ATOM 2498 C C . ASN A 1 320 ? 21.054 14.701 -20.317 1.00 98.19 320 ASN A C 1
ATOM 2500 O O . ASN A 1 320 ? 22.104 15.195 -19.894 1.00 98.19 320 ASN A O 1
ATOM 2504 N N . ILE A 1 321 ? 20.839 13.389 -20.394 1.00 98.31 321 ILE A N 1
ATOM 2505 C CA . ILE A 1 321 ? 21.843 12.380 -20.064 1.00 98.31 321 ILE A CA 1
ATOM 2506 C C . ILE A 1 321 ? 22.074 11.520 -21.300 1.00 98.31 321 ILE A C 1
ATOM 2508 O O . ILE A 1 321 ? 21.127 10.998 -21.888 1.00 98.31 321 ILE A O 1
ATOM 2512 N N . VAL A 1 322 ? 23.331 11.375 -21.710 1.00 98.56 322 VAL A N 1
ATOM 2513 C CA . VAL A 1 322 ? 23.733 10.403 -22.732 1.00 98.56 322 VAL A CA 1
ATOM 2514 C C . VAL A 1 322 ? 24.513 9.298 -22.045 1.00 98.56 322 VAL A C 1
ATOM 2516 O O . VAL A 1 322 ? 25.513 9.576 -21.393 1.00 98.56 322 VAL A O 1
ATOM 2519 N N . THR A 1 323 ? 24.072 8.056 -22.196 1.00 98.25 323 THR A N 1
ATOM 2520 C CA . THR A 1 323 ? 24.783 6.881 -21.691 1.00 98.25 323 THR A CA 1
ATOM 2521 C C . THR A 1 323 ? 25.471 6.175 -22.848 1.00 98.25 323 THR A C 1
ATOM 2523 O O . THR A 1 323 ? 24.822 5.817 -23.834 1.00 98.25 323 THR A O 1
ATOM 2526 N N . GLN A 1 324 ? 26.776 5.963 -22.716 1.00 98.19 324 GLN A N 1
ATOM 2527 C CA . GLN A 1 324 ? 27.566 5.086 -23.572 1.00 98.19 324 GLN A CA 1
ATOM 2528 C C . GLN A 1 324 ? 27.828 3.767 -22.840 1.00 98.19 324 GLN A C 1
ATOM 2530 O O . GLN A 1 324 ? 28.138 3.759 -21.644 1.00 98.19 324 GLN A O 1
ATOM 2535 N N . GLY A 1 325 ? 27.730 2.656 -23.561 1.00 96.81 325 GLY A N 1
ATOM 2536 C CA . GLY A 1 325 ? 28.032 1.326 -23.047 1.00 96.81 325 GLY A CA 1
ATOM 2537 C C . GLY A 1 325 ? 28.433 0.351 -24.151 1.00 96.81 325 GLY A C 1
ATOM 2538 O O . GLY A 1 325 ? 28.633 0.743 -25.301 1.00 96.81 325 GLY A O 1
ATOM 2539 N N . THR A 1 326 ? 28.569 -0.927 -23.799 1.00 95.12 326 THR A N 1
ATOM 2540 C CA . THR A 1 326 ? 29.018 -1.977 -24.736 1.00 95.12 326 THR A CA 1
ATOM 2541 C C . THR A 1 326 ? 27.879 -2.728 -25.410 1.00 95.12 326 THR A C 1
ATOM 2543 O O . THR A 1 326 ? 28.139 -3.647 -26.187 1.00 95.12 326 THR A O 1
ATOM 2546 N N . ASN A 1 327 ? 26.626 -2.348 -25.151 1.00 92.12 327 ASN A N 1
ATOM 2547 C CA . ASN A 1 327 ? 25.491 -2.988 -25.794 1.00 92.12 327 ASN A CA 1
ATOM 2548 C C . ASN A 1 327 ? 25.517 -2.733 -27.303 1.00 92.12 327 ASN A C 1
ATOM 2550 O O . ASN A 1 327 ? 25.454 -1.591 -27.752 1.00 92.12 327 ASN A O 1
ATOM 2554 N N . THR A 1 328 ? 25.580 -3.794 -28.103 1.00 87.69 328 THR A N 1
ATOM 2555 C CA . THR A 1 328 ? 25.741 -3.670 -29.560 1.00 87.69 328 THR A CA 1
ATOM 2556 C C . THR A 1 328 ? 24.498 -3.121 -30.257 1.00 87.69 328 THR A C 1
ATOM 2558 O O . THR A 1 328 ? 24.621 -2.449 -31.279 1.00 87.69 328 THR A O 1
ATOM 2561 N N . ALA A 1 329 ? 23.304 -3.367 -29.708 1.00 87.88 329 ALA A N 1
ATOM 2562 C CA . ALA A 1 329 ? 22.053 -2.853 -30.261 1.00 87.88 329 ALA A CA 1
ATOM 2563 C C . ALA A 1 329 ? 21.839 -1.367 -29.926 1.00 87.88 329 ALA A C 1
ATOM 2565 O O . ALA A 1 329 ? 21.288 -0.620 -30.736 1.00 87.88 329 ALA A O 1
ATOM 2566 N N . ASN A 1 330 ? 22.284 -0.943 -28.741 1.00 92.75 330 ASN A N 1
ATOM 2567 C CA . ASN A 1 330 ? 22.130 0.411 -28.216 1.00 92.75 330 ASN A CA 1
ATOM 2568 C C . ASN A 1 330 ? 23.456 0.916 -27.609 1.00 92.75 330 ASN A C 1
ATOM 2570 O O . ASN A 1 330 ? 23.535 1.096 -26.394 1.00 92.75 330 ASN A O 1
ATOM 2574 N N . PRO A 1 331 ? 24.513 1.164 -28.404 1.00 95.50 331 PRO A N 1
ATOM 2575 C CA . PRO A 1 331 ? 25.826 1.521 -27.855 1.00 95.50 331 PRO A CA 1
ATOM 2576 C C . PRO A 1 331 ? 25.824 2.898 -27.185 1.00 95.50 331 PRO A C 1
ATOM 2578 O O . PRO A 1 331 ? 26.512 3.107 -26.187 1.00 95.50 331 PRO A O 1
ATOM 2581 N N . ILE A 1 332 ? 25.027 3.836 -27.707 1.00 98.06 332 ILE A N 1
ATOM 2582 C CA . ILE A 1 332 ? 24.894 5.195 -27.181 1.00 98.06 332 ILE A CA 1
ATOM 2583 C C . ILE A 1 332 ? 23.415 5.582 -27.193 1.00 98.06 332 ILE A C 1
ATOM 2585 O O . ILE A 1 332 ? 22.767 5.569 -28.244 1.00 98.06 332 ILE A O 1
ATOM 2589 N N . VAL A 1 333 ? 22.878 5.944 -26.029 1.00 98.06 333 VAL A N 1
ATOM 2590 C CA . VAL A 1 333 ? 21.469 6.327 -25.860 1.00 98.06 333 VAL A CA 1
ATOM 2591 C C . VAL A 1 333 ? 21.377 7.671 -25.156 1.00 98.06 333 VAL A C 1
ATOM 2593 O O . VAL A 1 333 ? 21.997 7.878 -24.118 1.00 98.06 333 VAL A O 1
ATOM 2596 N N . ARG A 1 334 ? 20.575 8.585 -25.705 1.00 98.25 334 ARG A N 1
ATOM 2597 C CA . ARG A 1 334 ? 20.237 9.871 -25.090 1.00 98.25 334 ARG A CA 1
ATOM 2598 C C . ARG A 1 334 ? 18.860 9.823 -24.452 1.00 98.25 334 ARG A C 1
ATOM 2600 O O . ARG A 1 334 ? 17.887 9.567 -25.151 1.00 98.25 334 ARG A O 1
ATOM 2607 N N . TYR A 1 335 ? 18.779 10.214 -23.191 1.00 98.25 335 TYR A N 1
ATOM 2608 C CA . TYR A 1 335 ? 17.542 10.491 -22.473 1.00 98.25 335 TYR A CA 1
ATOM 2609 C C . TYR A 1 335 ? 17.366 12.006 -22.372 1.00 98.25 335 TYR A C 1
ATOM 2611 O O . TYR A 1 335 ? 18.201 12.702 -21.783 1.00 98.25 335 TYR A O 1
ATOM 2619 N N . GLY A 1 336 ? 16.315 12.529 -23.003 1.00 97.81 336 GLY A N 1
ATOM 2620 C CA . GLY A 1 336 ? 15.973 13.944 -22.923 1.00 97.81 336 GLY A CA 1
ATOM 2621 C C . GLY A 1 336 ? 15.431 14.285 -21.541 1.00 97.81 336 GLY A C 1
ATOM 2622 O O . GLY A 1 336 ? 14.699 13.482 -20.972 1.00 97.81 336 GLY A O 1
ATOM 2623 N N . ALA A 1 337 ? 15.774 15.445 -20.990 1.00 97.38 337 ALA A N 1
ATOM 2624 C CA . ALA A 1 337 ? 15.116 15.928 -19.780 1.00 97.38 337 ALA A CA 1
ATOM 2625 C C . ALA A 1 337 ? 13.667 16.342 -20.068 1.00 97.38 337 ALA A C 1
ATOM 2627 O O . ALA A 1 337 ? 13.396 17.043 -21.044 1.00 97.38 337 ALA A O 1
ATOM 2628 N N . LEU A 1 338 ? 12.750 15.927 -19.198 1.00 96.94 338 LEU A N 1
ATOM 2629 C CA . LEU A 1 338 ? 11.413 16.503 -19.110 1.00 96.94 338 LEU A CA 1
ATOM 2630 C C . LEU A 1 338 ? 11.456 17.812 -18.313 1.00 96.94 338 LEU A C 1
ATOM 2632 O O . LEU A 1 338 ? 12.456 18.144 -17.680 1.00 96.94 338 LEU A O 1
ATOM 2636 N N . THR A 1 339 ? 10.358 18.564 -18.346 1.00 94.81 339 THR A N 1
ATOM 2637 C CA . THR A 1 339 ? 10.180 19.785 -17.542 1.00 94.81 339 THR A CA 1
ATOM 2638 C C . THR A 1 339 ? 9.658 19.500 -16.135 1.00 94.81 339 THR A C 1
ATOM 2640 O O . THR A 1 339 ? 9.647 20.396 -15.295 1.00 94.81 339 THR A O 1
ATOM 2643 N N . THR A 1 340 ? 9.219 18.268 -15.876 1.00 95.81 340 THR A N 1
ATOM 2644 C CA . THR A 1 340 ? 8.648 17.822 -14.605 1.00 95.81 340 THR A CA 1
ATOM 2645 C C . THR A 1 340 ? 9.528 16.766 -13.949 1.00 95.81 340 THR A C 1
ATOM 2647 O O . THR A 1 340 ? 10.239 16.006 -14.614 1.00 95.81 340 THR A O 1
ATOM 2650 N N . ASN A 1 341 ? 9.469 16.714 -12.619 1.00 95.69 341 ASN A N 1
ATOM 2651 C CA . ASN A 1 341 ? 10.078 15.627 -11.870 1.00 95.69 341 ASN A CA 1
ATOM 2652 C C . ASN A 1 341 ? 9.159 14.406 -11.848 1.00 95.69 341 ASN A C 1
ATOM 2654 O O . ASN A 1 341 ? 7.935 14.532 -11.855 1.00 95.69 341 ASN A O 1
ATOM 2658 N N . VAL A 1 342 ? 9.775 13.236 -11.741 1.00 95.50 342 VAL A N 1
ATOM 2659 C CA . VAL A 1 342 ? 9.118 11.967 -11.443 1.00 95.50 342 VAL A CA 1
ATOM 2660 C C . VAL A 1 342 ? 9.520 11.517 -10.044 1.00 95.50 342 VAL A C 1
ATOM 2662 O O . VAL A 1 342 ? 10.613 11.833 -9.559 1.00 95.50 342 VAL A O 1
ATOM 2665 N N . VAL A 1 343 ? 8.618 10.804 -9.376 1.00 95.88 343 VAL A N 1
ATOM 2666 C CA . VAL A 1 343 ? 8.895 10.193 -8.077 1.00 95.88 343 VAL A CA 1
ATOM 2667 C C . VAL A 1 343 ? 9.342 8.761 -8.312 1.00 95.88 343 VAL A C 1
ATOM 2669 O O . VAL A 1 343 ? 8.674 8.017 -9.021 1.00 95.88 343 VAL A O 1
ATOM 2672 N N . LEU A 1 344 ? 10.454 8.375 -7.693 1.00 97.50 344 LEU A N 1
ATOM 2673 C CA . LEU A 1 344 ? 10.970 7.014 -7.714 1.00 97.50 344 LEU A CA 1
ATOM 2674 C C . LEU A 1 344 ? 11.108 6.477 -6.293 1.00 97.50 344 LEU A C 1
ATOM 2676 O O . LEU A 1 344 ? 11.560 7.191 -5.392 1.00 97.50 344 LEU A O 1
ATOM 2680 N N . VAL A 1 345 ? 10.817 5.192 -6.120 1.00 97.56 345 VAL A N 1
ATOM 2681 C CA . VAL A 1 345 ? 11.298 4.405 -4.985 1.00 97.56 345 VAL A CA 1
ATOM 2682 C C . VAL A 1 345 ? 12.552 3.641 -5.372 1.00 97.56 345 VAL A C 1
ATOM 2684 O O . VAL A 1 345 ? 12.657 3.116 -6.479 1.00 97.56 345 VAL A O 1
ATOM 2687 N N . ARG A 1 346 ? 13.496 3.521 -4.434 1.00 95.94 346 ARG A N 1
ATOM 2688 C CA . ARG A 1 346 ? 14.513 2.467 -4.506 1.00 95.94 346 ARG A CA 1
ATOM 2689 C C . ARG A 1 346 ? 13.900 1.191 -3.945 1.00 95.94 346 ARG A C 1
ATOM 2691 O O . ARG A 1 346 ? 13.636 1.117 -2.746 1.00 95.94 346 ARG A O 1
ATOM 2698 N N . MET A 1 347 ? 13.715 0.190 -4.791 1.00 95.88 347 MET A N 1
ATOM 2699 C CA . MET A 1 347 ? 13.196 -1.105 -4.370 1.00 95.88 347 MET A CA 1
ATOM 2700 C C . MET A 1 347 ? 14.168 -1.808 -3.403 1.00 95.88 347 MET A C 1
ATOM 2702 O O . MET A 1 347 ? 15.387 -1.581 -3.475 1.00 95.88 347 MET A O 1
ATOM 2706 N N . PRO A 1 348 ? 13.669 -2.698 -2.526 1.00 96.44 348 PRO A N 1
ATOM 2707 C CA . PRO A 1 348 ? 14.509 -3.634 -1.786 1.00 96.44 348 PRO A CA 1
ATOM 2708 C C . PRO A 1 348 ? 15.418 -4.439 -2.725 1.00 96.44 348 PRO A C 1
ATOM 2710 O O . PRO A 1 348 ? 15.072 -4.719 -3.871 1.00 96.44 348 PRO A O 1
ATOM 2713 N N . ASP A 1 349 ? 16.596 -4.848 -2.262 1.00 94.50 349 ASP A N 1
ATOM 2714 C CA . ASP A 1 349 ? 17.501 -5.641 -3.109 1.00 94.50 349 ASP A CA 1
ATOM 2715 C C . ASP A 1 349 ? 16.954 -7.055 -3.387 1.00 94.50 349 ASP A C 1
ATOM 2717 O O . ASP A 1 349 ? 17.309 -7.686 -4.386 1.00 94.50 349 ASP A O 1
ATOM 2721 N N . ASN A 1 350 ? 16.080 -7.534 -2.504 1.00 96.38 350 ASN A N 1
ATOM 2722 C CA . ASN A 1 350 ? 15.277 -8.737 -2.650 1.00 96.38 350 ASN A CA 1
ATOM 2723 C C . ASN A 1 350 ? 14.016 -8.626 -1.780 1.00 96.38 350 ASN A C 1
ATOM 2725 O O . ASN A 1 350 ? 13.997 -7.862 -0.814 1.00 96.38 350 ASN A O 1
ATOM 2729 N N . LEU A 1 351 ? 13.008 -9.430 -2.107 1.00 96.81 351 LEU A N 1
ATOM 2730 C CA . LEU A 1 351 ? 11.911 -9.787 -1.210 1.00 96.81 351 LEU A CA 1
ATOM 2731 C C . LEU A 1 351 ? 11.862 -11.309 -1.095 1.00 96.81 351 LEU A C 1
ATOM 2733 O O . LEU A 1 351 ? 12.081 -12.007 -2.084 1.00 96.81 351 LEU A O 1
ATOM 2737 N N . ALA A 1 352 ? 11.564 -11.817 0.097 1.00 96.62 352 ALA A N 1
ATOM 2738 C CA . ALA A 1 352 ? 11.455 -13.248 0.374 1.00 96.62 352 ALA A CA 1
ATOM 2739 C C . ALA A 1 352 ? 10.365 -13.508 1.423 1.00 96.62 352 ALA A C 1
ATOM 2741 O O . ALA A 1 352 ? 10.621 -14.080 2.481 1.00 96.62 352 ALA A O 1
ATOM 2742 N N . ILE A 1 353 ? 9.150 -13.038 1.141 1.00 96.25 353 ILE A N 1
ATOM 2743 C CA . ILE A 1 353 ? 8.003 -13.192 2.036 1.00 96.25 353 ILE A CA 1
ATOM 2744 C C . ILE A 1 353 ? 7.317 -14.523 1.737 1.00 96.25 353 ILE A C 1
ATOM 2746 O O . ILE A 1 353 ? 7.028 -14.838 0.581 1.00 96.25 353 ILE A O 1
ATOM 2750 N N . ASN A 1 354 ? 7.058 -15.280 2.799 1.00 93.62 354 ASN A N 1
ATOM 2751 C CA . ASN A 1 354 ? 6.191 -16.449 2.801 1.00 93.62 354 ASN A CA 1
ATOM 2752 C C . ASN A 1 354 ? 5.342 -16.385 4.073 1.00 93.62 354 ASN A C 1
ATOM 2754 O O . ASN A 1 354 ? 5.866 -16.580 5.170 1.00 93.62 354 ASN A O 1
ATOM 2758 N N . ASN A 1 355 ? 4.072 -16.029 3.918 1.00 86.44 355 ASN A N 1
ATOM 2759 C CA . ASN A 1 355 ? 3.133 -15.861 5.019 1.00 86.44 355 ASN A CA 1
ATOM 2760 C C . ASN A 1 355 ? 1.794 -16.480 4.608 1.00 86.44 355 ASN A C 1
ATOM 2762 O O . ASN A 1 355 ? 1.222 -16.060 3.606 1.00 86.44 355 ASN A O 1
ATOM 2766 N N . ASP A 1 356 ? 1.356 -17.512 5.333 1.00 79.00 356 ASP A N 1
ATOM 2767 C CA . ASP A 1 356 ? 0.076 -18.201 5.127 1.00 79.00 356 ASP A CA 1
ATOM 2768 C C . ASP A 1 356 ? -0.236 -18.511 3.653 1.00 79.00 356 ASP A C 1
ATOM 2770 O O . ASP A 1 356 ? -1.285 -18.169 3.120 1.00 79.00 356 ASP A O 1
ATOM 2774 N N . GLY A 1 357 ? 0.724 -19.132 2.957 1.00 83.81 357 GLY A N 1
ATOM 2775 C CA . GLY A 1 357 ? 0.582 -19.522 1.549 1.00 83.81 357 GLY A CA 1
ATOM 2776 C C . GLY A 1 357 ? 0.798 -18.389 0.538 1.00 83.81 357 GLY A C 1
ATOM 2777 O O . GLY A 1 357 ? 1.051 -18.668 -0.632 1.00 83.81 357 GLY A O 1
ATOM 2778 N N . THR A 1 358 ? 0.809 -17.128 0.975 1.00 92.00 358 THR A N 1
ATOM 2779 C CA . THR A 1 358 ? 1.190 -15.987 0.136 1.00 92.00 358 THR A CA 1
ATOM 2780 C C . THR A 1 358 ? 2.707 -15.927 -0.024 1.00 92.00 358 THR A C 1
ATOM 2782 O O . THR A 1 358 ? 3.448 -15.769 0.951 1.00 92.00 358 THR A O 1
ATOM 2785 N N . VAL A 1 359 ? 3.180 -15.994 -1.272 1.00 96.06 359 VAL A N 1
ATOM 2786 C CA . VAL A 1 359 ? 4.605 -15.913 -1.622 1.00 96.06 359 VAL A CA 1
ATOM 2787 C C . VAL A 1 359 ? 4.873 -14.652 -2.439 1.00 96.06 359 VAL A C 1
ATOM 2789 O O . VAL A 1 359 ? 4.450 -14.553 -3.585 1.00 96.06 359 VAL A O 1
ATOM 2792 N N . ILE A 1 360 ? 5.641 -13.714 -1.878 1.00 98.00 360 ILE A N 1
ATOM 2793 C CA . ILE A 1 360 ? 6.101 -12.497 -2.570 1.00 98.00 360 ILE A CA 1
ATOM 2794 C C . ILE A 1 360 ? 7.624 -12.537 -2.594 1.00 98.00 360 ILE A C 1
ATOM 2796 O O . ILE A 1 360 ? 8.286 -12.285 -1.582 1.00 98.00 360 ILE A O 1
ATOM 2800 N N . ASN A 1 361 ? 8.192 -12.916 -3.741 1.00 97.75 361 ASN A N 1
ATOM 2801 C CA . ASN A 1 361 ? 9.610 -13.244 -3.812 1.00 97.75 361 ASN A CA 1
ATOM 2802 C C . ASN A 1 361 ? 10.275 -12.758 -5.102 1.00 97.75 361 ASN A C 1
ATOM 2804 O O . ASN A 1 361 ? 9.925 -13.194 -6.199 1.00 97.75 361 ASN A O 1
ATOM 2808 N N . TYR A 1 362 ? 11.292 -11.907 -4.970 1.00 98.19 362 TYR A N 1
ATOM 2809 C CA . TYR A 1 362 ? 12.159 -11.568 -6.090 1.00 98.19 362 TYR A CA 1
ATOM 2810 C C . TYR A 1 362 ? 13.603 -11.330 -5.668 1.00 98.19 362 TYR A C 1
ATOM 2812 O O . TYR A 1 362 ? 13.903 -10.984 -4.527 1.00 98.19 362 TYR A O 1
ATOM 2820 N N . VAL A 1 363 ? 14.499 -11.443 -6.645 1.00 97.62 363 VAL A N 1
ATOM 2821 C CA . VAL A 1 363 ? 15.892 -10.994 -6.543 1.00 97.62 363 VAL A CA 1
ATOM 2822 C C . VAL A 1 363 ? 16.289 -10.216 -7.794 1.00 97.62 363 VAL A C 1
ATOM 2824 O O . VAL A 1 363 ? 15.801 -10.503 -8.889 1.00 97.62 363 VAL A O 1
ATOM 2827 N N . PHE A 1 364 ? 17.199 -9.255 -7.654 1.00 96.38 364 PHE A N 1
ATOM 2828 C CA . PHE A 1 364 ? 17.853 -8.638 -8.809 1.00 96.38 364 PHE A CA 1
ATOM 2829 C C . PHE A 1 364 ? 19.035 -9.474 -9.302 1.00 96.38 364 PHE A C 1
ATOM 2831 O O . PHE A 1 364 ? 19.766 -10.066 -8.507 1.00 96.38 364 PHE A O 1
ATOM 2838 N N . SER A 1 365 ? 19.282 -9.451 -10.612 1.00 92.75 365 SER A N 1
ATOM 2839 C CA . SER A 1 365 ? 20.478 -10.044 -11.219 1.00 92.75 365 SER A CA 1
ATOM 2840 C C . SER A 1 365 ? 21.270 -9.009 -12.013 1.00 92.75 365 SER A C 1
ATOM 2842 O O . SER A 1 365 ? 20.743 -8.381 -12.929 1.00 92.75 365 SER A O 1
ATOM 2844 N N . GLY A 1 366 ? 22.544 -8.821 -11.648 1.00 86.75 366 GLY A N 1
ATOM 2845 C CA . GLY A 1 366 ? 23.524 -8.084 -12.458 1.00 86.75 366 GLY A CA 1
ATOM 2846 C C . GLY A 1 366 ? 23.172 -6.626 -12.782 1.00 86.75 366 GLY A C 1
ATOM 2847 O O . GLY A 1 366 ? 23.616 -6.111 -13.806 1.00 86.75 366 GLY A O 1
ATOM 2848 N N . THR A 1 367 ? 22.357 -5.955 -11.959 1.00 92.69 367 THR A N 1
ATOM 2849 C CA . THR A 1 367 ? 21.861 -4.607 -12.268 1.00 92.69 367 THR A CA 1
ATOM 2850 C C . THR A 1 367 ? 21.727 -3.697 -11.043 1.00 92.69 367 THR A C 1
ATOM 2852 O O . THR A 1 367 ? 21.399 -4.149 -9.941 1.00 92.69 367 THR A O 1
ATOM 2855 N N . GLN A 1 368 ? 21.949 -2.399 -11.261 1.00 93.94 368 GLN A N 1
ATOM 2856 C CA . GLN A 1 368 ? 21.599 -1.283 -10.375 1.00 93.94 368 GLN A CA 1
ATOM 2857 C C . GLN A 1 368 ? 20.340 -0.538 -10.842 1.00 93.94 368 GLN A C 1
ATOM 2859 O O . GLN A 1 368 ? 19.971 0.477 -10.250 1.00 93.94 368 GLN A O 1
ATOM 2864 N N . ARG A 1 369 ? 19.643 -1.046 -11.868 1.00 94.19 369 ARG A N 1
ATOM 2865 C CA . ARG A 1 369 ? 18.325 -0.552 -12.282 1.00 94.19 369 ARG A CA 1
ATOM 2866 C C . ARG A 1 369 ? 17.252 -1.003 -11.282 1.00 94.19 369 ARG A C 1
ATOM 2868 O O . ARG A 1 369 ? 16.446 -1.876 -11.581 1.00 94.19 369 ARG A O 1
ATOM 2875 N N . ARG A 1 370 ? 17.332 -0.495 -10.052 1.00 95.31 370 ARG A N 1
ATOM 2876 C CA . ARG A 1 370 ? 16.521 -0.905 -8.888 1.00 95.31 370 ARG A CA 1
ATOM 2877 C C . ARG A 1 370 ? 15.557 0.190 -8.439 1.00 95.31 370 ARG A C 1
ATOM 2879 O O . ARG A 1 370 ? 15.134 0.206 -7.285 1.00 95.31 370 ARG A O 1
ATOM 2886 N N . PHE A 1 371 ? 15.292 1.140 -9.326 1.00 96.81 371 PHE A N 1
ATOM 2887 C CA . PHE A 1 371 ? 14.394 2.249 -9.077 1.00 96.81 371 PHE A CA 1
ATOM 2888 C C . PHE A 1 371 ? 13.181 2.124 -9.975 1.00 96.81 371 PHE A C 1
ATOM 2890 O O . PHE A 1 371 ? 13.301 1.701 -11.128 1.00 96.81 371 PHE A O 1
ATOM 2897 N N . CYS A 1 372 ? 12.030 2.500 -9.441 1.00 95.81 372 CYS A N 1
ATOM 2898 C CA . CYS A 1 372 ? 10.803 2.534 -10.206 1.00 95.81 372 CYS A CA 1
ATOM 2899 C C . CYS A 1 372 ? 9.806 3.540 -9.670 1.00 95.81 372 CYS A C 1
ATOM 2901 O O . CYS A 1 372 ? 9.935 4.028 -8.545 1.00 95.81 372 CYS A O 1
ATOM 2903 N N . ASN A 1 373 ? 8.808 3.830 -10.492 1.00 94.94 373 ASN A N 1
ATOM 2904 C CA . ASN A 1 373 ? 7.621 4.535 -10.063 1.00 94.94 373 ASN A CA 1
ATOM 2905 C C . ASN A 1 373 ? 6.970 3.767 -8.879 1.00 94.94 373 ASN A C 1
ATOM 2907 O O . ASN A 1 373 ? 6.829 2.541 -8.960 1.00 94.94 373 ASN A O 1
ATOM 2911 N N . PRO A 1 374 ? 6.590 4.440 -7.771 1.00 96.62 374 PRO A N 1
ATOM 2912 C CA . PRO A 1 374 ? 5.974 3.791 -6.611 1.00 96.62 374 PRO A CA 1
ATOM 2913 C C . PRO A 1 374 ? 4.748 2.935 -6.966 1.00 96.62 374 PRO A C 1
ATOM 2915 O O . PRO A 1 374 ? 4.595 1.822 -6.466 1.00 96.62 374 PRO A O 1
ATOM 2918 N N . GLN A 1 375 ? 3.902 3.420 -7.876 1.00 96.19 375 GLN A N 1
ATOM 2919 C CA . GLN A 1 375 ? 2.725 2.704 -8.357 1.00 96.19 375 GLN A CA 1
ATOM 2920 C C . GLN A 1 375 ? 3.114 1.411 -9.090 1.00 96.19 375 GLN A C 1
ATOM 2922 O O . GLN A 1 375 ? 2.564 0.345 -8.811 1.00 96.19 375 GLN A O 1
ATOM 2927 N N . CYS A 1 376 ? 4.123 1.489 -9.963 1.00 96.38 376 CYS A N 1
ATOM 2928 C CA . CYS A 1 376 ? 4.681 0.334 -10.666 1.00 96.38 376 CYS A CA 1
ATOM 2929 C C . CYS A 1 376 ? 5.235 -0.710 -9.679 1.00 96.38 376 CYS A C 1
ATOM 2931 O O . CYS A 1 376 ? 5.056 -1.913 -9.884 1.00 96.38 376 CYS A O 1
ATOM 2933 N N . PHE A 1 377 ? 5.838 -0.287 -8.558 1.00 97.88 377 PHE A N 1
ATOM 2934 C CA . PHE A 1 377 ? 6.270 -1.235 -7.528 1.00 97.88 377 PHE A CA 1
ATOM 2935 C C . PHE A 1 377 ? 5.092 -1.939 -6.847 1.00 97.88 377 PHE A C 1
ATOM 2937 O O . PHE A 1 377 ? 5.145 -3.155 -6.669 1.00 97.88 377 PHE A O 1
ATOM 2944 N N . ALA A 1 378 ? 4.018 -1.215 -6.512 1.00 98.12 378 ALA A N 1
ATOM 2945 C CA . ALA A 1 378 ? 2.815 -1.818 -5.936 1.00 98.12 378 ALA A CA 1
ATOM 2946 C C . ALA A 1 378 ? 2.203 -2.872 -6.877 1.00 98.12 378 ALA A C 1
ATOM 2948 O O . ALA A 1 378 ? 1.880 -3.982 -6.452 1.00 98.12 378 ALA A O 1
ATOM 2949 N N . ALA A 1 379 ? 2.122 -2.552 -8.169 1.00 97.69 379 ALA A N 1
ATOM 2950 C CA . ALA A 1 379 ? 1.681 -3.477 -9.205 1.00 97.69 379 ALA A CA 1
ATOM 2951 C C . ALA A 1 379 ? 2.594 -4.706 -9.317 1.00 97.69 379 ALA A C 1
ATOM 2953 O O . ALA A 1 379 ? 2.117 -5.840 -9.386 1.00 97.69 379 ALA A O 1
ATOM 2954 N N . PHE A 1 380 ? 3.915 -4.505 -9.276 1.00 98.12 380 PHE A N 1
ATOM 2955 C CA . PHE A 1 380 ? 4.875 -5.604 -9.313 1.00 98.12 380 PHE A CA 1
ATOM 2956 C C . PHE A 1 380 ? 4.742 -6.525 -8.094 1.00 98.12 380 PHE A C 1
ATOM 2958 O O . PHE A 1 380 ? 4.794 -7.741 -8.246 1.00 98.12 380 PHE A O 1
ATOM 2965 N N . VAL A 1 381 ? 4.509 -5.979 -6.897 1.00 98.38 381 VAL A N 1
ATOM 2966 C CA . VAL A 1 381 ? 4.228 -6.768 -5.686 1.00 98.38 381 VAL A CA 1
ATOM 2967 C C . VAL A 1 381 ? 2.972 -7.625 -5.855 1.00 98.38 381 VAL A C 1
ATOM 2969 O O . VAL A 1 381 ? 3.002 -8.808 -5.516 1.00 98.38 381 VAL A O 1
ATOM 2972 N N . GLY A 1 382 ? 1.901 -7.075 -6.432 1.00 97.69 382 GLY A N 1
ATOM 2973 C CA . GLY A 1 382 ? 0.703 -7.847 -6.768 1.00 97.69 382 GLY A CA 1
ATOM 2974 C C . GLY A 1 382 ? 0.987 -8.988 -7.752 1.00 97.69 382 GLY A C 1
ATOM 2975 O O . GLY A 1 382 ? 0.628 -10.137 -7.495 1.00 97.69 382 GLY A O 1
ATOM 2976 N N . ALA A 1 383 ? 1.727 -8.706 -8.829 1.00 97.56 383 ALA A N 1
ATOM 2977 C CA . ALA A 1 383 ? 2.135 -9.717 -9.806 1.00 97.56 383 ALA A CA 1
ATOM 2978 C C . ALA A 1 383 ? 3.022 -10.818 -9.188 1.00 97.56 383 ALA A C 1
ATOM 2980 O O . ALA A 1 383 ? 2.902 -11.989 -9.552 1.00 97.56 383 ALA A O 1
ATOM 2981 N N . LEU A 1 384 ? 3.892 -10.465 -8.234 1.00 98.19 384 LEU A N 1
ATOM 2982 C CA . LEU A 1 384 ? 4.700 -11.417 -7.468 1.00 98.19 384 LEU A CA 1
ATOM 2983 C C . LEU A 1 384 ? 3.833 -12.357 -6.634 1.00 98.19 384 LEU A C 1
ATOM 2985 O O . LEU A 1 384 ? 4.034 -13.569 -6.705 1.00 98.19 384 LEU A O 1
ATOM 2989 N N . ALA A 1 385 ? 2.868 -11.807 -5.895 1.00 97.38 385 ALA A N 1
ATOM 2990 C CA . ALA A 1 385 ? 1.949 -12.590 -5.079 1.00 97.38 385 ALA A CA 1
ATOM 2991 C C . ALA A 1 385 ? 1.110 -13.552 -5.935 1.00 97.38 385 ALA A C 1
ATOM 2993 O O . ALA A 1 385 ? 1.043 -14.741 -5.637 1.00 97.38 385 ALA A O 1
ATOM 2994 N N . GLN A 1 386 ? 0.556 -13.061 -7.050 1.00 95.62 386 GLN A N 1
ATOM 2995 C CA . GLN A 1 386 ? -0.236 -13.864 -7.987 1.00 95.62 386 GLN A CA 1
ATOM 2996 C C . GLN A 1 386 ? 0.580 -14.980 -8.650 1.00 95.62 386 GLN A C 1
ATOM 2998 O O . GLN A 1 386 ? 0.059 -16.062 -8.921 1.00 95.62 386 GLN A O 1
ATOM 3003 N N . PHE A 1 387 ? 1.858 -14.723 -8.941 1.00 96.69 387 PHE A N 1
ATOM 3004 C CA . PHE A 1 387 ? 2.747 -15.734 -9.502 1.00 96.69 387 PHE A CA 1
ATOM 3005 C C . PHE A 1 387 ? 3.128 -16.808 -8.474 1.00 96.69 387 PHE A C 1
ATOM 3007 O O . PHE A 1 387 ? 3.360 -17.959 -8.849 1.00 96.69 387 PHE A O 1
ATOM 3014 N N . GLY A 1 388 ? 3.216 -16.442 -7.191 1.00 95.69 388 GLY A N 1
ATOM 3015 C CA . GLY A 1 388 ? 3.454 -17.367 -6.079 1.00 95.69 388 GLY A CA 1
ATOM 3016 C C . GLY A 1 388 ? 4.830 -18.047 -6.095 1.00 95.69 388 GLY A C 1
ATOM 3017 O O . GLY A 1 388 ? 5.055 -19.033 -5.395 1.00 95.69 388 GLY A O 1
ATOM 3018 N N . GLN A 1 389 ? 5.765 -17.559 -6.914 1.00 95.62 389 GLN A N 1
ATOM 3019 C CA . GLN A 1 389 ? 7.117 -18.100 -7.062 1.00 95.62 389 GLN A CA 1
ATOM 3020 C C . GLN A 1 389 ? 8.143 -16.972 -7.174 1.00 95.62 389 GLN A C 1
ATOM 3022 O O . GLN A 1 389 ? 7.814 -15.819 -7.451 1.00 95.62 389 GLN A O 1
ATOM 3027 N N . ARG A 1 390 ? 9.425 -17.306 -6.991 1.00 96.81 390 ARG A N 1
ATOM 3028 C CA . ARG A 1 390 ? 10.501 -16.320 -7.117 1.00 96.81 390 ARG A CA 1
ATOM 3029 C C . ARG A 1 390 ? 10.657 -15.831 -8.557 1.00 96.81 390 ARG A C 1
ATOM 3031 O O . ARG A 1 390 ? 10.955 -16.629 -9.445 1.00 96.81 390 ARG A O 1
ATOM 3038 N N . MET A 1 391 ? 10.608 -14.515 -8.760 1.00 97.81 391 MET A N 1
ATOM 3039 C CA . MET A 1 391 ? 11.046 -13.874 -10.005 1.00 97.81 391 MET A CA 1
ATOM 3040 C C . MET A 1 391 ? 12.494 -13.375 -9.907 1.00 97.81 391 MET A C 1
ATOM 3042 O O . MET A 1 391 ? 12.932 -12.875 -8.872 1.00 97.81 391 MET A O 1
ATOM 3046 N N . THR A 1 392 ? 13.246 -13.457 -11.005 1.00 97.56 392 THR A N 1
ATOM 3047 C CA . THR A 1 392 ? 14.540 -12.766 -11.127 1.00 97.56 392 THR A CA 1
ATOM 3048 C C . THR A 1 392 ? 14.345 -11.532 -11.995 1.00 97.56 392 THR A C 1
ATOM 3050 O O . THR A 1 392 ? 14.108 -11.663 -13.197 1.00 97.56 392 THR A O 1
ATOM 3053 N N . SER A 1 393 ? 14.443 -10.341 -11.405 1.00 96.12 393 SER A N 1
ATOM 3054 C CA . SER A 1 393 ? 14.380 -9.087 -12.155 1.00 96.12 393 SER A CA 1
ATOM 3055 C C . SER A 1 393 ? 15.753 -8.730 -12.723 1.00 96.12 393 SER A C 1
ATOM 3057 O O . SER A 1 393 ? 16.771 -8.753 -12.025 1.00 96.12 393 SER A O 1
ATOM 3059 N N . THR A 1 394 ? 15.783 -8.374 -14.004 1.00 90.81 394 THR A N 1
ATOM 3060 C CA . THR A 1 394 ? 16.969 -7.827 -14.678 1.00 90.81 394 THR A CA 1
ATOM 3061 C C . THR A 1 394 ? 17.003 -6.301 -14.640 1.00 90.81 394 THR A C 1
ATOM 3063 O O . THR A 1 394 ? 17.956 -5.697 -15.144 1.00 90.81 394 THR A O 1
ATOM 3066 N N . GLY A 1 395 ? 16.010 -5.675 -14.004 1.00 89.62 395 GLY A N 1
ATOM 3067 C CA . GLY A 1 395 ? 15.987 -4.257 -13.675 1.00 89.62 395 GLY A CA 1
ATOM 3068 C C . GLY A 1 395 ? 14.760 -3.505 -14.180 1.00 89.62 395 GLY A C 1
ATOM 3069 O O . GLY A 1 395 ? 13.968 -4.024 -14.961 1.00 89.62 395 GLY A O 1
ATOM 3070 N N . MET A 1 396 ? 14.656 -2.265 -13.713 1.00 93.31 396 MET A N 1
ATOM 3071 C CA . MET A 1 396 ? 13.676 -1.250 -14.098 1.00 93.31 396 MET A CA 1
ATOM 3072 C C . MET A 1 396 ? 14.444 -0.015 -14.619 1.00 93.31 396 MET A C 1
ATOM 3074 O O . MET A 1 396 ? 15.110 -0.116 -15.654 1.00 93.31 396 MET A O 1
ATOM 3078 N N . CYS A 1 397 ? 14.492 1.102 -13.878 1.00 95.50 397 CYS A N 1
ATOM 3079 C CA . CYS A 1 397 ? 15.341 2.258 -14.201 1.00 95.50 397 CYS A CA 1
ATOM 3080 C C . CYS A 1 397 ? 16.462 2.489 -13.167 1.00 95.50 397 CYS A C 1
ATOM 3082 O O . CYS A 1 397 ? 16.472 1.928 -12.067 1.00 95.50 397 CYS A O 1
ATOM 3084 N N . PHE A 1 398 ? 17.449 3.306 -13.534 1.00 96.19 398 PHE A N 1
ATOM 3085 C CA . PHE A 1 398 ? 18.461 3.843 -12.627 1.00 96.19 398 PHE A CA 1
ATOM 3086 C C . PHE A 1 398 ? 17.888 4.991 -11.783 1.00 96.19 398 PHE A C 1
ATOM 3088 O O . PHE A 1 398 ? 16.825 5.535 -12.082 1.00 96.19 398 PHE A O 1
ATOM 3095 N N . GLY A 1 399 ? 18.613 5.384 -10.732 1.00 95.69 399 GLY A N 1
ATOM 3096 C CA . GLY A 1 399 ? 18.175 6.436 -9.806 1.00 95.69 399 GLY A CA 1
ATOM 3097 C C . GLY A 1 399 ? 18.048 7.831 -10.427 1.00 95.69 399 GLY A C 1
ATOM 3098 O O . GLY A 1 399 ? 17.427 8.693 -9.827 1.00 95.69 399 GLY A O 1
ATOM 3099 N N . ASP A 1 400 ? 18.592 8.060 -11.625 1.00 95.50 400 ASP A N 1
ATOM 3100 C CA . ASP A 1 400 ? 18.443 9.300 -12.404 1.00 95.50 400 ASP A CA 1
ATOM 3101 C C . ASP A 1 400 ? 17.344 9.215 -13.483 1.00 95.50 400 ASP A C 1
ATOM 3103 O O . ASP A 1 400 ? 17.314 10.033 -14.414 1.00 95.50 400 ASP A O 1
ATOM 3107 N N . ALA A 1 401 ? 16.464 8.214 -13.347 1.00 96.62 401 ALA A N 1
ATOM 3108 C CA . ALA A 1 401 ? 15.372 7.854 -14.247 1.00 96.62 401 ALA A CA 1
ATOM 3109 C C . ALA A 1 401 ? 15.801 7.386 -15.652 1.00 96.62 401 ALA A C 1
ATOM 3111 O O . ALA A 1 401 ? 14.940 7.183 -16.507 1.00 96.62 401 ALA A O 1
ATOM 3112 N N . THR A 1 402 ? 17.097 7.174 -15.918 1.00 96.56 402 THR A N 1
ATOM 3113 C CA . THR A 1 402 ? 17.556 6.554 -17.176 1.00 96.56 402 THR A CA 1
ATOM 3114 C C . THR A 1 402 ? 17.416 5.027 -17.152 1.00 96.56 402 THR A C 1
ATOM 3116 O O . THR A 1 402 ? 17.288 4.423 -16.089 1.00 96.56 402 THR A O 1
ATOM 3119 N N . SER A 1 403 ? 17.443 4.369 -18.316 1.00 94.56 403 SER A N 1
ATOM 3120 C CA . SER A 1 403 ? 17.124 2.932 -18.425 1.00 94.56 403 SER A CA 1
ATOM 3121 C C . SER A 1 403 ? 18.086 2.106 -19.281 1.00 94.56 403 SER A C 1
ATOM 3123 O O . SER A 1 403 ? 17.716 1.024 -19.746 1.00 94.56 403 SER A O 1
ATOM 3125 N N . TYR A 1 404 ? 19.319 2.581 -19.495 1.00 94.88 404 TYR A N 1
ATOM 3126 C CA . TYR A 1 404 ? 20.264 1.949 -20.427 1.00 94.88 404 TYR A CA 1
ATOM 3127 C C . TYR A 1 404 ? 20.392 0.427 -20.188 1.00 94.88 404 TYR A C 1
ATOM 3129 O O . TYR A 1 404 ? 20.472 -0.001 -19.034 1.00 94.88 404 TYR A O 1
ATOM 3137 N N . PRO A 1 405 ? 20.374 -0.405 -21.250 1.00 92.50 405 PRO A N 1
ATOM 3138 C CA . PRO A 1 405 ? 20.372 -0.058 -22.673 1.00 92.50 405 PRO A CA 1
ATOM 3139 C C . PRO A 1 405 ? 18.956 0.113 -23.243 1.00 92.50 405 PRO A C 1
ATOM 3141 O O . PRO A 1 405 ? 18.815 0.339 -24.444 1.00 92.50 405 PRO A O 1
ATOM 3144 N N . SER A 1 406 ? 17.911 -0.026 -22.418 1.00 90.06 406 SER A N 1
ATOM 3145 C CA . SER A 1 406 ? 16.523 0.125 -22.858 1.00 90.06 406 SER A CA 1
ATOM 3146 C C . SER A 1 406 ? 16.230 1.572 -23.232 1.00 90.06 406 SER A C 1
ATOM 3148 O O . SER A 1 406 ? 16.587 2.498 -22.508 1.00 90.06 406 SER A O 1
ATOM 3150 N N . VAL A 1 407 ? 15.530 1.752 -24.349 1.00 90.62 407 VAL A N 1
ATOM 3151 C CA . VAL A 1 407 ? 15.073 3.058 -24.839 1.00 90.62 407 VAL A CA 1
ATOM 3152 C C . VAL A 1 407 ? 13.645 3.390 -24.404 1.00 90.62 407 VAL A C 1
ATOM 3154 O O . VAL A 1 407 ? 13.206 4.514 -24.608 1.00 90.62 407 VAL A O 1
ATOM 3157 N N . SER A 1 408 ? 12.916 2.443 -23.822 1.00 85.12 408 SER A N 1
ATOM 3158 C CA . SER A 1 408 ? 11.479 2.566 -23.543 1.00 85.12 408 SER A CA 1
ATOM 3159 C C . SER A 1 408 ? 11.141 2.620 -22.057 1.00 85.12 408 SER A C 1
ATOM 3161 O O . SER A 1 408 ? 9.982 2.823 -21.732 1.00 85.12 408 SER A O 1
ATOM 3163 N N . HIS A 1 409 ? 12.109 2.421 -21.149 1.00 78.56 409 HIS A N 1
ATOM 3164 C CA . HIS A 1 409 ? 11.838 2.276 -19.705 1.00 78.56 409 HIS A CA 1
ATOM 3165 C C . HIS A 1 409 ? 12.338 3.431 -18.812 1.00 78.56 409 HIS A C 1
ATOM 3167 O O . HIS A 1 409 ? 12.628 3.175 -17.634 1.00 78.56 409 HIS A O 1
ATOM 3173 N N . PRO A 1 410 ? 12.522 4.680 -19.293 1.00 92.31 410 PRO A N 1
ATOM 3174 C CA . PRO A 1 410 ? 12.834 5.749 -18.362 1.00 92.31 410 PRO A CA 1
ATOM 3175 C C . PRO A 1 410 ? 11.700 5.922 -17.346 1.00 92.31 410 PRO A C 1
ATOM 3177 O O . PRO A 1 410 ? 10.573 5.500 -17.580 1.00 92.31 410 PRO A O 1
ATOM 3180 N N . ASN A 1 411 ? 11.996 6.564 -16.218 1.00 95.38 411 ASN A N 1
ATOM 3181 C CA . ASN A 1 411 ? 11.025 6.887 -15.157 1.00 95.38 411 ASN A CA 1
ATOM 3182 C C . ASN A 1 411 ? 10.426 5.689 -14.403 1.00 95.38 411 ASN A C 1
ATOM 3184 O O . ASN A 1 411 ? 9.720 5.894 -13.422 1.00 95.38 411 ASN A O 1
ATOM 3188 N N . GLY A 1 412 ? 10.787 4.454 -14.766 1.00 93.94 412 GLY A N 1
ATOM 3189 C CA . GLY A 1 412 ? 10.537 3.302 -13.908 1.00 93.94 412 GLY A CA 1
ATOM 3190 C C . GLY A 1 412 ? 9.133 2.712 -14.000 1.00 93.94 412 GLY A C 1
ATOM 3191 O O . GLY A 1 412 ? 8.673 2.104 -13.036 1.00 93.94 412 GLY A O 1
ATOM 3192 N N . ASP A 1 413 ? 8.478 2.852 -15.149 1.00 91.81 413 ASP A N 1
ATOM 3193 C CA . ASP A 1 413 ? 7.116 2.356 -15.396 1.00 91.81 413 ASP A CA 1
ATOM 3194 C C . ASP A 1 413 ? 7.097 0.935 -15.994 1.00 91.81 413 ASP A C 1
ATOM 3196 O O . ASP A 1 413 ? 6.168 0.540 -16.696 1.00 91.81 413 ASP A O 1
ATOM 3200 N N . SER A 1 414 ? 8.159 0.156 -15.764 1.00 92.81 414 SER A N 1
ATOM 3201 C CA . SER A 1 414 ? 8.272 -1.206 -16.287 1.00 92.81 414 SER A CA 1
ATOM 3202 C C . SER A 1 414 ? 9.250 -2.087 -15.522 1.00 92.81 414 SER A C 1
ATOM 3204 O O . SER A 1 414 ? 10.114 -1.603 -14.790 1.00 92.81 414 SER A O 1
ATOM 3206 N N . VAL A 1 415 ? 9.121 -3.395 -15.740 1.00 94.75 415 VAL A N 1
ATOM 3207 C CA . VAL A 1 415 ? 9.878 -4.455 -15.083 1.00 94.75 415 VAL A CA 1
ATOM 3208 C C . VAL A 1 415 ? 10.359 -5.471 -16.107 1.00 94.75 415 VAL A C 1
ATOM 3210 O O . VAL A 1 415 ? 9.557 -6.126 -16.773 1.00 94.75 415 VAL A O 1
ATOM 3213 N N . ASP A 1 416 ? 11.674 -5.671 -16.178 1.00 94.19 416 ASP A N 1
ATOM 3214 C CA . ASP A 1 416 ? 12.245 -6.782 -16.934 1.00 94.19 416 ASP A CA 1
ATOM 3215 C C . ASP A 1 416 ? 12.499 -7.970 -15.993 1.00 94.19 416 ASP A C 1
ATOM 3217 O O . ASP A 1 416 ? 13.112 -7.825 -14.926 1.00 94.19 416 ASP A O 1
ATOM 3221 N N . THR A 1 417 ? 12.057 -9.165 -16.390 1.00 96.81 417 THR A N 1
ATOM 3222 C CA . THR A 1 417 ? 12.272 -10.414 -15.642 1.00 96.81 417 THR A CA 1
ATOM 3223 C C . THR A 1 417 ? 12.815 -11.520 -16.535 1.00 96.81 417 THR A C 1
ATOM 3225 O O . THR A 1 417 ? 12.502 -11.596 -17.720 1.00 96.81 417 THR A O 1
ATOM 3228 N N . THR A 1 418 ? 13.607 -12.438 -15.985 1.00 97.06 418 THR A N 1
ATOM 3229 C CA . THR A 1 418 ? 13.988 -13.648 -16.727 1.00 97.06 418 THR A CA 1
ATOM 3230 C C . THR A 1 418 ? 12.758 -14.511 -17.012 1.00 97.06 418 THR A C 1
ATOM 3232 O O . THR A 1 418 ? 11.873 -14.620 -16.159 1.00 97.06 418 THR A O 1
ATOM 3235 N N . TYR A 1 419 ? 12.729 -15.192 -18.160 1.00 97.75 419 TYR A N 1
ATOM 3236 C CA . TYR A 1 419 ? 11.716 -16.219 -18.420 1.00 97.75 419 TYR A CA 1
ATOM 3237 C C . TYR A 1 419 ? 11.745 -17.322 -17.356 1.00 97.75 419 TYR A C 1
ATOM 3239 O O . TYR A 1 419 ? 12.813 -17.730 -16.893 1.00 97.75 419 TYR A O 1
ATOM 3247 N N . ALA A 1 420 ? 10.569 -17.829 -17.003 1.00 96.31 420 ALA A N 1
ATOM 3248 C CA . ALA A 1 420 ? 10.403 -19.078 -16.286 1.00 96.31 420 ALA A CA 1
ATOM 3249 C C . ALA A 1 420 ? 10.813 -20.270 -17.166 1.00 96.31 420 ALA A C 1
ATOM 3251 O O . ALA A 1 420 ? 11.086 -20.147 -18.361 1.00 96.31 420 ALA A O 1
ATOM 3252 N N . ALA A 1 421 ? 10.861 -21.457 -16.562 1.00 94.19 421 ALA A N 1
ATOM 3253 C CA . ALA A 1 421 ? 11.395 -22.650 -17.214 1.00 94.19 421 ALA A CA 1
ATOM 3254 C C . ALA A 1 421 ? 10.541 -23.159 -18.392 1.00 94.19 421 ALA A C 1
ATOM 3256 O O . ALA A 1 421 ? 11.062 -23.836 -19.279 1.00 94.19 421 ALA A O 1
ATOM 3257 N N . ASN A 1 422 ? 9.235 -22.881 -18.399 1.00 96.94 422 ASN A N 1
ATOM 3258 C CA . ASN A 1 422 ? 8.294 -23.431 -19.373 1.00 96.94 422 ASN A CA 1
ATOM 3259 C C . ASN A 1 422 ? 7.077 -22.514 -19.587 1.00 96.94 422 ASN A C 1
ATOM 3261 O O . ASN A 1 422 ? 6.838 -21.591 -18.808 1.00 96.94 422 ASN A O 1
ATOM 3265 N N . LEU A 1 423 ? 6.291 -22.828 -20.625 1.00 97.81 423 LEU A N 1
ATOM 3266 C CA . LEU A 1 423 ? 5.095 -22.082 -21.027 1.00 97.81 423 LEU A CA 1
ATOM 3267 C C . LEU A 1 423 ? 4.072 -21.916 -19.908 1.00 97.81 423 LEU A C 1
ATOM 3269 O O . LEU A 1 423 ? 3.595 -20.809 -19.696 1.00 97.81 423 LEU A O 1
ATOM 3273 N N . ALA A 1 424 ? 3.721 -23.000 -19.216 1.00 97.88 424 ALA A N 1
ATOM 3274 C CA . ALA A 1 424 ? 2.651 -22.973 -18.226 1.00 97.88 424 ALA A CA 1
ATOM 3275 C C . ALA A 1 424 ? 3.006 -22.029 -17.071 1.00 97.88 424 ALA A C 1
ATOM 3277 O O . ALA A 1 424 ? 2.209 -21.173 -16.700 1.00 97.88 424 ALA A O 1
ATOM 3278 N N . THR A 1 425 ? 4.232 -22.132 -16.554 1.00 97.88 425 THR A N 1
ATOM 3279 C CA . THR A 1 425 ? 4.712 -21.253 -15.484 1.00 97.88 425 THR A CA 1
ATOM 3280 C C . THR A 1 425 ? 4.855 -19.806 -15.958 1.00 97.88 425 THR A C 1
ATOM 3282 O O . THR A 1 425 ? 4.439 -18.892 -15.254 1.00 97.88 425 THR A O 1
ATOM 3285 N N . GLU A 1 426 ? 5.397 -19.569 -17.154 1.00 98.12 426 GLU A N 1
ATOM 3286 C CA . GLU A 1 426 ? 5.523 -18.201 -17.669 1.00 98.12 426 GLU A CA 1
ATOM 3287 C C . GLU A 1 426 ? 4.157 -17.561 -17.942 1.00 98.12 426 GLU A C 1
ATOM 3289 O O . GLU A 1 426 ? 3.989 -16.372 -17.691 1.00 98.12 426 GLU A O 1
ATOM 3294 N N . GLN A 1 427 ? 3.161 -18.333 -18.388 1.00 98.25 427 GLN A N 1
ATOM 3295 C CA . GLN A 1 427 ? 1.812 -17.818 -18.608 1.00 98.25 427 GLN A CA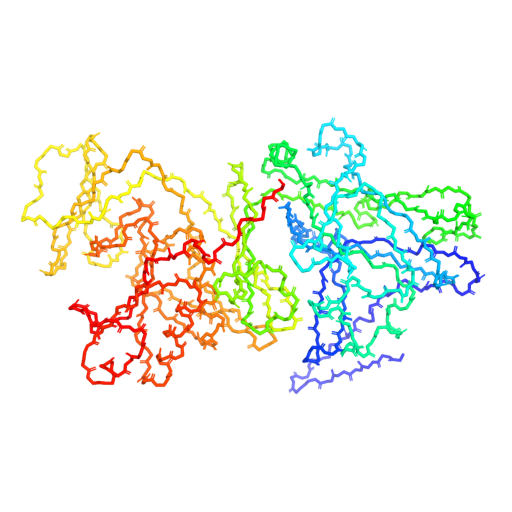 1
ATOM 3296 C C . GLN A 1 427 ? 1.162 -17.351 -17.300 1.00 98.25 427 GLN A C 1
ATOM 3298 O O . GLN A 1 427 ? 0.503 -16.317 -17.302 1.00 98.25 427 GLN A O 1
ATOM 3303 N N . LEU A 1 428 ? 1.391 -18.043 -16.174 1.00 97.50 428 LEU A N 1
ATOM 3304 C CA . LEU A 1 428 ? 0.944 -17.565 -14.856 1.00 97.50 428 LEU A CA 1
ATOM 3305 C C . LEU A 1 428 ? 1.575 -16.212 -14.510 1.00 97.50 428 LEU A C 1
ATOM 3307 O O . LEU A 1 428 ? 0.882 -15.311 -14.044 1.00 97.50 428 LEU A O 1
ATOM 3311 N N . LYS A 1 429 ? 2.873 -16.045 -14.792 1.00 97.81 429 LYS A N 1
ATOM 3312 C CA . LYS A 1 429 ? 3.571 -14.770 -14.593 1.00 97.81 429 LYS A CA 1
ATOM 3313 C C . LYS A 1 429 ? 3.004 -13.661 -15.488 1.00 97.81 429 LYS A C 1
ATOM 3315 O O . LYS A 1 429 ? 2.762 -12.564 -15.000 1.00 97.81 429 LYS A O 1
ATOM 3320 N N . VAL A 1 430 ? 2.769 -13.942 -16.773 1.00 98.12 430 VAL A N 1
ATOM 3321 C CA . VAL A 1 430 ? 2.163 -12.991 -17.724 1.00 98.12 430 VAL A CA 1
ATOM 3322 C C . VAL A 1 430 ? 0.768 -12.569 -17.268 1.00 98.12 430 VAL A C 1
ATOM 3324 O O . VAL A 1 430 ? 0.470 -11.379 -17.251 1.00 98.12 430 VAL A O 1
ATOM 3327 N N . ASN A 1 431 ? -0.059 -13.525 -16.840 1.00 96.50 431 ASN A N 1
ATOM 3328 C CA . ASN A 1 431 ? -1.387 -13.232 -16.310 1.00 96.50 431 ASN A CA 1
ATOM 3329 C C . ASN A 1 431 ? -1.295 -12.342 -15.065 1.00 96.50 431 ASN A C 1
ATOM 3331 O O . ASN A 1 431 ? -2.010 -11.354 -14.991 1.00 96.50 431 ASN A O 1
ATOM 3335 N N . GLY A 1 432 ? -0.368 -12.629 -14.143 1.00 96.00 432 GLY A N 1
ATOM 3336 C CA . GLY A 1 432 ? -0.131 -11.790 -12.967 1.00 96.00 432 GLY A CA 1
ATOM 3337 C C . GLY A 1 432 ? 0.258 -10.352 -13.319 1.00 96.00 432 GLY A C 1
ATOM 3338 O O . GLY A 1 432 ? -0.306 -9.418 -12.764 1.00 96.00 432 GLY A O 1
ATOM 3339 N N . PHE A 1 433 ? 1.167 -10.139 -14.271 1.00 97.31 433 PHE A N 1
ATOM 3340 C CA . PHE A 1 433 ? 1.491 -8.781 -14.726 1.00 97.31 433 PHE A CA 1
ATOM 3341 C C . PHE A 1 433 ? 0.273 -8.072 -15.341 1.00 97.31 433 PHE A C 1
ATOM 3343 O O . PHE A 1 433 ? -0.016 -6.928 -14.993 1.00 97.31 433 PHE A O 1
ATOM 3350 N N . HIS A 1 434 ? -0.477 -8.751 -16.207 1.00 94.06 434 HIS A N 1
ATOM 3351 C CA . HIS A 1 434 ? -1.659 -8.176 -16.848 1.00 94.06 434 HIS A CA 1
ATOM 3352 C C . HIS A 1 434 ? -2.738 -7.776 -15.825 1.00 94.06 434 HIS A C 1
ATOM 3354 O O . HIS A 1 434 ? -3.271 -6.669 -15.857 1.00 94.06 434 HIS A O 1
ATOM 3360 N N . ASP A 1 435 ? -3.014 -8.661 -14.872 1.00 92.88 435 ASP A N 1
ATOM 3361 C CA . ASP A 1 435 ? -4.010 -8.488 -13.814 1.00 92.88 435 ASP A CA 1
ATOM 3362 C C . ASP A 1 435 ? -3.729 -7.306 -12.875 1.00 92.88 435 ASP A C 1
ATOM 3364 O O . ASP A 1 435 ? -4.653 -6.750 -12.276 1.00 92.88 435 ASP A O 1
ATOM 3368 N N . TYR A 1 436 ? -2.459 -6.922 -12.755 1.00 95.25 436 TYR A N 1
ATOM 3369 C CA . TYR A 1 436 ? -2.009 -5.787 -11.955 1.00 95.25 436 TYR A CA 1
ATOM 3370 C C . TYR A 1 436 ? -1.621 -4.576 -12.812 1.00 95.25 436 TYR A C 1
ATOM 3372 O O . TYR A 1 436 ? -0.894 -3.705 -12.349 1.00 95.25 436 TYR A O 1
ATOM 3380 N N . GLY A 1 437 ? -2.146 -4.479 -14.036 1.00 93.38 437 GLY A N 1
ATOM 3381 C CA . GLY A 1 437 ? -2.151 -3.235 -14.806 1.00 93.38 437 GLY A CA 1
ATOM 3382 C C . GLY A 1 437 ? -0.935 -2.998 -15.696 1.00 93.38 437 GLY A C 1
ATOM 3383 O O . GLY A 1 437 ? -0.776 -1.888 -16.199 1.00 93.38 437 GLY A O 1
ATOM 3384 N N . PHE A 1 438 ? -0.087 -4.000 -15.937 1.00 95.00 438 PHE A N 1
ATOM 3385 C CA . PHE A 1 438 ? 0.958 -3.890 -16.958 1.00 95.00 438 PHE A CA 1
ATOM 3386 C C . PHE A 1 438 ? 0.355 -4.119 -18.343 1.00 95.00 438 PHE A C 1
ATOM 3388 O O . PHE A 1 438 ? 0.037 -5.250 -18.717 1.00 95.00 438 PHE A O 1
ATOM 3395 N N . ALA A 1 439 ? 0.190 -3.037 -19.104 1.00 91.50 439 ALA A N 1
ATOM 3396 C CA . ALA A 1 439 ? -0.490 -3.084 -20.391 1.00 91.50 439 ALA A CA 1
ATOM 3397 C C . ALA A 1 439 ? 0.372 -3.735 -21.480 1.00 91.50 439 ALA A C 1
ATOM 3399 O O . ALA A 1 439 ? -0.145 -4.408 -22.374 1.00 91.50 439 ALA A O 1
ATOM 3400 N N . HIS A 1 440 ? 1.688 -3.515 -21.442 1.00 92.25 440 HIS A N 1
ATOM 3401 C CA . HIS A 1 440 ? 2.591 -3.888 -22.524 1.00 92.25 440 HIS A CA 1
ATOM 3402 C C . HIS A 1 440 ? 3.562 -4.977 -22.073 1.00 92.25 440 HIS A C 1
ATOM 3404 O O . HIS A 1 440 ? 4.660 -4.719 -21.579 1.00 92.25 440 HIS A O 1
ATOM 3410 N N . ILE A 1 441 ? 3.154 -6.228 -22.283 1.00 96.25 441 ILE A N 1
ATOM 3411 C CA . ILE A 1 441 ? 3.987 -7.397 -22.008 1.00 96.25 441 ILE A CA 1
ATOM 3412 C C . ILE A 1 441 ? 4.674 -7.830 -23.304 1.00 96.25 441 ILE A C 1
ATOM 3414 O O . ILE A 1 441 ? 4.027 -8.347 -24.219 1.00 96.25 441 ILE A O 1
ATOM 3418 N N . LEU A 1 442 ? 5.987 -7.616 -23.403 1.00 95.69 442 LEU A N 1
ATOM 3419 C CA . LEU A 1 442 ? 6.779 -7.969 -24.580 1.00 95.69 442 LEU A CA 1
ATOM 3420 C C . LEU A 1 442 ? 7.604 -9.228 -24.346 1.00 95.69 442 LEU A C 1
ATOM 3422 O O . LEU A 1 442 ? 8.207 -9.435 -23.290 1.00 95.69 442 LEU A O 1
ATOM 3426 N N . ARG A 1 443 ? 7.659 -10.059 -25.383 1.00 96.62 443 ARG A N 1
ATOM 3427 C CA . ARG A 1 443 ? 8.300 -11.369 -25.348 1.00 96.62 443 ARG A CA 1
ATOM 3428 C C . ARG A 1 443 ? 9.130 -11.671 -26.590 1.00 96.62 443 ARG A C 1
ATOM 3430 O O . ARG A 1 443 ? 8.999 -11.033 -27.632 1.00 96.62 443 ARG A O 1
ATOM 3437 N N . GLY A 1 444 ? 9.926 -12.727 -26.497 1.00 96.62 444 GLY A N 1
ATOM 3438 C CA . GLY A 1 444 ? 10.575 -13.384 -27.620 1.00 96.62 444 GLY A CA 1
ATOM 3439 C C . GLY A 1 444 ? 9.611 -14.255 -28.429 1.00 96.62 444 GLY A C 1
ATOM 3440 O O . GLY A 1 444 ? 8.424 -14.403 -28.120 1.00 96.62 444 GLY A O 1
ATOM 3441 N N . GLN A 1 445 ? 10.143 -14.855 -29.485 1.00 96.12 445 GLN A N 1
ATOM 3442 C CA . GLN A 1 445 ? 9.443 -15.701 -30.447 1.00 96.12 445 GLN A CA 1
ATOM 3443 C C . GLN A 1 445 ? 10.006 -17.125 -30.496 1.00 96.12 445 GLN A C 1
ATOM 3445 O O . GLN A 1 445 ? 9.358 -18.011 -31.046 1.00 96.12 445 GLN A O 1
ATOM 3450 N N . THR A 1 446 ? 11.175 -17.399 -29.912 1.00 96.00 446 THR A N 1
ATOM 3451 C CA . THR A 1 446 ? 11.763 -18.744 -30.002 1.00 96.00 446 THR A CA 1
ATOM 3452 C C . THR A 1 446 ? 11.041 -19.750 -29.103 1.00 96.00 446 THR A C 1
ATOM 3454 O O . THR A 1 446 ? 10.862 -19.525 -27.902 1.00 96.00 446 THR A O 1
ATOM 3457 N N . GLY A 1 447 ? 10.701 -20.914 -29.664 1.00 96.06 447 GLY A N 1
ATOM 3458 C CA . GLY A 1 447 ? 10.163 -22.053 -28.921 1.00 96.06 447 GLY A CA 1
ATOM 3459 C C . GLY A 1 447 ? 8.790 -21.770 -28.314 1.00 96.06 447 GLY A C 1
ATOM 3460 O O . GLY A 1 447 ? 7.895 -21.251 -28.976 1.00 96.06 447 GLY A O 1
ATOM 3461 N N . TRP A 1 448 ? 8.617 -22.119 -27.039 1.00 97.38 448 TRP A N 1
ATOM 3462 C CA . TRP A 1 448 ? 7.331 -21.983 -26.357 1.00 97.38 448 TRP A CA 1
ATOM 3463 C C . TRP A 1 448 ? 6.914 -20.524 -26.114 1.00 97.38 448 TRP A C 1
ATOM 3465 O O . TRP A 1 448 ? 5.728 -20.257 -25.953 1.00 97.38 448 TRP A O 1
ATOM 3475 N N . LYS A 1 449 ? 7.849 -19.564 -26.161 1.00 97.69 449 LYS A N 1
ATOM 3476 C CA . LYS A 1 449 ? 7.555 -18.133 -25.964 1.00 97.69 449 LYS A CA 1
ATOM 3477 C C . LYS A 1 449 ? 6.547 -17.621 -26.989 1.00 97.69 449 LYS A C 1
ATOM 3479 O O . LYS A 1 449 ? 5.692 -16.817 -26.646 1.00 97.69 449 LYS A O 1
ATOM 3484 N N . ALA A 1 450 ? 6.582 -18.142 -28.221 1.00 96.88 450 ALA A N 1
ATOM 3485 C CA . ALA A 1 450 ? 5.621 -17.799 -29.270 1.00 96.88 450 ALA A CA 1
ATOM 3486 C C . ALA A 1 450 ? 4.153 -18.051 -28.888 1.00 96.88 450 ALA A C 1
ATOM 3488 O O . ALA A 1 450 ? 3.269 -17.447 -29.492 1.00 96.88 450 ALA A O 1
ATOM 3489 N N . GLN A 1 451 ? 3.912 -18.932 -27.914 1.00 97.69 451 GLN A N 1
ATOM 3490 C CA . GLN A 1 451 ? 2.589 -19.394 -27.501 1.00 97.69 451 GLN A CA 1
ATOM 3491 C C . GLN A 1 451 ? 2.026 -18.618 -26.303 1.00 97.69 451 GLN A C 1
ATOM 3493 O O . GLN A 1 451 ? 0.886 -18.864 -25.919 1.00 97.69 451 GLN A O 1
ATOM 3498 N N . LEU A 1 452 ? 2.799 -17.698 -25.713 1.00 98.00 452 LEU A N 1
ATOM 3499 C CA . LEU A 1 452 ? 2.315 -16.863 -24.617 1.00 98.00 452 LEU A CA 1
ATOM 3500 C C . LEU A 1 452 ? 1.176 -15.962 -25.103 1.00 98.00 452 LEU A C 1
ATOM 3502 O O . LEU A 1 452 ? 1.326 -15.204 -26.068 1.00 98.00 452 LEU A O 1
ATOM 3506 N N . GLN A 1 453 ? 0.052 -16.043 -24.402 1.00 97.44 453 GLN A N 1
ATOM 3507 C CA . GLN A 1 453 ? -1.123 -15.199 -24.592 1.00 97.44 453 GLN A CA 1
ATOM 3508 C C . GLN A 1 453 ? -0.953 -13.879 -23.836 1.00 97.44 453 GLN A C 1
ATOM 3510 O O . GLN A 1 453 ? -0.119 -13.798 -22.937 1.00 97.44 453 GLN A O 1
ATOM 3515 N N . ASN A 1 454 ? -1.722 -12.848 -24.206 1.00 95.62 454 ASN A N 1
ATOM 3516 C CA . ASN A 1 454 ? -1.666 -11.506 -23.600 1.00 95.62 454 ASN A CA 1
ATOM 3517 C C . ASN A 1 454 ? -0.252 -10.901 -23.585 1.00 95.62 454 ASN A C 1
ATOM 3519 O O . ASN A 1 454 ? 0.155 -10.224 -22.647 1.00 95.62 454 ASN A O 1
ATOM 3523 N N . SER A 1 455 ? 0.516 -11.185 -24.635 1.00 96.69 455 SER A N 1
ATOM 3524 C CA . SER A 1 455 ? 1.865 -10.666 -24.824 1.00 96.69 455 SER A CA 1
ATOM 3525 C C . SER A 1 455 ? 2.163 -10.477 -26.306 1.00 96.69 455 SER A C 1
ATOM 3527 O O . SER A 1 455 ? 1.620 -11.178 -27.167 1.00 96.69 455 SER A O 1
ATOM 3529 N N . THR A 1 456 ? 3.064 -9.548 -26.603 1.00 96.56 456 THR A N 1
ATOM 3530 C CA . THR A 1 456 ? 3.428 -9.169 -27.967 1.00 96.56 456 THR A CA 1
ATOM 3531 C C . THR A 1 456 ? 4.874 -9.544 -28.244 1.00 96.56 456 THR A C 1
ATOM 3533 O O . THR A 1 456 ? 5.768 -9.304 -27.433 1.00 96.56 456 THR A O 1
ATOM 3536 N N . TYR A 1 457 ? 5.135 -10.145 -29.405 1.00 96.00 457 TYR A N 1
ATOM 3537 C CA . TYR A 1 457 ? 6.511 -10.362 -29.836 1.00 96.00 457 TYR A CA 1
ATOM 3538 C C . TYR A 1 457 ? 7.218 -9.025 -30.069 1.00 96.00 457 TYR A C 1
ATOM 3540 O O . TYR A 1 457 ? 6.713 -8.169 -30.794 1.00 96.00 457 TYR A O 1
ATOM 3548 N N . HIS A 1 458 ? 8.423 -8.888 -29.526 1.00 92.62 458 HIS A N 1
ATOM 3549 C CA . HIS A 1 458 ? 9.308 -7.785 -29.851 1.00 92.62 458 HIS A CA 1
ATOM 3550 C C . HIS A 1 458 ? 10.751 -8.269 -29.986 1.00 92.62 458 HIS A C 1
ATOM 3552 O O . HIS A 1 458 ? 11.247 -9.094 -29.213 1.00 92.62 458 HIS A O 1
ATOM 3558 N N . THR A 1 459 ? 11.470 -7.710 -30.959 1.00 88.38 459 THR A N 1
ATOM 3559 C CA . THR A 1 459 ? 12.898 -7.997 -31.140 1.00 88.38 459 THR A CA 1
ATOM 3560 C C . THR A 1 459 ? 13.684 -7.665 -29.862 1.00 88.38 459 THR A C 1
ATOM 3562 O O . THR A 1 459 ? 13.311 -6.766 -29.108 1.00 88.38 459 THR A O 1
ATOM 3565 N N . ASN A 1 460 ? 14.767 -8.402 -29.596 1.00 85.81 460 ASN A N 1
ATOM 3566 C CA . ASN A 1 460 ? 15.632 -8.283 -28.405 1.00 85.81 460 ASN A CA 1
ATOM 3567 C C . ASN A 1 460 ? 15.057 -8.780 -27.063 1.00 85.81 460 ASN A C 1
ATOM 3569 O O . ASN A 1 460 ? 15.727 -8.641 -26.045 1.00 85.81 460 ASN A O 1
ATOM 3573 N N . HIS A 1 461 ? 13.895 -9.439 -27.056 1.00 91.69 461 HIS A N 1
ATOM 3574 C CA . HIS A 1 461 ? 13.277 -9.994 -25.839 1.00 91.69 461 HIS A CA 1
ATOM 3575 C C . HIS A 1 461 ? 13.398 -11.523 -25.750 1.00 91.69 461 HIS A C 1
ATOM 3577 O O . HIS A 1 461 ? 12.615 -12.192 -25.086 1.00 91.69 461 HIS A O 1
ATOM 3583 N N . GLU A 1 462 ? 14.380 -12.132 -26.421 1.00 93.94 462 GLU A N 1
ATOM 3584 C CA . GLU A 1 462 ? 14.563 -13.592 -26.373 1.00 93.94 462 GLU A CA 1
ATOM 3585 C C . GLU A 1 462 ? 15.047 -14.100 -25.011 1.00 93.94 462 GLU A C 1
ATOM 3587 O O . GLU A 1 462 ? 14.853 -15.272 -24.694 1.00 93.94 462 GLU A O 1
ATOM 3592 N N . THR A 1 463 ? 15.664 -13.254 -24.190 1.00 91.50 463 THR A N 1
ATOM 3593 C CA . THR A 1 463 ? 16.287 -13.658 -22.918 1.00 91.50 463 THR A CA 1
ATOM 3594 C C . THR A 1 463 ? 15.492 -13.246 -21.680 1.00 91.50 463 THR A C 1
ATOM 3596 O O . THR A 1 463 ? 15.750 -13.766 -20.596 1.00 91.50 463 THR A O 1
ATOM 3599 N N . HIS A 1 464 ? 14.521 -12.347 -21.828 1.00 93.56 464 HIS A N 1
ATOM 3600 C CA . HIS A 1 464 ? 13.726 -11.794 -20.736 1.00 93.56 464 HIS A CA 1
ATOM 3601 C C . HIS A 1 464 ? 12.311 -11.444 -21.209 1.00 93.56 464 HIS A C 1
ATOM 3603 O O . HIS A 1 464 ? 12.093 -11.194 -22.395 1.00 93.56 464 HIS A O 1
ATOM 3609 N N . LEU A 1 465 ? 11.375 -11.424 -20.265 1.00 96.25 465 LEU A N 1
ATOM 3610 C CA . LEU A 1 465 ? 10.047 -10.853 -20.415 1.00 96.25 465 LEU A CA 1
ATOM 3611 C C . LEU A 1 465 ? 10.110 -9.390 -19.984 1.00 96.25 465 LEU A C 1
ATOM 3613 O O . LEU A 1 465 ? 10.593 -9.090 -18.890 1.00 96.25 465 LEU A O 1
ATOM 3617 N N . HIS A 1 466 ? 9.596 -8.505 -20.822 1.00 95.00 466 HIS A N 1
ATOM 3618 C CA . HIS A 1 466 ? 9.385 -7.113 -20.467 1.00 95.00 466 HIS A CA 1
ATOM 3619 C C . HIS A 1 466 ? 7.921 -6.909 -20.087 1.00 95.00 466 HIS A C 1
ATOM 3621 O O . HIS A 1 466 ? 7.040 -7.361 -20.811 1.00 95.00 466 HIS A O 1
ATOM 3627 N N . SER A 1 467 ? 7.658 -6.256 -18.960 1.00 95.69 467 SER A N 1
ATOM 3628 C CA . SER A 1 467 ? 6.309 -5.897 -18.510 1.00 95.69 467 SER A CA 1
ATOM 3629 C C . SER A 1 467 ? 6.286 -4.409 -18.205 1.00 95.69 467 SER A C 1
ATOM 3631 O O . SER A 1 467 ? 6.832 -3.985 -17.189 1.00 95.69 467 SER A O 1
ATOM 3633 N N . GLY A 1 468 ? 5.725 -3.611 -19.104 1.00 92.06 468 GLY A N 1
ATOM 3634 C CA . GLY A 1 468 ? 5.796 -2.157 -19.030 1.00 92.06 468 GLY A CA 1
ATOM 3635 C C . GLY A 1 468 ? 4.478 -1.452 -19.261 1.00 92.06 468 GLY A C 1
ATOM 3636 O O . GLY A 1 468 ? 3.427 -2.085 -19.399 1.00 92.06 468 GLY A O 1
ATOM 3637 N N . ASP A 1 469 ? 4.589 -0.125 -19.279 1.00 87.38 469 ASP A N 1
ATOM 3638 C CA . ASP A 1 469 ? 3.490 0.821 -19.424 1.00 87.38 469 ASP A CA 1
ATOM 3639 C C . ASP A 1 469 ? 2.392 0.525 -18.399 1.00 87.38 469 ASP A C 1
ATOM 3641 O O . ASP A 1 469 ? 1.253 0.197 -18.743 1.00 87.38 469 ASP A O 1
ATOM 3645 N N . PHE A 1 470 ? 2.778 0.567 -17.116 1.00 90.69 470 PHE A N 1
ATOM 3646 C CA . PHE A 1 470 ? 1.821 0.437 -16.022 1.00 90.69 470 PHE A CA 1
ATOM 3647 C C . PHE A 1 470 ? 0.687 1.456 -16.196 1.00 90.69 470 PHE A C 1
ATOM 3649 O O . PHE A 1 470 ? 0.926 2.656 -16.338 1.00 90.69 470 PHE A O 1
ATOM 3656 N N . ASN A 1 471 ? -0.547 0.958 -16.187 1.00 88.38 471 ASN A N 1
ATOM 3657 C CA . ASN A 1 471 ? -1.739 1.770 -16.333 1.00 88.38 471 ASN A CA 1
ATOM 3658 C C . ASN A 1 471 ? -2.255 2.220 -14.959 1.00 88.38 471 ASN A C 1
ATOM 3660 O O . ASN A 1 471 ? -2.838 1.429 -14.211 1.00 88.38 471 ASN A O 1
ATOM 3664 N N . ASP A 1 472 ? -2.113 3.515 -14.671 1.00 86.75 472 ASP A N 1
ATOM 3665 C CA . ASP A 1 472 ? -2.613 4.145 -13.444 1.00 86.75 472 ASP A CA 1
ATOM 3666 C C . ASP A 1 472 ? -4.139 3.991 -13.255 1.00 86.75 472 ASP A C 1
ATOM 3668 O O . ASP A 1 472 ? -4.621 4.074 -12.125 1.00 86.75 472 ASP A O 1
ATOM 3672 N N . ASP A 1 473 ? -4.916 3.655 -14.293 1.00 86.12 473 ASP A N 1
ATOM 3673 C CA . ASP A 1 473 ? -6.347 3.337 -14.158 1.00 86.12 473 ASP A CA 1
ATOM 3674 C C . ASP A 1 473 ? -6.614 2.085 -13.301 1.00 86.12 473 ASP A C 1
ATOM 3676 O O . ASP A 1 473 ? -7.752 1.843 -12.894 1.00 86.12 473 ASP A O 1
ATOM 3680 N N . PHE A 1 474 ? -5.601 1.268 -13.000 1.00 87.88 474 PHE A N 1
ATOM 3681 C CA . PHE A 1 474 ? -5.725 0.154 -12.051 1.00 87.88 474 PHE A CA 1
ATOM 3682 C C . PHE A 1 474 ? -5.622 0.602 -10.589 1.00 87.88 474 PHE A C 1
ATOM 3684 O O . PHE A 1 474 ? -6.027 -0.139 -9.688 1.00 87.88 474 PHE A O 1
ATOM 3691 N N . LEU A 1 475 ? -5.117 1.814 -10.345 1.00 92.56 475 LEU A N 1
ATOM 3692 C CA . LEU A 1 475 ? -4.895 2.376 -9.022 1.00 92.56 475 LEU A CA 1
ATOM 3693 C C . LEU A 1 475 ? -6.050 3.283 -8.607 1.00 92.56 475 LEU A C 1
ATOM 3695 O O . LEU A 1 475 ? -6.325 4.292 -9.249 1.00 92.56 475 LEU A O 1
ATOM 3699 N N . GLN A 1 476 ? -6.724 2.967 -7.506 1.00 93.00 476 GLN A N 1
ATOM 3700 C CA . GLN A 1 476 ? -7.648 3.910 -6.881 1.00 93.00 476 GLN A CA 1
ATOM 3701 C C . GLN A 1 476 ? -6.887 4.871 -5.969 1.00 93.00 476 GLN A C 1
ATOM 3703 O O . GLN A 1 476 ? -6.196 4.453 -5.040 1.00 93.00 476 GLN A O 1
ATOM 3708 N N . ILE A 1 477 ? -7.048 6.172 -6.188 1.00 90.69 477 ILE A N 1
ATOM 3709 C CA . ILE A 1 477 ? -6.606 7.164 -5.211 1.00 90.69 477 ILE A CA 1
ATOM 3710 C C . ILE A 1 477 ? -7.703 7.293 -4.159 1.00 90.69 477 ILE A C 1
ATOM 3712 O O . ILE A 1 477 ? -8.809 7.748 -4.449 1.00 90.69 477 ILE A O 1
ATOM 3716 N N . LEU A 1 478 ? -7.394 6.892 -2.929 1.00 83.94 478 LEU A N 1
ATOM 3717 C CA . LEU A 1 478 ? -8.269 7.087 -1.781 1.00 83.94 478 LEU A CA 1
ATOM 3718 C C . LEU A 1 478 ? -8.103 8.532 -1.314 1.00 83.94 478 LEU A C 1
ATOM 3720 O O . LEU A 1 478 ? -7.310 8.835 -0.419 1.00 83.94 478 LEU A O 1
ATOM 3724 N N . ASN A 1 479 ? -8.811 9.438 -1.988 1.00 68.62 479 ASN A N 1
ATOM 3725 C CA . ASN A 1 479 ? -8.861 10.836 -1.590 1.00 68.62 479 ASN A CA 1
ATOM 3726 C C . ASN A 1 479 ? -9.487 10.941 -0.198 1.00 68.62 479 ASN A C 1
ATOM 3728 O O . ASN A 1 479 ? -10.506 10.300 0.075 1.00 68.62 479 ASN A O 1
ATOM 3732 N N . ALA A 1 480 ? -8.828 11.708 0.677 1.00 53.75 480 ALA A N 1
ATOM 3733 C CA . ALA A 1 480 ? -9.434 12.227 1.895 1.00 53.75 480 ALA A CA 1
ATOM 3734 C C . ALA A 1 480 ? -10.617 13.105 1.520 1.00 53.75 480 ALA A C 1
ATOM 3736 O O . ALA A 1 480 ? -10.426 14.101 0.781 1.00 53.75 480 ALA A O 1
#

Radius of gyration: 25.94 Å; chains: 1; bounding box: 57×55×76 Å